Protein AF-A0A3S0EBI4-F1 (afdb_monomer)

pLDDT: mean 70.95, std 20.93, range [22.02, 97.25]

Foldseek 3Di:
DDDDDDDDPVVVVVVVVVVCCVPVPVVVVVLVVVLVVLLVLQQVQQQVLQAQLQAQLLQLLLVPDLVLAFDPVLLVSNVVSNVRSVVSQQPDAGPNQHQVPAEDEDEDLADDDDDQFPAGPASHKYKYKFFAFLVRHGPNDSRGDGGFKMKMKMKHKHARPQCDPPRPPVPDGIDMHMDMDMDGFFFEEEEEAAEQAQQQQQQFFKWFKAWAWALPFPVRQIAIAIDTADPDDDPDTGGNNSLQPPDDLFHDQAHQAPPLFQFFADDADDDQWDQPPDPDDDDDDDAQDDDDDPDDDDDDDPDDDDPDDDRDDPDPPPDDDPCPRHDVPDRGGRGMAGFDFDDDPLGTDDPPVCRVLRNVLLVCQLVFCQLAPVSVLSTVGHPSRLVGYPSNVSSNVSHNHHSLQRNQVSLCRRPPLQLLLVLQLVLLSSLVSNGSYFYWYWYDYLAIDDPVRFWDKAASDHSPDDDPDDDDDDDATSGGSTDPIATGDTAFSQLDPPRRSVSSSQLSNRRHSRDDSVPPNRYRHRRHHDQPQNSLLNSVVRCVPNNDPSHQYEYEYEDQGAGFPRPPDPRDGPPCSDLVNLLVSLLVLVVVLYAYAYEYAPAPPPVVGLVRRCCSRQSSRVSNDNPYYYHYDHGSVCSNVSSVVVSCVRSDPPPDD

Secondary structure (DSSP, 8-state):
-----PPPHHHHHHHHHHHHHIIIIIHHHHHHHHHHHHHHHHHHHHHHHHHHHHHHHHHHHTTS-TT--BSHHHHHHHHHHHHHHHHHHHH-EETTEESTTTEEEEE--SSSS--PPPPPPBT-EEEEEEEE-TTS-B---TTBS---EEEEEEEEEE--TT--TTSS----S-EEEEEEEEEEPPEEEEEEEEE-SGGGGTT-EEEEEEEEEETTGGGGT-EEEEEE---SS-SS-EEHHHHSTT--TT--S--SSTTTTT--B-SS----------SS------S---------PPS-------S------S--TT----GGGS---SS-BSEEEE---EEETTEEE--TTTHHHHHHHHHHHHTTTTS-HHHHHHSTTHHHHHHH-TTHHHHHHTTT--HHHHHHHHHHS-TTHHHHHHHHHHHHHHHHHHSEEEEEEEEESSSB-BTTB-EEEE------SSS-SS-------SS-SS-EEEE--EE-GGG-TTHHHHHHHHHTPPP-TT--TTT--SS----S---HHHHHHHHHHHHHHHS-TTSEEEEEEEESS---PPTTS-SPPPGGGSHHHHHHHHHTTTTTT--EEEEEE--S--HHHHHHHHHHHHHHHHHT-TT--EEEESSGGGHHHHHHHHHHHHHS-----

Structure (mmCIF, N/CA/C/O backbone):
data_AF-A0A3S0EBI4-F1
#
_entry.id   AF-A0A3S0EBI4-F1
#
loop_
_atom_site.group_PDB
_atom_site.id
_atom_site.type_symbol
_atom_site.label_atom_id
_atom_site.label_alt_id
_atom_site.label_comp_id
_atom_site.label_asym_id
_atom_site.label_entity_id
_atom_site.label_seq_id
_atom_site.pdbx_PDB_ins_code
_atom_site.Cartn_x
_atom_site.Cartn_y
_atom_site.Cartn_z
_atom_site.occupancy
_atom_site.B_iso_or_equiv
_atom_site.auth_seq_id
_atom_site.auth_comp_id
_atom_site.auth_asym_id
_atom_site.auth_atom_id
_atom_site.pdbx_PDB_model_num
ATOM 1 N N . MET A 1 1 ? -58.955 -21.805 91.457 1.00 43.88 1 MET A N 1
ATOM 2 C CA . MET A 1 1 ? -58.677 -20.452 90.915 1.00 43.88 1 MET A CA 1
ATOM 3 C C . MET A 1 1 ? -57.407 -20.510 90.073 1.00 43.88 1 MET A C 1
ATOM 5 O O . MET A 1 1 ? -56.364 -20.850 90.608 1.00 43.88 1 MET A O 1
ATOM 9 N N . ARG A 1 2 ? -57.492 -20.260 88.758 1.00 41.56 2 ARG A N 1
ATOM 10 C CA . ARG A 1 2 ? -56.329 -20.209 87.848 1.00 41.56 2 ARG A CA 1
ATOM 11 C C . ARG A 1 2 ? -55.574 -18.889 88.055 1.00 41.56 2 ARG A C 1
ATOM 13 O O . ARG A 1 2 ? -56.149 -17.827 87.832 1.00 41.56 2 ARG A O 1
ATOM 20 N N . LEU A 1 3 ? -54.304 -18.960 88.452 1.00 45.66 3 LEU A N 1
ATOM 21 C CA . LEU A 1 3 ? -53.391 -17.813 88.502 1.00 45.66 3 LEU A CA 1
ATOM 22 C C . LEU A 1 3 ? -53.124 -17.307 87.075 1.00 45.66 3 LEU A C 1
ATOM 24 O O . LEU A 1 3 ? -52.610 -18.029 86.222 1.00 45.66 3 LEU A O 1
ATOM 28 N N . LYS A 1 4 ? -53.519 -16.060 86.810 1.00 53.22 4 LYS A N 1
ATOM 29 C CA . LYS A 1 4 ? -53.231 -15.333 85.570 1.00 53.22 4 LYS A CA 1
ATOM 30 C C . LYS A 1 4 ? -51.751 -14.927 85.605 1.00 53.22 4 LYS A C 1
ATOM 32 O O . LYS A 1 4 ? -51.376 -14.071 86.398 1.00 53.22 4 LYS A O 1
ATOM 37 N N . ASN A 1 5 ? -50.915 -15.532 84.761 1.00 53.88 5 ASN A N 1
ATOM 38 C CA . ASN A 1 5 ? -49.512 -15.135 84.593 1.00 53.88 5 ASN A CA 1
ATOM 39 C C . ASN A 1 5 ? -49.428 -13.691 84.060 1.00 53.88 5 ASN A C 1
ATOM 41 O O . ASN A 1 5 ? -49.707 -13.441 82.886 1.00 53.88 5 ASN A O 1
ATOM 45 N N . ILE A 1 6 ? -49.041 -12.738 84.913 1.00 60.22 6 ILE A N 1
ATOM 46 C CA . ILE A 1 6 ? -48.764 -11.350 84.521 1.00 60.22 6 ILE A CA 1
ATOM 47 C C . ILE A 1 6 ? -47.334 -11.297 83.963 1.00 60.22 6 ILE A C 1
ATOM 49 O O . ILE A 1 6 ? -46.370 -11.582 84.669 1.00 60.22 6 ILE A O 1
ATOM 53 N N . ARG A 1 7 ? -47.191 -10.964 82.674 1.00 60.78 7 ARG A N 1
ATOM 54 C CA . ARG A 1 7 ? -45.888 -10.853 81.991 1.00 60.78 7 ARG A CA 1
ATOM 55 C C . ARG A 1 7 ? -45.040 -9.706 82.579 1.00 60.78 7 ARG A C 1
ATOM 57 O O . ARG A 1 7 ? -45.562 -8.642 82.902 1.00 60.78 7 ARG A O 1
ATOM 64 N N . SER A 1 8 ? -43.722 -9.916 82.677 1.00 74.44 8 SER A N 1
ATOM 65 C CA . SER A 1 8 ? -42.733 -8.950 83.194 1.00 74.44 8 SER A CA 1
ATOM 66 C C . SER A 1 8 ? -42.680 -7.654 82.367 1.00 74.44 8 SER A C 1
ATOM 68 O O . SER A 1 8 ? -42.438 -7.689 81.159 1.00 74.44 8 SER A O 1
ATOM 70 N N . ARG A 1 9 ? -42.836 -6.493 83.026 1.00 69.31 9 ARG A N 1
ATOM 71 C CA . ARG A 1 9 ? -42.788 -5.151 82.401 1.00 69.31 9 ARG A CA 1
ATOM 72 C C . ARG A 1 9 ? -41.455 -4.851 81.697 1.00 69.31 9 ARG A C 1
ATOM 74 O O . ARG A 1 9 ? -41.448 -4.147 80.692 1.00 69.31 9 ARG A O 1
ATOM 81 N N . LYS A 1 10 ? -40.343 -5.422 82.177 1.00 73.06 10 LYS A N 1
ATOM 82 C CA . LYS A 1 10 ? -39.017 -5.279 81.546 1.00 73.06 10 LYS A CA 1
ATOM 83 C C . LYS A 1 10 ? -38.942 -6.012 80.200 1.00 73.06 10 LYS A C 1
ATOM 85 O O . LYS A 1 10 ? -38.392 -5.474 79.248 1.00 73.06 10 LYS A O 1
ATOM 90 N N . GLY A 1 11 ? -39.566 -7.188 80.095 1.00 77.25 11 GLY A N 1
ATOM 91 C CA . GLY A 1 11 ? -39.653 -7.927 78.830 1.00 77.25 11 GLY A CA 1
ATOM 92 C C . GLY A 1 11 ? -40.508 -7.203 77.786 1.00 77.25 11 GLY A C 1
ATOM 93 O O . GLY A 1 11 ? -40.129 -7.135 76.623 1.00 77.25 11 GLY A O 1
ATOM 94 N N . ALA A 1 12 ? -41.618 -6.587 78.209 1.00 77.81 12 ALA A N 1
ATOM 95 C CA . ALA A 1 12 ? -42.460 -5.781 77.321 1.00 77.81 12 ALA A CA 1
ATOM 96 C C . ALA A 1 12 ? -41.729 -4.531 76.787 1.00 77.81 12 ALA A C 1
ATOM 98 O O . ALA A 1 12 ? -41.808 -4.245 75.598 1.00 77.81 12 ALA A O 1
ATOM 99 N N . SER A 1 13 ? -40.970 -3.829 77.637 1.00 80.25 13 SER A N 1
ATOM 100 C CA . SER A 1 13 ? -40.152 -2.672 77.234 1.00 80.25 13 SER A CA 1
ATOM 101 C C . SER A 1 13 ? -39.066 -3.036 76.214 1.00 80.25 13 SER A C 1
ATOM 103 O O . SER A 1 13 ? -38.894 -2.317 75.232 1.00 80.25 13 SER A O 1
ATOM 105 N N . MET A 1 14 ? -38.377 -4.166 76.403 1.00 85.56 14 MET A N 1
ATOM 106 C CA . MET A 1 14 ? -37.343 -4.631 75.472 1.00 85.56 14 MET A CA 1
ATOM 107 C C . MET A 1 14 ? -37.931 -5.001 74.103 1.00 85.56 14 MET A C 1
ATOM 109 O O . MET A 1 14 ? -37.360 -4.649 73.075 1.00 85.56 14 MET A O 1
ATOM 113 N N . ILE A 1 15 ? -39.101 -5.651 74.080 1.00 85.56 15 ILE A N 1
ATOM 114 C CA . ILE A 1 15 ? -39.808 -5.986 72.834 1.00 85.56 15 ILE A CA 1
ATOM 115 C C . ILE A 1 15 ? -40.221 -4.713 72.086 1.00 85.56 15 ILE A C 1
ATOM 117 O O . ILE A 1 15 ? -40.014 -4.631 70.877 1.00 85.56 15 ILE A O 1
ATOM 121 N N . VAL A 1 16 ? -40.754 -3.703 72.785 1.00 87.38 16 VAL A N 1
ATOM 122 C CA . VAL A 1 16 ? -41.128 -2.418 72.167 1.00 87.38 16 VAL A CA 1
ATOM 123 C C . VAL A 1 16 ? -39.903 -1.711 71.585 1.00 87.38 16 VAL A C 1
ATOM 125 O O . VAL A 1 16 ? -39.959 -1.259 70.446 1.00 87.38 16 VAL A O 1
ATOM 128 N N . LEU A 1 17 ? -38.778 -1.675 72.309 1.00 88.44 17 LEU A N 1
ATOM 129 C CA . LEU A 1 17 ? -37.542 -1.055 71.823 1.00 88.44 17 LEU A CA 1
ATOM 130 C C . LEU A 1 17 ? -36.983 -1.766 70.580 1.00 88.44 17 LEU A C 1
ATOM 132 O O . LEU A 1 17 ? -36.663 -1.103 69.597 1.00 88.44 17 LEU A O 1
ATOM 136 N N . ILE A 1 18 ? -36.904 -3.102 70.598 1.00 89.06 18 ILE A N 1
ATOM 137 C CA . ILE A 1 18 ? -36.437 -3.896 69.449 1.00 89.06 18 ILE A CA 1
ATOM 138 C C . ILE A 1 18 ? -37.357 -3.685 68.244 1.00 89.06 18 ILE A C 1
ATOM 140 O O . ILE A 1 18 ? -36.872 -3.508 67.131 1.00 89.06 18 ILE A O 1
ATOM 144 N N . THR A 1 19 ? -38.673 -3.642 68.463 1.00 88.25 19 THR A N 1
ATOM 145 C CA . THR A 1 19 ? -39.647 -3.389 67.392 1.00 88.25 19 THR A CA 1
ATOM 146 C C . THR A 1 19 ? -39.476 -1.982 66.818 1.00 88.25 19 THR A C 1
ATOM 148 O O . THR A 1 19 ? -39.455 -1.827 65.601 1.00 88.25 19 THR A O 1
ATOM 151 N N . CYS A 1 20 ? -39.268 -0.965 67.662 1.00 87.44 20 CYS A N 1
ATOM 152 C CA . CYS A 1 20 ? -38.983 0.396 67.205 1.00 87.44 20 CYS A CA 1
ATOM 153 C C . CYS A 1 20 ? -37.686 0.474 66.389 1.00 87.44 20 CYS A C 1
ATOM 155 O O . CYS A 1 20 ? -37.686 1.060 65.311 1.00 87.44 20 CYS A O 1
ATOM 157 N N . ILE A 1 21 ? -36.592 -0.136 66.851 1.00 89.19 21 ILE A N 1
ATOM 158 C CA . ILE A 1 21 ? -35.318 -0.143 66.110 1.00 89.19 21 ILE A CA 1
ATOM 159 C C . ILE A 1 21 ? -35.469 -0.888 64.777 1.00 89.19 21 ILE A C 1
ATOM 161 O O . ILE A 1 21 ? -35.023 -0.398 63.740 1.00 89.19 21 ILE A O 1
ATOM 165 N N . ALA A 1 22 ? -36.136 -2.044 64.779 1.00 86.94 22 ALA A N 1
ATOM 166 C CA . ALA A 1 22 ? -36.369 -2.820 63.567 1.00 86.94 22 ALA A CA 1
ATOM 167 C C . ALA A 1 22 ? -37.168 -2.022 62.521 1.00 86.94 22 ALA A C 1
ATOM 169 O O . ALA A 1 22 ? -36.798 -2.008 61.349 1.00 86.94 22 ALA A O 1
ATOM 170 N N . PHE A 1 23 ? -38.226 -1.323 62.943 1.00 83.88 23 PHE A N 1
ATOM 171 C CA . PHE A 1 23 ? -39.139 -0.635 62.028 1.00 83.88 23 PHE A CA 1
ATOM 172 C C . PHE A 1 23 ? -38.655 0.753 61.591 1.00 83.88 23 PHE A C 1
ATOM 174 O O . PHE A 1 23 ? -38.863 1.128 60.442 1.00 83.88 23 PHE A O 1
ATOM 181 N N . PHE A 1 24 ? -38.014 1.516 62.482 1.00 82.50 24 PHE A N 1
ATOM 182 C CA . PHE A 1 24 ? -37.617 2.903 62.206 1.00 82.50 24 PHE A CA 1
ATOM 183 C C . PHE A 1 24 ? -36.149 3.069 61.808 1.00 82.50 24 PHE A C 1
ATOM 185 O O . PHE A 1 24 ? -35.794 4.119 61.284 1.00 82.50 24 PHE A O 1
ATOM 192 N N . ILE A 1 25 ? -35.295 2.067 62.043 1.00 84.06 25 ILE A N 1
ATOM 193 C CA . ILE A 1 25 ? -33.862 2.152 61.722 1.00 84.06 25 ILE A CA 1
ATOM 194 C C . ILE A 1 25 ? -33.479 1.074 60.710 1.00 84.06 25 ILE A C 1
ATOM 196 O O . ILE A 1 25 ? -33.062 1.394 59.599 1.00 84.06 25 ILE A O 1
ATOM 200 N N . VAL A 1 26 ? -33.649 -0.204 61.064 1.00 88.19 26 VAL A N 1
ATOM 201 C CA . VAL A 1 26 ? -33.162 -1.321 60.233 1.00 88.19 26 VAL A CA 1
ATOM 202 C C . VAL A 1 26 ? -33.910 -1.397 58.903 1.00 88.19 26 VAL A C 1
ATOM 204 O O . VAL A 1 26 ? -33.274 -1.515 57.856 1.00 88.19 26 VAL A O 1
ATOM 207 N N . LEU A 1 27 ? -35.242 -1.296 58.925 1.00 83.88 27 LEU A N 1
ATOM 208 C CA . LEU A 1 27 ? -36.065 -1.359 57.718 1.00 83.88 27 LEU A CA 1
ATOM 209 C C . LEU A 1 27 ? -35.761 -0.192 56.748 1.00 83.88 27 LEU A C 1
ATOM 211 O O . LEU A 1 27 ? -35.375 -0.487 55.618 1.00 83.88 27 LEU A O 1
ATOM 215 N N . PRO A 1 28 ? -35.818 1.098 57.144 1.00 80.94 28 PRO A N 1
ATOM 216 C CA . PRO A 1 28 ? -35.435 2.220 56.282 1.00 80.94 28 PRO A CA 1
ATOM 217 C C . PRO A 1 28 ? -34.039 2.107 55.669 1.00 80.94 28 PRO A C 1
ATOM 219 O O . PRO A 1 28 ? -33.885 2.304 54.465 1.00 80.94 28 PRO A O 1
ATOM 222 N N . LEU A 1 29 ? -33.030 1.740 56.469 1.00 83.69 29 LEU A N 1
ATOM 223 C CA . LEU A 1 29 ? -31.655 1.591 55.984 1.00 83.69 29 LEU A CA 1
ATOM 224 C C . LEU A 1 29 ? -31.514 0.430 54.993 1.00 83.69 29 LEU A C 1
ATOM 226 O O . LEU A 1 29 ? -30.795 0.558 54.006 1.00 83.69 29 LEU A O 1
ATOM 230 N N . SER A 1 30 ? -32.222 -0.679 55.221 1.00 85.19 30 SER A N 1
ATOM 231 C CA . SER A 1 30 ? -32.207 -1.830 54.308 1.00 85.19 30 SER A CA 1
ATOM 232 C C . SER A 1 30 ? -32.882 -1.505 52.973 1.00 85.19 30 SER A C 1
ATOM 234 O O . SER A 1 30 ? -32.367 -1.872 51.920 1.00 85.19 30 SER A O 1
ATOM 236 N N . LEU A 1 31 ? -34.007 -0.780 53.004 1.00 84.44 31 LEU A N 1
ATOM 237 C CA . LEU A 1 31 ? -34.710 -0.327 51.798 1.00 84.44 31 LEU A CA 1
ATOM 238 C C . LEU A 1 31 ? -33.867 0.680 51.004 1.00 84.44 31 LEU A C 1
ATOM 240 O O . LEU A 1 31 ? -33.764 0.563 49.786 1.00 84.44 31 LEU A O 1
ATOM 244 N N . LEU A 1 32 ? -33.211 1.620 51.692 1.00 82.44 32 LEU A N 1
ATOM 245 C CA . LEU A 1 32 ? -32.281 2.560 51.066 1.00 82.44 32 LEU A CA 1
ATOM 246 C C . LEU A 1 32 ? -31.094 1.828 50.423 1.00 82.44 32 LEU A C 1
ATOM 248 O O . LEU A 1 32 ? -30.760 2.099 49.273 1.00 82.44 32 LEU A O 1
ATOM 252 N N . GLY A 1 33 ? -30.480 0.881 51.140 1.00 86.31 33 GLY A N 1
ATOM 253 C CA . GLY A 1 33 ? -29.378 0.074 50.612 1.00 86.31 33 GLY A CA 1
ATOM 254 C C . GLY A 1 33 ? -29.777 -0.731 49.373 1.00 86.31 33 GLY A C 1
ATOM 255 O O . GLY A 1 33 ? -29.001 -0.819 48.422 1.00 86.31 33 GLY A O 1
ATOM 256 N N . PHE A 1 34 ? -31.003 -1.258 49.348 1.00 88.00 34 PHE A N 1
ATOM 257 C CA . PHE A 1 34 ? -31.553 -1.936 48.177 1.00 88.00 34 PHE A CA 1
ATOM 258 C C . PHE A 1 34 ? -31.700 -0.997 46.968 1.00 88.00 34 PHE A C 1
ATOM 260 O O . PHE A 1 34 ? -31.257 -1.358 45.878 1.00 88.00 34 PHE A O 1
ATOM 267 N N . GLU A 1 35 ? -32.277 0.199 47.139 1.00 86.44 35 GLU A N 1
ATOM 268 C CA . GLU A 1 35 ? -32.453 1.146 46.020 1.00 86.44 35 GLU A CA 1
ATOM 269 C C . GLU A 1 35 ? -31.112 1.657 45.495 1.00 86.44 35 GLU A C 1
ATOM 271 O O . GLU A 1 35 ? -30.901 1.689 44.286 1.00 86.44 35 GLU A O 1
ATOM 276 N N . ILE A 1 36 ? -30.157 1.947 46.385 1.00 86.56 36 ILE A N 1
ATOM 277 C CA . ILE A 1 36 ? -28.791 2.310 45.986 1.00 86.56 36 ILE A CA 1
ATOM 278 C C . ILE A 1 36 ? -28.154 1.177 45.166 1.00 86.56 36 ILE A C 1
ATOM 280 O O . ILE A 1 36 ? -27.592 1.426 44.099 1.00 86.56 36 ILE A O 1
ATOM 284 N N . GLY A 1 37 ? -28.272 -0.076 45.621 1.00 89.44 37 GLY A N 1
ATOM 285 C CA . GLY A 1 37 ? -27.762 -1.236 44.884 1.00 89.44 37 GLY A CA 1
ATOM 286 C C . GLY A 1 37 ? -28.414 -1.400 43.507 1.00 89.44 37 GLY A C 1
ATOM 287 O O . GLY A 1 37 ? -27.729 -1.673 42.521 1.00 89.44 37 GLY A O 1
ATOM 288 N N . ARG A 1 38 ? -29.729 -1.177 43.415 1.00 89.12 38 ARG A N 1
ATOM 289 C CA . ARG A 1 38 ? -30.477 -1.223 42.153 1.00 89.12 38 ARG A CA 1
ATOM 290 C C . ARG A 1 38 ? -30.086 -0.087 41.204 1.00 89.12 38 ARG A C 1
ATOM 292 O O . ARG A 1 38 ? -29.985 -0.331 40.004 1.00 89.12 38 ARG A O 1
ATOM 299 N N . TYR A 1 39 ? -29.824 1.110 41.723 1.00 88.50 39 TYR A N 1
ATOM 300 C CA . TYR A 1 39 ? -29.352 2.250 40.939 1.00 88.50 39 TYR A CA 1
ATOM 301 C C . TYR A 1 39 ? -27.933 2.031 40.391 1.00 88.50 39 TYR A C 1
ATOM 303 O O . TYR A 1 39 ? -27.677 2.302 39.219 1.00 88.50 39 TYR A O 1
ATOM 311 N N . PHE A 1 40 ? -27.018 1.457 41.179 1.00 91.31 40 PHE A N 1
ATOM 312 C CA . PHE A 1 40 ? -25.699 1.070 40.662 1.00 91.31 40 PHE A CA 1
ATOM 313 C C . PHE A 1 40 ? -25.802 0.008 39.565 1.00 91.31 40 PHE A C 1
ATOM 315 O O . PHE A 1 40 ? -25.157 0.131 38.526 1.00 91.31 40 PHE A O 1
ATOM 322 N N . LEU A 1 41 ? -26.666 -0.993 39.752 1.00 93.12 41 LEU A N 1
ATOM 323 C CA . LEU A 1 41 ? -26.922 -2.008 38.732 1.00 93.12 41 LEU A CA 1
ATOM 324 C C . LEU A 1 41 ? -27.510 -1.389 37.455 1.00 93.12 41 LEU A C 1
ATOM 326 O O . LEU A 1 41 ? -27.130 -1.787 36.354 1.00 93.12 41 LEU A O 1
ATOM 330 N N . LEU A 1 42 ? -28.387 -0.390 37.593 1.00 92.62 42 LEU A N 1
ATOM 331 C CA . LEU A 1 42 ? -28.903 0.385 36.471 1.00 92.62 42 LEU A CA 1
ATOM 332 C C . LEU A 1 42 ? -27.773 1.079 35.698 1.00 92.62 42 LEU A C 1
ATOM 334 O O . LEU A 1 42 ? -27.710 0.920 34.481 1.00 92.62 42 LEU A O 1
ATOM 338 N N . ILE A 1 43 ? -26.887 1.814 36.380 1.00 92.06 43 ILE A N 1
ATOM 339 C CA . ILE A 1 43 ? -25.754 2.505 35.741 1.00 92.06 43 ILE A CA 1
ATOM 340 C C . ILE A 1 43 ? -24.909 1.508 34.943 1.00 92.06 43 ILE A C 1
ATOM 342 O O . ILE A 1 43 ? -24.722 1.696 33.743 1.00 92.06 43 ILE A O 1
ATOM 346 N N . THR A 1 44 ? -24.485 0.408 35.570 1.00 94.25 44 THR A N 1
ATOM 347 C CA . THR A 1 44 ? -23.636 -0.598 34.917 1.00 94.25 44 THR A CA 1
ATOM 348 C C . THR A 1 44 ? -24.321 -1.254 33.716 1.00 94.25 44 THR A C 1
ATOM 350 O O . THR A 1 44 ? -23.683 -1.516 32.698 1.00 94.25 44 THR A O 1
ATOM 353 N N . GLN A 1 45 ? -25.628 -1.521 33.789 1.00 94.06 45 GLN A N 1
ATOM 354 C CA . GLN A 1 45 ? -26.362 -2.063 32.643 1.00 94.06 45 GLN A CA 1
ATOM 355 C C . GLN A 1 45 ? -26.458 -1.056 31.495 1.00 94.06 45 GLN A C 1
ATOM 357 O O . GLN A 1 45 ? -26.252 -1.440 30.347 1.00 94.06 45 GLN A O 1
ATOM 362 N N . VAL A 1 46 ? -26.725 0.220 31.787 1.00 92.44 46 VAL A N 1
ATOM 363 C CA . VAL A 1 46 ? -26.769 1.272 30.760 1.00 92.44 46 VAL A CA 1
ATOM 364 C C . VAL A 1 46 ? -25.389 1.459 30.117 1.00 92.44 46 VAL A C 1
ATOM 366 O O . VAL A 1 46 ? -25.310 1.561 28.895 1.00 92.44 46 VAL A O 1
ATOM 369 N N . GLU A 1 47 ? -24.303 1.415 30.895 1.00 93.69 47 GLU A N 1
ATOM 370 C CA . GLU A 1 47 ? -22.919 1.459 30.393 1.00 93.69 47 GLU A CA 1
ATOM 371 C C . GLU A 1 47 ? -22.593 0.282 29.466 1.00 93.69 47 GLU A C 1
ATOM 373 O O . GLU A 1 47 ? -22.109 0.487 28.350 1.00 93.69 47 GLU A O 1
ATOM 378 N N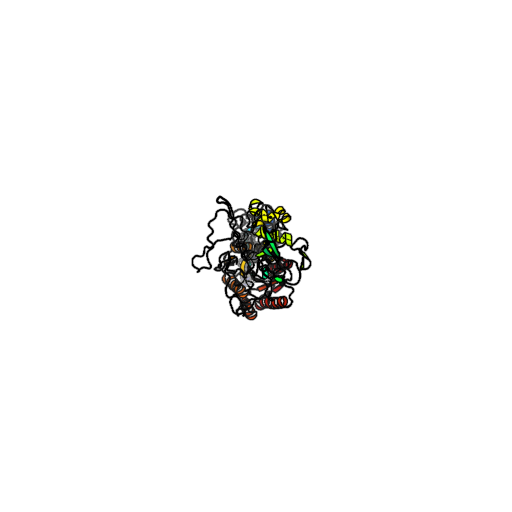 . ASN A 1 48 ? -22.908 -0.946 29.886 1.00 92.75 48 ASN A N 1
ATOM 379 C CA . ASN A 1 48 ? -22.647 -2.147 29.091 1.00 92.75 48 ASN A CA 1
ATOM 380 C C . ASN A 1 48 ? -23.430 -2.142 27.772 1.00 92.75 48 ASN A C 1
ATOM 382 O O . ASN A 1 48 ? -22.884 -2.480 26.721 1.00 92.75 48 ASN A O 1
ATOM 386 N N . VAL A 1 49 ? -24.700 -1.729 27.813 1.00 92.75 49 VAL A N 1
ATOM 387 C CA . VAL A 1 49 ? -25.537 -1.634 26.613 1.00 92.75 49 VAL A CA 1
ATOM 388 C C . VAL A 1 49 ? -25.041 -0.515 25.694 1.00 92.75 49 VAL A C 1
ATOM 390 O O . VAL A 1 49 ? -24.961 -0.731 24.487 1.00 92.75 49 VAL A O 1
ATOM 393 N N . ALA A 1 50 ? -24.636 0.642 26.232 1.00 92.25 50 ALA A N 1
ATOM 394 C CA . ALA A 1 50 ? -24.040 1.716 25.434 1.00 92.25 50 ALA A CA 1
ATOM 395 C C . ALA A 1 50 ? -22.755 1.251 24.732 1.00 92.25 50 ALA A C 1
ATOM 397 O O . ALA A 1 50 ? -22.583 1.511 23.541 1.00 92.25 50 ALA A O 1
ATOM 398 N N . GLY A 1 51 ? -21.898 0.500 25.434 1.00 92.31 51 GLY A N 1
ATOM 399 C CA . GLY A 1 51 ? -20.704 -0.123 24.856 1.00 92.31 51 GLY A CA 1
ATOM 400 C C . GLY A 1 51 ? -21.019 -1.115 23.739 1.00 92.31 51 GLY A C 1
ATOM 401 O O . GLY A 1 51 ? -20.411 -1.049 22.671 1.00 92.31 51 GLY A O 1
ATOM 402 N N . ALA A 1 52 ? -22.008 -1.989 23.940 1.00 91.88 52 ALA A N 1
ATOM 403 C CA . ALA A 1 52 ? -22.444 -2.939 22.918 1.00 91.88 52 ALA A CA 1
ATOM 404 C C . ALA A 1 52 ? -22.993 -2.230 21.666 1.00 91.88 52 ALA A C 1
ATOM 406 O O . ALA A 1 52 ? -22.623 -2.582 20.547 1.00 91.88 52 ALA A O 1
ATOM 407 N N . CYS A 1 53 ? -23.811 -1.189 21.847 1.00 91.25 53 CYS A N 1
ATOM 408 C CA . CYS A 1 53 ? -24.371 -0.409 20.743 1.00 91.25 53 CYS A CA 1
ATOM 409 C C . CYS A 1 53 ? -23.280 0.324 19.957 1.00 91.25 53 CYS A C 1
ATOM 411 O O . CYS A 1 53 ? -23.278 0.287 18.726 1.00 91.25 53 CYS A O 1
ATOM 413 N N . ALA A 1 54 ? -22.333 0.954 20.661 1.00 91.38 54 ALA A N 1
ATOM 414 C CA . ALA A 1 54 ? -21.210 1.642 20.038 1.00 91.38 54 ALA A CA 1
ATOM 415 C C . ALA A 1 54 ? -20.315 0.669 19.254 1.00 91.38 54 ALA A C 1
ATOM 417 O O . ALA A 1 54 ? -19.909 0.980 18.133 1.00 91.38 54 ALA A O 1
ATOM 418 N N . LEU A 1 55 ? -20.057 -0.529 19.792 1.00 90.25 55 LEU A N 1
ATOM 419 C CA . LEU A 1 55 ? -19.301 -1.574 19.101 1.00 90.25 55 LEU A CA 1
ATOM 420 C C . LEU A 1 55 ? -20.038 -2.095 17.859 1.00 90.25 55 LEU A C 1
ATOM 422 O O . LEU A 1 55 ? -19.428 -2.182 16.798 1.00 90.25 55 LEU A O 1
ATOM 426 N N . SER A 1 56 ? -21.335 -2.398 17.972 1.00 90.38 56 SER A N 1
ATOM 427 C CA . SER A 1 56 ? -22.154 -2.905 16.860 1.00 90.38 56 SER A CA 1
ATOM 428 C C . SER A 1 56 ? -22.220 -1.900 15.711 1.00 90.38 56 SER A C 1
ATOM 430 O O . SER A 1 56 ? -21.932 -2.231 14.562 1.00 90.38 56 SER A O 1
ATOM 432 N N . GLY A 1 57 ? -22.517 -0.636 16.030 1.00 89.12 57 GLY A N 1
ATOM 433 C CA . GLY A 1 57 ? -22.589 0.425 15.031 1.00 89.12 57 GLY A CA 1
ATOM 434 C C . GLY A 1 57 ? -21.233 0.749 14.402 1.00 89.12 57 GLY A C 1
ATOM 435 O O . GLY A 1 57 ? -21.162 0.975 13.197 1.00 89.12 57 GLY A O 1
ATOM 436 N N . THR A 1 58 ? -20.140 0.701 15.170 1.00 87.81 58 THR A N 1
ATOM 437 C CA . THR A 1 58 ? -18.782 0.851 14.610 1.00 87.81 58 THR A CA 1
ATOM 438 C C . THR A 1 58 ? -18.395 -0.350 13.740 1.00 87.81 58 THR A C 1
ATOM 440 O O . THR A 1 58 ? -17.777 -0.178 12.694 1.00 87.81 58 THR A O 1
ATOM 443 N N . GLY A 1 59 ? -18.800 -1.565 14.115 1.00 84.50 59 GLY A N 1
ATOM 444 C CA . GLY A 1 59 ? -18.630 -2.755 13.281 1.00 84.50 59 GLY A CA 1
ATOM 445 C C . GLY A 1 59 ? -19.311 -2.603 11.921 1.00 84.50 59 GLY A C 1
ATOM 446 O O . GLY A 1 59 ? -18.721 -2.955 10.904 1.00 84.50 59 GLY A O 1
ATOM 447 N N . ALA A 1 60 ? -20.499 -1.993 11.882 1.00 86.25 60 ALA A N 1
ATOM 448 C CA . ALA A 1 60 ? -21.179 -1.669 10.631 1.00 86.25 60 ALA A CA 1
ATOM 449 C C . ALA A 1 60 ? -20.418 -0.622 9.792 1.00 86.25 60 ALA A C 1
ATOM 451 O O . ALA A 1 60 ? -20.346 -0.777 8.572 1.00 86.25 60 ALA A O 1
ATOM 452 N N . ILE A 1 61 ? -19.773 0.377 10.416 1.00 85.19 61 ILE A N 1
ATOM 453 C CA . ILE A 1 61 ? -18.915 1.348 9.701 1.00 85.19 61 ILE A CA 1
ATOM 454 C C . ILE A 1 61 ? -17.803 0.624 8.928 1.00 85.19 61 ILE A C 1
ATOM 456 O O . ILE A 1 61 ? -17.559 0.950 7.770 1.00 85.19 61 ILE A O 1
ATOM 460 N N . ALA A 1 62 ? -17.186 -0.406 9.520 1.00 79.75 62 ALA A N 1
ATOM 461 C CA . ALA A 1 62 ? -16.124 -1.188 8.875 1.00 79.75 62 ALA A CA 1
ATOM 462 C C . ALA A 1 62 ? -16.577 -1.931 7.601 1.00 79.75 62 ALA A C 1
ATOM 464 O O . ALA A 1 62 ? -15.744 -2.409 6.835 1.00 79.75 62 ALA A O 1
ATOM 465 N N . THR A 1 63 ? -17.891 -2.069 7.384 1.00 80.88 63 THR A N 1
ATOM 466 C CA . THR A 1 63 ? -18.466 -2.766 6.221 1.00 80.88 63 THR A CA 1
ATOM 467 C C . THR A 1 63 ? -18.822 -1.835 5.064 1.00 80.88 63 THR A C 1
ATOM 469 O O . THR A 1 63 ? -19.246 -2.309 4.007 1.00 80.88 63 THR A O 1
ATOM 472 N N . ILE A 1 64 ? -18.653 -0.520 5.238 1.00 79.81 64 ILE A N 1
ATOM 473 C CA . ILE A 1 64 ? -18.900 0.454 4.175 1.00 79.81 64 ILE A CA 1
ATOM 474 C C . ILE A 1 64 ? -17.915 0.181 3.021 1.00 79.81 64 ILE A C 1
ATOM 476 O O . ILE A 1 64 ? -16.702 0.159 3.238 1.00 79.81 64 ILE A O 1
ATOM 480 N N . PRO A 1 65 ? -18.403 -0.052 1.788 1.00 70.00 65 PRO A N 1
ATOM 481 C CA . PRO A 1 65 ? -17.549 -0.413 0.666 1.00 70.00 65 PRO A CA 1
ATOM 482 C C . PRO A 1 65 ? -16.624 0.735 0.259 1.00 70.00 65 PRO A C 1
ATOM 484 O O . PRO A 1 65 ? -17.018 1.899 0.226 1.00 70.00 65 PRO A O 1
ATOM 487 N N . SER A 1 66 ? -15.413 0.374 -0.166 1.00 61.75 66 SER A N 1
ATOM 488 C CA . SER A 1 66 ? -14.360 1.304 -0.592 1.00 61.75 66 SER A CA 1
ATOM 489 C C . SER A 1 66 ? -14.728 2.212 -1.756 1.00 61.75 66 SER A C 1
ATOM 491 O O . SER A 1 66 ? -14.217 3.323 -1.874 1.00 61.75 66 SER A O 1
ATOM 493 N N . SER A 1 67 ? -15.633 1.750 -2.613 1.00 59.44 67 SER A N 1
ATOM 494 C CA . SER A 1 67 ? -16.140 2.506 -3.753 1.00 59.44 67 SER A CA 1
ATOM 495 C C . SER A 1 67 ? -17.120 3.617 -3.361 1.00 59.44 67 SER A C 1
ATOM 497 O O . SER A 1 67 ? -17.454 4.446 -4.204 1.00 59.44 67 SER A O 1
ATOM 499 N N . ALA A 1 68 ? -17.616 3.639 -2.118 1.00 65.19 68 ALA A N 1
ATOM 500 C CA . ALA A 1 68 ? -18.520 4.677 -1.631 1.00 65.19 68 ALA A CA 1
ATOM 501 C C . ALA A 1 68 ? -17.709 5.870 -1.102 1.00 65.19 68 ALA A C 1
ATOM 503 O O . ALA A 1 68 ? -17.432 5.987 0.089 1.00 65.19 68 ALA A O 1
ATOM 504 N N . SER A 1 69 ? -17.298 6.752 -2.011 1.00 62.31 69 SER A N 1
ATOM 505 C CA . SER A 1 69 ? -16.453 7.908 -1.691 1.00 62.31 69 SER A CA 1
ATOM 506 C C . SER A 1 69 ? -17.247 9.171 -1.342 1.00 62.31 69 SER A C 1
ATOM 508 O O . SER A 1 69 ? -16.781 9.965 -0.524 1.00 62.31 69 SER A O 1
ATOM 510 N N . SER A 1 70 ? -18.441 9.360 -1.917 1.00 76.12 70 SER A N 1
ATOM 511 C CA . SER A 1 70 ? -19.325 10.484 -1.593 1.00 76.12 70 SER A CA 1
ATOM 512 C C . SER A 1 70 ? -20.763 10.321 -2.114 1.00 76.12 70 SER A C 1
ATOM 514 O O . SER A 1 70 ? -21.054 9.486 -2.973 1.00 76.12 70 SER A O 1
ATOM 516 N N . GLY A 1 71 ? -21.677 11.145 -1.597 1.00 78.50 71 GLY A N 1
ATOM 517 C CA . GLY A 1 71 ? -23.038 11.326 -2.102 1.00 78.50 71 GLY A CA 1
ATOM 518 C C . GLY A 1 71 ? -24.149 10.691 -1.249 1.00 78.50 71 GLY A C 1
ATOM 519 O O . GLY A 1 71 ? -23.893 10.118 -0.188 1.00 78.50 71 GLY A O 1
ATOM 520 N N . PRO A 1 72 ? -25.414 10.765 -1.710 1.00 74.62 72 PRO A N 1
ATOM 521 C CA . PRO A 1 72 ? -26.582 10.314 -0.940 1.00 74.62 72 PRO A CA 1
ATOM 522 C C . PRO A 1 72 ? -26.572 8.818 -0.594 1.00 74.62 72 PRO A C 1
ATOM 524 O O . PRO A 1 72 ? -27.139 8.406 0.416 1.00 74.62 72 PRO A O 1
ATOM 527 N N . GLY A 1 73 ? -25.907 7.994 -1.412 1.00 81.00 73 GLY A N 1
ATOM 528 C CA . GLY A 1 73 ? -25.739 6.566 -1.134 1.00 81.00 73 GLY A CA 1
ATOM 529 C C . GLY A 1 73 ? -24.921 6.308 0.134 1.00 81.00 73 GLY A C 1
ATOM 530 O O . GLY A 1 73 ? -25.277 5.435 0.922 1.00 81.00 73 GLY A O 1
ATOM 531 N N . LEU A 1 74 ? -23.882 7.113 0.377 1.00 82.50 74 LEU A N 1
ATOM 532 C CA . LEU A 1 74 ? -23.041 7.005 1.569 1.00 82.50 74 LEU A CA 1
ATOM 533 C C . LEU A 1 74 ? -23.795 7.429 2.837 1.00 82.50 74 LEU A C 1
ATOM 535 O O . LEU A 1 74 ? -23.711 6.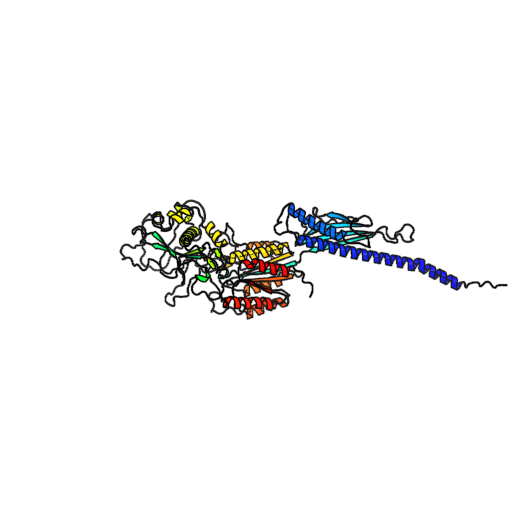756 3.863 1.00 82.50 74 LEU A O 1
ATOM 539 N N . GLN A 1 75 ? -24.639 8.457 2.735 1.00 84.69 75 GLN A N 1
ATOM 540 C CA . GLN A 1 75 ? -25.535 8.845 3.824 1.00 84.69 75 GLN A CA 1
ATOM 541 C C . GLN A 1 75 ? -26.491 7.704 4.204 1.00 84.69 75 GLN A C 1
ATOM 543 O O . GLN A 1 75 ? -26.727 7.460 5.389 1.00 84.69 75 GLN A O 1
ATOM 548 N N . GLY A 1 76 ? -27.017 6.973 3.215 1.00 82.50 76 GLY A N 1
ATOM 549 C CA . GLY A 1 76 ? -27.830 5.777 3.447 1.00 82.50 76 GLY A CA 1
ATOM 550 C C . GLY A 1 76 ? -27.085 4.690 4.230 1.00 82.50 76 GLY A C 1
ATOM 551 O O . GLY A 1 76 ? -27.658 4.091 5.140 1.00 82.50 76 GLY A O 1
ATOM 552 N N . LEU A 1 77 ? -25.799 4.486 3.936 1.00 86.88 77 LEU A N 1
ATOM 553 C CA . LEU A 1 77 ? -24.949 3.517 4.634 1.00 86.88 77 LEU A CA 1
ATOM 554 C C . LEU A 1 77 ? -24.656 3.936 6.081 1.00 86.88 77 LEU A C 1
ATOM 556 O O . LEU A 1 77 ? -24.813 3.117 6.988 1.00 86.88 77 LEU A O 1
ATOM 560 N N . TYR A 1 78 ? -24.324 5.207 6.332 1.00 86.69 78 TYR A N 1
ATOM 561 C CA . TYR A 1 78 ? -24.159 5.712 7.701 1.00 86.69 78 TYR A CA 1
ATOM 562 C C . TYR A 1 78 ? -25.457 5.631 8.508 1.00 86.69 78 TYR A C 1
ATOM 564 O O . TYR A 1 78 ? -25.443 5.215 9.668 1.00 86.69 78 TYR A O 1
ATOM 572 N N . ASN A 1 79 ? -26.600 5.944 7.896 1.00 85.62 79 ASN A N 1
ATOM 573 C CA . ASN A 1 79 ? -27.897 5.744 8.540 1.00 85.62 79 ASN A CA 1
ATOM 574 C C . ASN A 1 79 ? -28.133 4.264 8.877 1.00 85.62 79 ASN A C 1
ATOM 576 O O . ASN A 1 79 ? -28.608 3.970 9.971 1.00 85.62 79 ASN A O 1
ATOM 580 N N . GLY A 1 80 ? -27.743 3.338 7.996 1.00 86.31 80 GLY A N 1
ATOM 581 C CA . GLY A 1 80 ? -27.745 1.899 8.277 1.00 86.31 80 GLY A CA 1
ATOM 582 C C . GLY A 1 80 ? -26.883 1.526 9.488 1.00 86.31 80 GLY A C 1
ATOM 583 O O . GLY A 1 80 ? -27.345 0.802 10.366 1.00 86.31 80 GLY A O 1
ATOM 584 N N . CYS A 1 81 ? -25.682 2.098 9.609 1.00 88.19 81 CYS A N 1
ATOM 585 C CA . CYS A 1 81 ? -24.808 1.881 10.769 1.00 88.19 81 CYS A CA 1
ATOM 586 C C . CYS A 1 81 ? -25.447 2.376 12.077 1.00 88.19 81 CYS A C 1
ATOM 588 O O . CYS A 1 81 ? -25.348 1.722 13.114 1.00 88.19 81 CYS A O 1
ATOM 590 N N . ALA A 1 82 ? -26.133 3.523 12.038 1.00 87.12 82 ALA A N 1
ATOM 591 C CA . ALA A 1 82 ? -26.869 4.032 13.193 1.00 87.12 82 ALA A CA 1
ATOM 592 C C . ALA A 1 82 ? -28.060 3.126 13.559 1.00 87.12 82 ALA A C 1
ATOM 594 O O . ALA A 1 82 ? -28.312 2.900 14.742 1.00 87.12 82 ALA A O 1
ATOM 595 N N . GLN A 1 83 ? -28.767 2.569 12.568 1.00 88.06 83 GLN A N 1
ATOM 596 C CA . GLN A 1 83 ? -29.834 1.593 12.817 1.00 88.06 83 GLN A CA 1
ATOM 597 C C . GLN A 1 83 ? -29.304 0.312 13.466 1.00 88.06 83 GLN A C 1
ATOM 599 O O . GLN A 1 83 ? -29.968 -0.224 14.346 1.00 88.06 83 GLN A O 1
ATOM 604 N N . GLU A 1 84 ? -28.096 -0.133 13.118 1.00 89.44 84 GLU A N 1
ATOM 605 C CA . GLU A 1 84 ? -27.474 -1.301 13.752 1.00 89.44 84 GLU A CA 1
ATOM 606 C C . GLU A 1 84 ? -27.221 -1.079 15.254 1.00 89.44 84 GLU A C 1
ATOM 608 O O . GLU A 1 84 ? -27.495 -1.950 16.081 1.00 89.44 84 GLU A O 1
ATOM 613 N N . ALA A 1 85 ? -26.776 0.119 15.647 1.00 89.44 85 ALA A N 1
ATOM 614 C CA . ALA A 1 85 ? -26.638 0.472 17.061 1.00 89.44 85 ALA A CA 1
ATOM 615 C C . ALA A 1 85 ? -27.997 0.499 17.790 1.00 89.44 85 ALA A C 1
ATOM 617 O O . ALA A 1 85 ? -28.104 0.028 18.924 1.00 89.44 85 ALA A O 1
ATOM 618 N N . VAL A 1 86 ? -29.055 1.002 17.142 1.00 88.56 86 VAL A N 1
ATOM 619 C CA . VAL A 1 86 ? -30.426 0.978 17.692 1.00 88.56 86 VAL A CA 1
ATOM 620 C C . VAL A 1 86 ? -30.944 -0.454 17.826 1.00 88.56 86 VAL A C 1
ATOM 622 O O . VAL A 1 86 ? -31.547 -0.798 18.843 1.00 88.56 86 VAL A O 1
ATOM 625 N N . PHE A 1 87 ? -30.691 -1.302 16.832 1.00 89.06 87 PHE A N 1
ATOM 626 C CA . PHE A 1 87 ? -31.068 -2.709 16.859 1.00 89.06 87 PHE A CA 1
ATOM 627 C C . PHE A 1 87 ? -30.367 -3.449 18.005 1.00 89.06 87 PHE A C 1
ATOM 629 O O . PHE A 1 87 ? -31.016 -4.166 18.769 1.00 89.06 87 PHE A O 1
ATOM 636 N N . CYS A 1 88 ? -29.074 -3.185 18.220 1.00 90.94 88 CYS A N 1
ATOM 637 C CA . CYS A 1 88 ? -28.334 -3.706 19.367 1.00 90.94 88 CYS A CA 1
ATOM 638 C C . CYS A 1 88 ? -28.988 -3.305 20.703 1.00 90.94 88 CYS A C 1
ATOM 640 O O . CYS A 1 88 ? -29.171 -4.152 21.581 1.00 90.94 88 CYS A O 1
ATOM 642 N N . LEU A 1 89 ? -29.428 -2.050 20.852 1.00 89.88 89 LEU A N 1
ATOM 643 C CA . LEU A 1 89 ? -30.172 -1.616 22.039 1.00 89.88 89 LEU A CA 1
ATOM 644 C C . LEU A 1 89 ? -31.477 -2.406 22.201 1.00 89.88 89 LEU A C 1
ATOM 646 O O . LEU A 1 89 ? -31.760 -2.887 23.295 1.00 89.88 89 LEU A O 1
ATOM 650 N N . GLN A 1 90 ? -32.249 -2.580 21.127 1.00 90.19 90 GLN A N 1
ATOM 651 C CA . GLN A 1 90 ? -33.536 -3.291 21.143 1.00 90.19 90 GLN A CA 1
ATOM 652 C C . GLN A 1 90 ? -33.420 -4.766 21.559 1.00 90.19 90 GLN A C 1
ATOM 654 O O . GLN A 1 90 ? -34.366 -5.298 22.148 1.00 90.19 90 GLN A O 1
ATOM 659 N N . LEU A 1 91 ? -32.276 -5.407 21.296 1.00 89.44 91 LEU A N 1
ATOM 660 C CA . LEU A 1 91 ? -31.977 -6.780 21.722 1.00 89.44 91 LEU A CA 1
ATOM 661 C C . LEU A 1 91 ? -31.653 -6.906 23.220 1.00 89.44 91 LEU A C 1
ATOM 663 O O . LEU A 1 91 ? -31.666 -8.012 23.760 1.00 89.44 91 LEU A O 1
ATOM 667 N N . ASN A 1 92 ? -31.366 -5.796 23.899 1.00 90.38 92 ASN A N 1
ATOM 668 C CA . ASN A 1 92 ? -30.975 -5.784 25.303 1.00 90.38 92 ASN A CA 1
ATOM 669 C C . ASN A 1 92 ? -32.157 -5.508 26.252 1.00 90.38 92 ASN A C 1
ATOM 671 O O . ASN A 1 92 ? -33.277 -5.162 25.859 1.00 90.38 92 ASN A O 1
ATOM 675 N N . SER A 1 93 ? -31.891 -5.664 27.551 1.00 90.00 93 SER A N 1
ATOM 676 C CA . SER A 1 93 ? -32.824 -5.314 28.624 1.00 90.00 93 SER A CA 1
ATOM 677 C C . SER A 1 93 ? -32.118 -4.530 29.726 1.00 90.00 93 SER A C 1
ATOM 679 O O . SER A 1 93 ? -30.956 -4.799 30.028 1.00 90.00 93 SER A O 1
ATOM 681 N N . ILE A 1 94 ? -32.827 -3.581 30.335 1.00 89.31 94 ILE A N 1
ATOM 682 C CA . ILE A 1 94 ? -32.330 -2.764 31.450 1.00 89.31 94 ILE A CA 1
ATOM 683 C C . ILE A 1 94 ? -33.280 -2.972 32.628 1.00 89.31 94 ILE A C 1
ATOM 685 O O . ILE A 1 94 ? -34.488 -2.766 32.509 1.00 89.31 94 ILE A O 1
ATOM 689 N N . LEU A 1 95 ? -32.750 -3.431 33.760 1.00 88.81 95 LEU A N 1
ATOM 690 C CA . LEU A 1 95 ? -33.496 -3.850 34.951 1.00 88.81 95 LEU A CA 1
ATOM 691 C C . LEU A 1 95 ? -34.626 -4.857 34.648 1.00 88.81 95 LEU A C 1
ATOM 693 O O . LEU A 1 95 ? -35.667 -4.837 35.302 1.00 88.81 95 LEU A O 1
ATOM 697 N N . GLY A 1 96 ? -34.435 -5.722 33.645 1.00 83.81 96 GLY A N 1
ATOM 698 C CA . GLY A 1 96 ? -35.431 -6.706 33.200 1.00 83.81 96 GLY A CA 1
ATOM 699 C C . GLY A 1 96 ? -36.507 -6.161 32.249 1.00 83.81 96 GLY A C 1
ATOM 700 O O . GLY A 1 96 ? -37.305 -6.940 31.733 1.00 83.81 96 GLY A O 1
ATOM 701 N N . SER A 1 97 ? -36.519 -4.857 31.961 1.00 85.44 97 SER A N 1
ATOM 702 C CA . SER A 1 97 ? -37.371 -4.273 30.920 1.00 85.44 97 SER A CA 1
ATOM 703 C C . SER A 1 97 ? -36.729 -4.478 29.549 1.00 85.44 97 SER A C 1
ATOM 705 O O . SER A 1 97 ? -35.629 -3.984 29.309 1.00 85.44 97 SER A O 1
ATOM 707 N N . ALA A 1 98 ? -37.406 -5.176 28.636 1.00 86.12 98 ALA A N 1
ATOM 708 C CA . ALA A 1 98 ? -36.949 -5.329 27.253 1.00 86.12 98 ALA A CA 1
ATOM 709 C C . ALA A 1 98 ? -36.997 -3.991 26.495 1.00 86.12 98 ALA A C 1
ATOM 711 O O . ALA A 1 98 ? -37.939 -3.209 26.662 1.00 86.12 98 ALA A O 1
ATOM 712 N N . MET A 1 99 ? -36.001 -3.729 25.646 1.00 87.12 99 MET A N 1
ATOM 713 C CA . MET A 1 99 ? -35.890 -2.462 24.912 1.00 87.12 99 MET A CA 1
ATOM 714 C C . MET A 1 99 ? -36.611 -2.457 23.554 1.00 87.12 99 MET A C 1
ATOM 716 O O . MET A 1 99 ? -36.819 -1.389 22.988 1.00 87.12 99 MET A O 1
ATOM 720 N N . SER A 1 100 ? -37.084 -3.603 23.058 1.00 77.88 100 SER A N 1
ATOM 721 C CA . SER A 1 100 ? -37.697 -3.757 21.723 1.00 77.88 100 SER A CA 1
ATOM 722 C C . SER A 1 100 ? -38.806 -2.751 21.359 1.00 77.88 100 SER A C 1
ATOM 724 O O . SER A 1 100 ? -38.910 -2.373 20.199 1.00 77.88 100 SER A O 1
ATOM 726 N N . ASN A 1 101 ? -39.595 -2.271 22.331 1.00 67.19 101 ASN A N 1
ATOM 727 C CA . ASN A 1 101 ? -40.680 -1.285 22.135 1.00 67.19 101 ASN A CA 1
ATOM 728 C C . ASN A 1 101 ? -40.532 -0.022 23.014 1.00 67.19 101 ASN A C 1
ATOM 730 O O . ASN A 1 101 ? -41.476 0.759 23.198 1.00 67.19 101 ASN A O 1
ATOM 734 N N . ASN A 1 102 ? -39.366 0.148 23.639 1.00 68.44 102 ASN A N 1
ATOM 735 C CA . ASN A 1 102 ? -39.136 1.140 24.691 1.00 68.44 102 ASN A CA 1
ATOM 736 C C . ASN A 1 102 ? -38.052 2.164 24.335 1.00 68.44 102 ASN A C 1
ATOM 738 O O . ASN A 1 102 ? -37.663 2.942 25.200 1.00 68.44 102 ASN A O 1
ATOM 742 N N . VAL A 1 103 ? -37.606 2.194 23.078 1.00 69.62 103 VAL A N 1
ATOM 743 C CA . VAL A 1 103 ? -36.561 3.101 22.592 1.00 69.62 103 VAL A CA 1
ATOM 744 C C . VAL A 1 103 ? -37.179 4.251 21.809 1.00 69.62 103 VAL A C 1
ATOM 746 O O . VAL A 1 103 ? -37.950 4.029 20.876 1.00 69.62 103 VAL A O 1
ATOM 749 N N . GLN A 1 104 ? -36.805 5.475 22.160 1.00 67.00 104 GLN A N 1
ATOM 750 C CA . GLN A 1 104 ? -37.002 6.646 21.317 1.00 67.00 104 GLN A CA 1
ATOM 751 C C . GLN A 1 104 ? -35.633 7.081 20.770 1.00 67.00 104 GLN A C 1
ATOM 753 O O . GLN A 1 104 ? -34.696 7.378 21.512 1.00 67.00 104 GLN A O 1
ATOM 758 N N . THR A 1 105 ? -35.503 7.054 19.446 1.00 63.53 105 THR A N 1
ATOM 759 C CA . THR A 1 105 ? -34.247 7.340 18.742 1.00 63.53 105 THR A CA 1
ATOM 760 C C . THR A 1 105 ? -34.057 8.838 18.547 1.00 63.53 105 THR A C 1
ATOM 762 O O . THR A 1 105 ? -34.978 9.529 18.110 1.00 63.53 105 THR A O 1
ATOM 765 N N . ILE A 1 106 ? -32.847 9.332 18.817 1.00 61.47 106 ILE A N 1
ATOM 766 C CA . ILE A 1 106 ? -32.436 10.711 18.549 1.00 61.47 106 ILE A CA 1
ATOM 767 C C . ILE A 1 106 ? -31.120 10.660 17.767 1.00 61.47 106 ILE A C 1
ATOM 769 O O . ILE A 1 106 ? -30.048 10.449 18.320 1.00 61.47 106 ILE A O 1
ATOM 773 N N . CYS A 1 107 ? -31.179 10.813 16.446 1.00 56.50 107 CYS A N 1
ATOM 774 C CA . CYS A 1 107 ? -29.972 10.869 15.620 1.00 56.50 107 CYS A CA 1
ATOM 775 C C . CYS A 1 107 ? -29.441 12.311 15.587 1.00 56.50 107 CYS A C 1
ATOM 777 O O . CYS A 1 107 ? -30.060 13.174 14.970 1.00 56.50 107 CYS A O 1
ATOM 779 N N . ASN A 1 108 ? -28.294 12.572 16.223 1.00 57.84 108 ASN A N 1
ATOM 780 C CA . ASN A 1 108 ? -27.724 13.916 16.403 1.00 57.84 108 ASN A CA 1
ATOM 781 C C . ASN A 1 108 ? -26.508 14.160 15.489 1.00 57.84 108 ASN A C 1
ATOM 783 O O . ASN A 1 108 ? -25.461 14.609 15.947 1.00 57.84 108 ASN A O 1
ATOM 787 N N . ASN A 1 109 ? -26.619 13.843 14.196 1.00 56.47 109 ASN A N 1
ATOM 788 C CA . ASN A 1 109 ? -25.520 14.057 13.237 1.00 56.47 109 ASN A CA 1
ATOM 789 C C . ASN A 1 109 ? -25.586 15.386 12.476 1.00 56.47 109 ASN A C 1
ATOM 791 O O . ASN A 1 109 ? -24.645 15.722 11.772 1.00 56.47 109 ASN A O 1
ATOM 795 N N . THR A 1 110 ? -26.675 16.145 12.590 1.00 48.81 110 THR A N 1
ATOM 796 C CA . THR A 1 110 ? -26.894 17.354 11.777 1.00 48.81 110 THR A CA 1
ATOM 797 C C . THR A 1 110 ? -26.614 18.668 12.505 1.00 48.81 110 THR A C 1
ATOM 799 O O . THR A 1 110 ? -26.649 19.717 11.870 1.00 48.81 110 THR A O 1
ATOM 802 N N . LEU A 1 111 ? -26.356 18.658 13.818 1.00 44.56 111 LEU A N 1
ATOM 803 C CA . LEU A 1 111 ? -26.159 19.877 14.611 1.00 44.56 111 LEU A CA 1
ATOM 804 C C . LEU A 1 111 ? -25.078 19.669 15.678 1.00 44.56 111 LEU A C 1
ATOM 806 O O . LEU A 1 111 ? -25.223 18.835 16.568 1.00 44.56 111 LEU A O 1
ATOM 810 N N . ALA A 1 112 ? -24.007 20.460 15.604 1.00 46.72 112 ALA A N 1
ATOM 811 C CA . ALA A 1 112 ? -23.095 20.662 16.723 1.00 46.72 112 ALA A CA 1
ATOM 812 C C . ALA A 1 112 ? -23.685 21.696 17.708 1.00 46.72 112 ALA A C 1
ATOM 814 O O . ALA A 1 112 ? -24.330 22.647 17.257 1.00 46.72 112 ALA A O 1
ATOM 815 N N . PRO A 1 113 ? -23.408 21.597 19.023 1.00 53.31 113 PRO A N 1
ATOM 816 C CA . PRO A 1 113 ? -22.700 20.520 19.719 1.00 53.31 113 PRO A CA 1
ATOM 817 C C . PRO A 1 113 ? -23.642 19.393 20.183 1.00 53.31 113 PRO A C 1
ATOM 819 O O . PRO A 1 113 ? -24.849 19.590 20.292 1.00 53.31 113 PRO A O 1
ATOM 822 N N . TYR A 1 114 ? -23.056 18.229 20.492 1.00 56.16 114 TYR A N 1
ATOM 823 C CA . TYR A 1 114 ? -23.689 17.084 21.161 1.00 56.16 114 TYR A CA 1
ATOM 824 C C . TYR A 1 114 ? -24.810 17.490 22.121 1.00 56.16 114 TYR A C 1
ATOM 826 O O . TYR A 1 114 ? -24.580 18.180 23.117 1.00 56.16 114 TYR A O 1
ATOM 834 N N . VAL A 1 115 ? -26.020 17.014 21.837 1.00 58.62 115 VAL A N 1
ATOM 835 C CA . VAL A 1 115 ? -27.163 17.158 22.734 1.00 58.62 115 VAL A CA 1
ATOM 836 C C . VAL A 1 115 ? -27.291 15.844 23.491 1.00 58.62 115 VAL A C 1
ATOM 838 O O . VAL A 1 115 ? -27.569 14.802 22.894 1.00 58.62 115 VAL A O 1
ATOM 841 N N . ALA A 1 116 ? -27.053 15.878 24.806 1.00 63.25 116 ALA A N 1
ATOM 842 C CA . ALA A 1 116 ? -27.372 14.743 25.665 1.00 63.25 116 ALA A CA 1
ATOM 843 C C . ALA A 1 116 ? -28.837 14.337 25.414 1.00 63.25 116 ALA A C 1
ATOM 845 O O . ALA A 1 116 ? -29.681 15.231 25.278 1.00 63.25 116 ALA A O 1
ATOM 846 N N . PRO A 1 117 ? -29.159 13.032 25.327 1.00 70.69 117 PRO A N 1
ATOM 847 C CA . PRO A 1 117 ? -30.539 12.630 25.129 1.00 70.69 117 PRO A CA 1
ATOM 848 C C . PRO A 1 117 ? -31.406 13.271 26.232 1.00 70.69 117 PRO A C 1
ATOM 850 O O . PRO A 1 117 ? -31.014 13.245 27.400 1.00 70.69 117 PRO A O 1
ATOM 853 N N . PRO A 1 118 ? -32.563 13.872 25.900 1.00 75.88 118 PRO A N 1
ATOM 854 C CA . PRO A 1 118 ? -33.486 14.374 26.901 1.00 75.88 118 PRO A CA 1
ATOM 855 C C . PRO A 1 118 ? -33.902 13.225 27.818 1.00 75.88 118 PRO A C 1
ATOM 857 O O . PRO A 1 118 ? -33.905 12.062 27.408 1.00 75.88 118 PRO A O 1
ATOM 860 N N . THR A 1 119 ? -34.279 13.544 29.052 1.00 82.44 119 THR A N 1
ATOM 861 C CA . THR A 1 119 ? -34.743 12.543 30.015 1.00 82.44 119 THR A CA 1
ATOM 862 C C . THR A 1 119 ? -35.938 11.770 29.440 1.00 82.44 119 THR A C 1
ATOM 864 O O . THR A 1 119 ? -36.961 12.391 29.133 1.00 82.44 119 THR A O 1
ATOM 867 N N . PRO A 1 120 ? -35.838 10.440 29.263 1.00 85.81 120 PRO A N 1
ATOM 868 C CA . PRO A 1 120 ? -36.932 9.653 28.714 1.00 85.81 120 PRO A CA 1
ATOM 869 C C . PRO A 1 120 ? -38.081 9.491 29.724 1.00 85.81 120 PRO A C 1
ATOM 871 O O . PRO A 1 120 ? -37.894 9.629 30.936 1.00 85.81 120 PRO A O 1
ATOM 874 N N . PRO A 1 121 ? -39.293 9.146 29.256 1.00 86.31 121 PRO A N 1
ATOM 875 C CA . PRO A 1 121 ? -40.358 8.687 30.138 1.00 86.31 121 PRO A CA 1
ATOM 876 C C . PRO A 1 121 ? -39.951 7.440 30.938 1.00 86.31 121 PRO A C 1
ATOM 878 O O . PRO A 1 121 ? -39.080 6.668 30.541 1.00 86.31 121 PRO A O 1
ATOM 881 N N . VAL A 1 122 ? -40.634 7.196 32.057 1.00 85.25 122 VAL A N 1
ATOM 882 C CA . VAL A 1 122 ? -40.386 6.014 32.897 1.00 85.25 122 VAL A CA 1
ATOM 883 C C . VAL A 1 122 ? -40.563 4.723 32.091 1.00 85.25 122 VAL A C 1
ATOM 885 O O . VAL A 1 122 ? -41.589 4.522 31.442 1.00 85.25 122 VAL A O 1
ATOM 888 N N . GLY A 1 123 ? -39.577 3.831 32.183 1.00 84.62 123 GLY A N 1
ATOM 889 C CA . GLY A 1 123 ? -39.534 2.560 31.461 1.00 84.62 123 GLY A CA 1
ATOM 890 C C . GLY A 1 123 ? -39.115 2.697 29.996 1.00 84.62 123 GLY A C 1
ATOM 891 O O . GLY A 1 123 ? -39.231 1.726 29.250 1.00 84.62 123 GLY A O 1
ATOM 892 N N . LYS A 1 124 ? -38.654 3.880 29.574 1.00 87.06 124 LYS A N 1
ATOM 893 C CA . LYS A 1 124 ? -38.176 4.160 28.218 1.00 87.06 124 LYS A CA 1
ATOM 894 C C . LYS A 1 124 ? -36.695 4.537 28.224 1.00 87.06 124 LYS A C 1
ATOM 896 O O . LYS A 1 124 ? -36.165 5.020 29.227 1.00 87.06 124 LYS A O 1
ATOM 901 N N . ALA A 1 125 ? -36.047 4.311 27.087 1.00 88.00 125 ALA A N 1
ATOM 902 C CA . ALA A 1 125 ? -34.672 4.693 26.812 1.00 88.00 125 ALA A CA 1
ATOM 903 C C . ALA A 1 125 ? -34.616 5.680 25.641 1.00 88.00 125 ALA A C 1
ATOM 905 O O . ALA A 1 125 ? -35.316 5.499 24.644 1.00 88.00 125 ALA A O 1
ATOM 906 N N . ASN A 1 126 ? -33.736 6.672 25.744 1.00 87.62 126 ASN A N 1
ATOM 907 C CA . ASN A 1 126 ? -33.353 7.531 24.630 1.00 87.62 126 ASN A CA 1
ATOM 908 C C . ASN A 1 126 ? -31.923 7.201 24.214 1.00 87.62 126 ASN A C 1
ATOM 910 O O . ASN A 1 126 ? -31.050 7.085 25.074 1.00 87.62 126 ASN A O 1
ATOM 914 N N . ILE A 1 127 ? -31.687 7.077 22.909 1.00 85.75 127 ILE A N 1
ATOM 915 C CA . ILE A 1 127 ? -30.359 6.842 22.333 1.00 85.75 127 ILE A CA 1
ATOM 916 C C . ILE A 1 127 ? -29.964 8.021 21.443 1.00 85.75 127 ILE A C 1
ATOM 918 O O . ILE A 1 127 ? -30.732 8.419 20.567 1.00 85.75 127 ILE A O 1
ATOM 922 N N . SER A 1 128 ? -28.773 8.568 21.684 1.00 86.69 128 SER A N 1
ATOM 923 C CA . SER A 1 128 ? -28.108 9.580 20.863 1.00 86.69 128 SER A CA 1
ATOM 924 C C . SER A 1 128 ? -26.909 8.947 20.169 1.00 86.69 128 SER A C 1
ATOM 926 O O . SER A 1 128 ? -26.073 8.345 20.841 1.00 86.69 128 SER A O 1
ATOM 928 N N . ILE A 1 129 ? -26.837 9.060 18.842 1.00 86.19 129 ILE A N 1
ATOM 929 C CA . ILE A 1 129 ? -25.757 8.490 18.025 1.00 86.19 129 ILE A CA 1
ATOM 930 C C . ILE A 1 129 ? -25.089 9.607 17.246 1.00 86.19 129 ILE A C 1
ATOM 932 O O . ILE A 1 129 ? -25.774 10.422 16.615 1.00 86.19 129 ILE A O 1
ATOM 936 N N . SER A 1 130 ? -23.761 9.579 17.242 1.00 86.44 130 SER A N 1
ATOM 937 C CA . SER A 1 130 ? -22.967 10.523 16.482 1.00 86.44 130 SER A CA 1
ATOM 938 C C . SER A 1 130 ? -21.700 9.895 15.900 1.00 86.44 130 SER A C 1
ATOM 940 O O . SER A 1 130 ? -21.063 9.051 16.534 1.00 86.44 130 SER A O 1
ATOM 942 N N . PHE A 1 131 ? -21.321 10.325 14.698 1.00 87.44 131 PHE A N 1
ATOM 943 C CA . PHE A 1 131 ? -20.105 9.870 14.023 1.00 87.44 131 PHE A CA 1
ATOM 944 C C . PHE A 1 131 ? -18.927 10.805 14.290 1.00 87.44 131 PHE A C 1
ATOM 946 O O . PHE A 1 131 ? -19.075 12.030 14.330 1.00 87.44 131 PHE A O 1
ATOM 953 N N . LEU A 1 132 ? -17.746 10.216 14.459 1.00 86.12 132 LEU A N 1
ATOM 954 C CA . LEU A 1 132 ? -16.510 10.932 14.743 1.00 86.12 132 LEU A CA 1
ATOM 955 C C . LEU A 1 132 ? -15.436 10.572 13.708 1.00 86.12 132 LEU A C 1
ATOM 957 O O . LEU A 1 132 ? -15.282 9.410 13.315 1.00 86.12 132 LEU A O 1
ATOM 961 N N . ASN A 1 133 ? -14.672 11.581 13.303 1.00 83.75 133 ASN A N 1
ATOM 962 C CA . ASN A 1 133 ? -13.473 11.431 12.488 1.00 83.75 133 ASN A CA 1
ATOM 963 C C . ASN A 1 133 ? -12.325 10.825 13.320 1.00 83.75 133 ASN A C 1
ATOM 965 O O . ASN A 1 133 ? -12.419 10.632 14.539 1.00 83.75 133 ASN A O 1
ATOM 969 N N . GLN A 1 134 ? -11.203 10.539 12.662 1.00 76.44 134 GLN A N 1
ATOM 970 C CA . GLN A 1 134 ? -10.032 9.916 13.287 1.00 76.44 134 GLN A CA 1
ATOM 971 C C . GLN A 1 134 ? -9.450 10.734 14.449 1.00 76.44 134 GLN A C 1
ATOM 973 O O . GLN A 1 134 ? -9.089 10.170 15.487 1.00 76.44 134 GLN A O 1
ATOM 978 N N . ASP A 1 135 ? -9.442 12.058 14.321 1.00 74.69 135 ASP A N 1
ATOM 979 C CA . ASP A 1 135 ? -9.019 13.013 15.353 1.00 74.69 135 ASP A CA 1
ATOM 980 C C . ASP A 1 135 ? -10.017 13.151 16.521 1.00 74.69 135 ASP A C 1
ATOM 982 O O . ASP A 1 135 ? -9.721 13.811 17.514 1.00 74.69 135 ASP A O 1
ATOM 986 N N . GLY A 1 136 ? -11.183 12.502 16.433 1.00 77.56 136 GLY A N 1
ATOM 987 C CA . GLY A 1 136 ? -12.266 12.618 17.408 1.00 77.56 136 GLY A CA 1
ATOM 988 C C . GLY A 1 136 ? -13.168 13.835 17.193 1.00 77.56 136 GLY A C 1
ATOM 989 O O . GLY A 1 136 ? -14.062 14.062 18.007 1.00 77.56 136 GLY A O 1
ATOM 990 N N . SER A 1 137 ? -12.967 14.603 16.119 1.00 82.75 137 SER A N 1
ATOM 991 C CA . SER A 1 137 ? -13.882 15.673 15.722 1.00 82.75 137 SER A CA 1
ATOM 992 C C . SER A 1 137 ? -15.191 15.110 15.164 1.00 82.75 137 SER A C 1
ATOM 994 O O . SER A 1 137 ? -15.269 13.957 14.738 1.00 82.75 137 SER A O 1
ATOM 996 N N . TRP A 1 138 ? -16.239 15.931 15.161 1.00 81.44 138 TRP A N 1
ATOM 997 C CA . TRP A 1 138 ? -17.541 15.552 14.618 1.00 81.44 138 TRP A CA 1
ATOM 998 C C . TRP A 1 138 ? -17.484 15.353 13.109 1.00 81.44 138 TRP A C 1
ATOM 1000 O O . TRP A 1 138 ? -17.048 16.236 12.369 1.00 81.44 138 TRP A O 1
ATOM 1010 N N . HIS A 1 139 ? -18.020 14.228 12.653 1.00 84.56 139 HIS A N 1
ATOM 1011 C CA . HIS A 1 139 ? -18.240 13.990 11.239 1.00 84.56 139 HIS A CA 1
ATOM 1012 C C . HIS A 1 139 ? -19.603 14.573 10.827 1.00 84.56 139 HIS A C 1
ATOM 1014 O O . HIS A 1 139 ? -20.640 13.926 10.963 1.00 84.56 139 HIS A O 1
ATOM 1020 N N . GLN A 1 140 ? -19.600 15.843 10.408 1.00 78.38 140 GLN A N 1
ATOM 1021 C CA . GLN A 1 140 ? -20.818 16.642 10.195 1.00 78.38 140 GLN A CA 1
ATOM 1022 C C . GLN A 1 140 ? -21.572 16.302 8.900 1.00 78.38 140 GLN A C 1
ATOM 1024 O O . GLN A 1 140 ? -22.784 16.500 8.834 1.00 78.38 140 GLN A O 1
ATOM 1029 N N . ASP A 1 141 ? -20.876 15.808 7.873 1.00 80.00 141 ASP A N 1
ATOM 1030 C CA . ASP A 1 141 ? -21.459 15.537 6.559 1.00 80.00 141 ASP A CA 1
ATOM 1031 C C . ASP A 1 141 ? -21.422 14.044 6.226 1.00 80.00 141 ASP A C 1
ATOM 1033 O O . ASP A 1 141 ? -20.434 13.525 5.713 1.00 80.00 141 ASP A O 1
ATOM 1037 N N . LEU A 1 142 ? -22.554 13.374 6.448 1.00 80.38 142 LEU A N 1
ATOM 1038 C CA . LEU A 1 142 ? -22.738 11.953 6.139 1.00 80.38 142 LEU A CA 1
ATOM 1039 C C . LEU A 1 142 ? -22.709 11.635 4.635 1.00 80.38 142 LEU A C 1
ATOM 1041 O O . LEU A 1 142 ? -22.804 10.470 4.257 1.00 80.38 142 LEU A O 1
ATOM 1045 N N . THR A 1 143 ? -22.628 12.636 3.757 1.00 81.12 143 THR A N 1
ATOM 1046 C CA . THR A 1 143 ? -22.394 12.417 2.325 1.00 81.12 143 THR A CA 1
ATOM 1047 C C . THR A 1 143 ? -20.909 12.301 1.986 1.00 81.12 143 THR A C 1
ATOM 1049 O O . THR A 1 143 ? -20.578 12.023 0.835 1.00 81.12 143 THR A O 1
ATOM 1052 N N . THR A 1 144 ? -20.014 12.466 2.963 1.00 79.50 144 THR A N 1
ATOM 1053 C CA . THR A 1 144 ? -18.562 12.331 2.798 1.00 79.50 144 THR A CA 1
ATOM 1054 C C . THR A 1 144 ? -18.030 11.132 3.571 1.00 79.50 144 THR A C 1
ATOM 1056 O O . THR A 1 144 ? -18.592 10.745 4.587 1.00 79.50 144 THR A O 1
ATOM 1059 N N . SER A 1 145 ? -16.962 10.506 3.078 1.00 76.75 145 SER A N 1
ATOM 1060 C CA . SER A 1 145 ? -16.283 9.430 3.810 1.00 76.75 145 SER A CA 1
ATOM 1061 C C . SER A 1 145 ? -15.323 10.012 4.852 1.00 76.75 145 SER A C 1
ATOM 1063 O O . SER A 1 145 ? -14.773 11.095 4.651 1.00 76.75 145 SER A O 1
ATOM 1065 N N . GLY A 1 146 ? -15.103 9.300 5.961 1.00 77.06 146 GLY A N 1
ATOM 1066 C CA . GLY A 1 146 ? -14.090 9.677 6.958 1.00 77.06 146 GLY A CA 1
ATOM 1067 C C . GLY A 1 146 ? -14.448 9.397 8.417 1.00 77.06 146 GLY A C 1
ATOM 1068 O O . GLY A 1 146 ? -13.571 9.467 9.280 1.00 77.06 146 GLY A O 1
ATOM 1069 N N . ALA A 1 147 ? -15.702 9.047 8.718 1.00 83.06 147 ALA A N 1
ATOM 1070 C CA . ALA A 1 147 ? -16.051 8.592 10.059 1.00 83.06 147 ALA A CA 1
ATOM 1071 C C . ALA A 1 147 ? -15.432 7.216 10.344 1.00 83.06 147 ALA A C 1
ATOM 1073 O O . ALA A 1 147 ? -15.719 6.247 9.645 1.00 83.06 147 ALA A O 1
ATOM 1074 N N . VAL A 1 148 ? -14.631 7.132 11.407 1.00 83.94 148 VAL A N 1
ATOM 1075 C CA . VAL A 1 148 ? -13.963 5.893 11.863 1.00 83.94 148 VAL A CA 1
ATOM 1076 C C . VAL A 1 148 ? -14.379 5.489 13.279 1.00 83.94 148 VAL A C 1
ATOM 1078 O O . VAL A 1 148 ? -13.940 4.469 13.809 1.00 83.94 148 VAL A O 1
ATOM 1081 N N . LYS A 1 149 ? -15.206 6.310 13.927 1.00 87.44 149 LYS A N 1
ATOM 1082 C CA . LYS A 1 149 ? -15.661 6.142 15.306 1.00 87.44 149 LYS A CA 1
ATOM 1083 C C . LYS A 1 149 ? -17.147 6.467 15.406 1.00 87.44 149 LYS A C 1
ATOM 1085 O O . LYS A 1 149 ? -17.651 7.342 14.699 1.00 87.44 149 LYS A O 1
ATOM 1090 N N . MET A 1 150 ? -17.831 5.796 16.324 1.00 88.88 150 MET A N 1
ATOM 1091 C CA . MET A 1 150 ? -19.219 6.073 16.678 1.00 88.88 150 MET A CA 1
ATOM 1092 C C . MET A 1 150 ? -19.326 6.305 18.178 1.00 88.88 150 MET A C 1
ATOM 1094 O O . MET A 1 150 ? -18.934 5.452 18.971 1.00 88.88 150 MET A O 1
ATOM 1098 N N . SER A 1 151 ? -19.893 7.443 18.564 1.00 89.31 151 SER A N 1
ATOM 1099 C CA . SER A 1 151 ? -20.275 7.714 19.944 1.00 89.31 151 SER A CA 1
ATOM 1100 C C . SER A 1 151 ? -21.764 7.452 20.128 1.00 89.31 151 SER A C 1
ATOM 1102 O O . SER A 1 151 ? -22.588 7.910 19.333 1.00 89.31 151 SER A O 1
ATOM 1104 N N . VAL A 1 152 ? -22.097 6.696 21.168 1.00 89.19 152 VAL A N 1
ATOM 1105 C CA . VAL A 1 152 ? -23.461 6.341 21.544 1.00 89.19 152 VAL A CA 1
ATOM 1106 C C . VAL A 1 152 ? -23.688 6.742 22.991 1.00 89.19 152 VAL A C 1
ATOM 1108 O O . VAL A 1 152 ? -22.993 6.269 23.889 1.00 89.19 152 VAL A O 1
ATOM 1111 N N . THR A 1 153 ? -24.706 7.563 23.223 1.00 89.38 153 THR A N 1
ATOM 1112 C CA . THR A 1 153 ? -25.183 7.892 24.566 1.00 89.38 153 THR A CA 1
ATOM 1113 C C . THR A 1 153 ? -26.578 7.348 24.763 1.00 89.38 153 THR A C 1
ATOM 1115 O O . THR A 1 153 ? -27.466 7.597 23.952 1.00 89.38 153 THR A O 1
ATOM 1118 N N . ILE A 1 154 ? -26.782 6.647 25.870 1.00 89.25 154 ILE A N 1
ATOM 1119 C CA . ILE A 1 154 ? -28.070 6.091 26.260 1.00 89.25 154 ILE A CA 1
ATOM 1120 C C . ILE A 1 154 ? -28.479 6.706 27.589 1.00 89.25 154 ILE A C 1
ATOM 1122 O O . ILE A 1 154 ? -27.704 6.700 28.543 1.00 89.25 154 ILE A O 1
ATOM 1126 N N . SER A 1 155 ? -29.715 7.185 27.656 1.00 89.56 155 SER A N 1
ATOM 1127 C CA . SER A 1 155 ? -30.378 7.577 28.898 1.00 89.56 155 SER A CA 1
ATOM 1128 C C . SER A 1 155 ? -31.564 6.652 29.139 1.00 89.56 155 SER A C 1
ATOM 1130 O O . SER A 1 155 ? -32.323 6.383 28.211 1.00 89.56 155 SER A O 1
ATOM 1132 N N . TYR A 1 156 ? -31.749 6.177 30.370 1.00 90.81 156 TYR A N 1
ATOM 1133 C CA . TYR A 1 156 ? -32.889 5.351 30.773 1.00 90.81 156 TYR A CA 1
ATOM 1134 C C . TYR A 1 156 ? -33.451 5.821 32.109 1.00 90.81 156 TYR A C 1
ATOM 1136 O O . TYR A 1 156 ? -32.699 6.055 33.059 1.00 90.81 156 TYR A O 1
ATOM 1144 N N . THR A 1 157 ? -34.778 5.910 32.190 1.00 90.25 157 THR A N 1
ATOM 1145 C CA . THR A 1 157 ? -35.484 6.385 33.384 1.00 90.25 157 THR A CA 1
ATOM 1146 C C . THR A 1 157 ? -36.342 5.277 33.982 1.00 90.25 157 THR A C 1
ATOM 1148 O O . THR A 1 157 ? -37.138 4.637 33.297 1.00 90.25 157 THR A O 1
ATOM 1151 N N . THR A 1 158 ? -36.226 5.070 35.292 1.00 88.56 158 THR A N 1
ATOM 1152 C CA . THR A 1 158 ? -37.000 4.094 36.069 1.00 88.56 158 THR A CA 1
ATOM 1153 C C . THR A 1 158 ? -37.635 4.740 37.301 1.00 88.56 158 THR A C 1
ATOM 1155 O O . THR A 1 158 ? -37.363 5.893 37.637 1.00 88.56 158 THR A O 1
ATOM 1158 N N . LYS A 1 159 ? -38.508 3.993 37.979 1.00 86.44 159 LYS A N 1
ATOM 1159 C CA . LYS A 1 159 ? -39.031 4.347 39.305 1.00 86.44 159 LYS A CA 1
ATOM 1160 C C . LYS A 1 159 ? -38.366 3.480 40.379 1.00 86.44 159 LYS A C 1
ATOM 1162 O O . LYS A 1 159 ? -38.272 2.261 40.164 1.00 86.44 159 LYS A O 1
ATOM 1167 N N . PRO A 1 160 ? -37.966 4.053 41.530 1.00 81.75 160 PRO A N 1
ATOM 1168 C CA . PRO A 1 160 ? -37.582 3.262 42.699 1.00 81.75 160 PRO A CA 1
ATOM 1169 C C . PRO A 1 160 ? -38.734 2.332 43.100 1.00 81.75 160 PRO A C 1
ATOM 1171 O O . PRO A 1 160 ? -39.903 2.725 43.003 1.00 81.75 160 PRO A O 1
ATOM 1174 N N . ILE A 1 161 ? -38.434 1.111 43.539 1.00 79.94 161 ILE A N 1
ATOM 1175 C CA . ILE A 1 161 ? -39.455 0.120 43.931 1.00 79.94 161 ILE A CA 1
ATOM 1176 C C . ILE A 1 161 ? -40.275 0.633 45.120 1.00 79.94 161 ILE A C 1
ATOM 1178 O O . ILE A 1 161 ? -41.492 0.449 45.167 1.00 79.94 161 ILE A O 1
ATOM 1182 N N . PHE A 1 162 ? -39.629 1.335 46.047 1.00 74.75 162 PHE A N 1
ATOM 1183 C CA . PHE A 1 162 ? -40.243 1.855 47.266 1.00 74.75 162 PHE A CA 1
ATOM 1184 C C . PHE A 1 162 ? -40.722 3.312 47.150 1.00 74.75 162 PHE A C 1
ATOM 1186 O O . PHE A 1 162 ? -41.068 3.921 48.158 1.00 74.75 162 PHE A O 1
ATOM 1193 N N . SER A 1 163 ? -40.817 3.862 45.931 1.00 68.44 163 SER A N 1
ATOM 1194 C CA . SER A 1 163 ? -41.358 5.213 45.665 1.00 68.44 163 SER A CA 1
ATOM 1195 C C . SER A 1 163 ? -42.896 5.292 45.625 1.00 68.44 163 SER A C 1
ATOM 1197 O O . SER A 1 163 ? -43.462 6.312 45.230 1.00 68.44 163 SER A O 1
ATOM 1199 N N . ALA A 1 164 ? -43.605 4.219 45.998 1.00 61.31 164 ALA A N 1
ATOM 1200 C CA . ALA A 1 164 ? -45.062 4.182 45.903 1.00 61.31 164 ALA A CA 1
ATOM 1201 C C . ALA A 1 164 ? -45.733 5.193 46.862 1.00 61.31 164 ALA A C 1
ATOM 1203 O O . ALA A 1 164 ? -45.322 5.310 48.023 1.00 61.31 164 ALA A O 1
ATOM 1204 N N . PRO A 1 165 ? -46.809 5.883 46.429 1.00 56.41 165 PRO A N 1
ATOM 1205 C CA . PRO A 1 165 ? -47.585 6.755 47.306 1.00 56.41 165 PRO A CA 1
ATOM 1206 C C . PRO A 1 165 ? -48.112 5.975 48.521 1.00 56.41 165 PRO A C 1
ATOM 1208 O O . PRO A 1 165 ? -48.839 4.998 48.357 1.00 56.41 165 PRO A O 1
ATOM 1211 N N . GLY A 1 166 ? -47.747 6.399 49.737 1.00 56.72 166 GLY A N 1
ATOM 1212 C CA . GLY A 1 166 ? -48.182 5.771 50.996 1.00 56.72 166 GLY A CA 1
ATOM 1213 C C . GLY A 1 166 ? -47.115 4.955 51.740 1.00 56.72 166 GLY A C 1
ATOM 1214 O O . GLY A 1 166 ? -47.363 4.546 52.873 1.00 56.72 166 GLY A O 1
ATOM 1215 N N . LEU A 1 167 ? -45.923 4.757 51.164 1.00 60.25 167 LEU A N 1
ATOM 1216 C CA . LEU A 1 167 ? -44.748 4.281 51.908 1.00 60.25 167 LEU A CA 1
ATOM 1217 C C . LEU A 1 167 ? -44.078 5.447 52.656 1.00 60.25 167 LEU A C 1
ATOM 1219 O O . LEU A 1 167 ? -44.052 6.577 52.176 1.00 60.25 167 LEU A O 1
ATOM 1223 N N . LEU A 1 168 ? -43.518 5.160 53.838 1.00 55.50 168 LEU A N 1
ATOM 1224 C CA . LEU A 1 168 ? -42.928 6.124 54.789 1.00 55.50 168 LEU A CA 1
ATOM 1225 C C . LEU A 1 168 ? -41.819 7.026 54.210 1.00 55.50 168 LEU A C 1
ATOM 1227 O O . LEU A 1 168 ? -41.437 8.000 54.852 1.00 55.50 168 LEU A O 1
ATOM 1231 N N . MET A 1 169 ? -41.285 6.708 53.029 1.00 57.03 169 MET A N 1
ATOM 1232 C CA . MET A 1 169 ? -40.106 7.348 52.455 1.00 57.03 169 MET A CA 1
ATOM 1233 C C . MET A 1 169 ? -40.288 7.565 50.944 1.00 57.03 169 MET A C 1
ATOM 1235 O O . MET A 1 169 ? -39.824 6.775 50.128 1.00 57.03 169 MET A O 1
ATOM 1239 N N . ASN A 1 170 ? -40.972 8.642 50.555 1.00 60.84 170 ASN A N 1
ATOM 1240 C CA . ASN A 1 170 ? -41.064 9.081 49.156 1.00 60.84 170 ASN A CA 1
ATOM 1241 C C . ASN A 1 170 ? -39.738 9.743 48.720 1.00 60.84 170 ASN A C 1
ATOM 1243 O O . ASN A 1 170 ? -39.664 10.962 48.583 1.00 60.84 170 ASN A O 1
ATOM 1247 N N . LEU A 1 171 ? -38.664 8.950 48.627 1.00 58.69 171 LEU A N 1
ATOM 1248 C CA . LEU A 1 171 ? -37.287 9.460 48.569 1.00 58.69 171 LEU A CA 1
ATOM 1249 C C . LEU A 1 171 ? -36.913 10.084 47.220 1.00 58.69 171 LEU A C 1
ATOM 1251 O O . LEU A 1 171 ? -36.145 11.036 47.232 1.00 58.69 171 LEU A O 1
ATOM 1255 N N . MET A 1 172 ? -37.480 9.622 46.098 1.00 62.25 172 MET A N 1
ATOM 1256 C CA . MET A 1 172 ? -37.471 10.296 44.788 1.00 62.25 172 MET A CA 1
ATOM 1257 C C . MET A 1 172 ? -38.567 9.710 43.875 1.00 62.25 172 MET A C 1
ATOM 1259 O O . MET A 1 172 ? -38.809 8.504 43.919 1.00 62.25 172 MET A O 1
ATOM 1263 N N . PRO A 1 173 ? -39.218 10.513 43.011 1.00 70.81 173 PRO A N 1
ATOM 1264 C CA . PRO A 1 173 ? -40.275 10.020 42.125 1.00 70.81 173 PRO A CA 1
ATOM 1265 C C . PRO A 1 173 ? -39.749 9.227 40.915 1.00 70.81 173 PRO A C 1
ATOM 1267 O O . PRO A 1 173 ? -40.500 8.435 40.345 1.00 70.81 173 PRO A O 1
ATOM 1270 N N . THR A 1 174 ? -38.490 9.436 40.509 1.00 81.31 174 THR A N 1
ATOM 1271 C CA . THR A 1 174 ? -37.842 8.798 39.348 1.00 81.31 174 THR A CA 1
ATOM 1272 C C . THR A 1 174 ? -36.321 8.806 39.483 1.00 81.31 174 THR A C 1
ATOM 1274 O O . THR A 1 174 ? -35.762 9.747 40.041 1.00 81.31 174 THR A O 1
ATOM 1277 N N . GLU A 1 175 ? -35.658 7.826 38.875 1.00 86.50 175 GLU A N 1
ATOM 1278 C CA . GLU A 1 175 ? -34.201 7.733 38.735 1.00 86.50 175 GLU A CA 1
ATOM 1279 C C . GLU A 1 175 ? -33.847 7.666 37.250 1.00 86.50 175 GLU A C 1
ATOM 1281 O O . GLU A 1 175 ? -34.490 6.937 36.497 1.00 86.50 175 GLU A O 1
ATOM 1286 N N . THR A 1 176 ? -32.837 8.420 36.817 1.00 88.50 176 THR A N 1
ATOM 1287 C CA . THR A 1 176 ? -32.350 8.386 35.431 1.00 88.50 176 THR A CA 1
ATOM 1288 C C . THR A 1 176 ? -30.863 8.099 35.430 1.00 88.50 176 THR A C 1
ATOM 1290 O O . THR A 1 176 ? -30.103 8.818 36.073 1.00 88.50 176 THR A O 1
ATOM 1293 N N . ALA A 1 177 ? -30.456 7.078 34.685 1.00 90.25 177 ALA A N 1
ATOM 1294 C CA . ALA A 1 177 ? -29.056 6.807 34.403 1.00 90.25 177 ALA A CA 1
ATOM 1295 C C . ALA A 1 177 ? -28.753 7.192 32.958 1.00 90.25 177 ALA A C 1
ATOM 1297 O O . ALA A 1 177 ? -29.565 6.958 32.063 1.00 90.25 177 ALA A O 1
ATOM 1298 N N . THR A 1 178 ? -27.586 7.792 32.746 1.00 89.88 178 THR A N 1
ATOM 1299 C CA . THR A 1 178 ? -27.061 8.112 31.419 1.00 89.88 178 THR A CA 1
ATOM 1300 C C . THR A 1 178 ? -25.645 7.580 31.324 1.00 89.88 178 THR A C 1
ATOM 1302 O O . THR A 1 178 ? -24.846 7.836 32.221 1.00 89.88 178 THR A O 1
ATOM 1305 N N . ALA A 1 179 ? -25.344 6.871 30.243 1.00 90.75 179 ALA A N 1
ATOM 1306 C CA . ALA A 1 179 ? -23.993 6.441 29.920 1.00 90.75 179 ALA A CA 1
ATOM 1307 C C . ALA A 1 179 ? -23.664 6.769 28.468 1.00 90.75 179 ALA A C 1
ATOM 1309 O O . ALA A 1 179 ? -24.534 6.727 27.599 1.00 90.75 179 ALA A O 1
ATOM 1310 N N . SER A 1 180 ? -22.396 7.063 28.214 1.00 89.75 180 SER A N 1
ATOM 1311 C CA . SER A 1 180 ? -21.849 7.280 26.879 1.00 89.75 180 SER A CA 1
ATOM 1312 C C . SER A 1 180 ? -20.715 6.303 26.622 1.00 89.75 180 SER A C 1
ATOM 1314 O O . SER A 1 180 ? -19.854 6.121 27.483 1.00 89.75 180 SER A O 1
ATOM 1316 N N . SER A 1 181 ? -20.680 5.724 25.431 1.00 91.06 181 SER A N 1
ATOM 1317 C CA . SER A 1 181 ? -19.572 4.901 24.970 1.00 91.06 181 SER A CA 1
ATOM 1318 C C . SER A 1 181 ? -19.177 5.294 23.558 1.00 91.06 181 SER A C 1
ATOM 1320 O O . SER A 1 181 ? -20.013 5.728 22.768 1.00 91.06 181 SER A O 1
ATOM 1322 N N . THR A 1 182 ? -17.899 5.138 23.236 1.00 89.75 182 THR A N 1
ATOM 1323 C CA . THR A 1 182 ? -17.382 5.399 21.899 1.00 89.75 182 THR A CA 1
ATOM 1324 C C . THR A 1 182 ? -16.702 4.142 21.389 1.00 89.75 182 THR A C 1
ATOM 1326 O O . THR A 1 182 ? -15.729 3.674 21.977 1.00 89.75 182 THR A O 1
ATOM 1329 N N . GLY A 1 183 ? -17.228 3.604 20.293 1.00 86.06 183 GLY A N 1
ATOM 1330 C CA . GLY A 1 183 ? -16.599 2.551 19.512 1.00 86.06 183 GLY A CA 1
ATOM 1331 C C . GLY A 1 183 ? -15.725 3.170 18.425 1.00 86.06 183 GLY A C 1
ATOM 1332 O O . GLY A 1 183 ? -16.004 4.263 17.930 1.00 86.06 183 GLY A O 1
ATOM 1333 N N . GLY A 1 184 ? -14.638 2.493 18.074 1.00 85.25 184 GLY A N 1
ATOM 1334 C CA . GLY A 1 184 ? -13.725 2.926 17.023 1.00 85.25 184 GLY A CA 1
ATOM 1335 C C . GLY A 1 184 ? -13.205 1.743 16.231 1.00 85.25 184 GLY A C 1
ATOM 1336 O O . GLY A 1 184 ? -13.079 0.642 16.773 1.00 85.25 184 GLY A O 1
ATOM 1337 N N . LEU A 1 185 ? -12.922 1.972 14.951 1.00 85.12 185 LEU A N 1
ATOM 1338 C C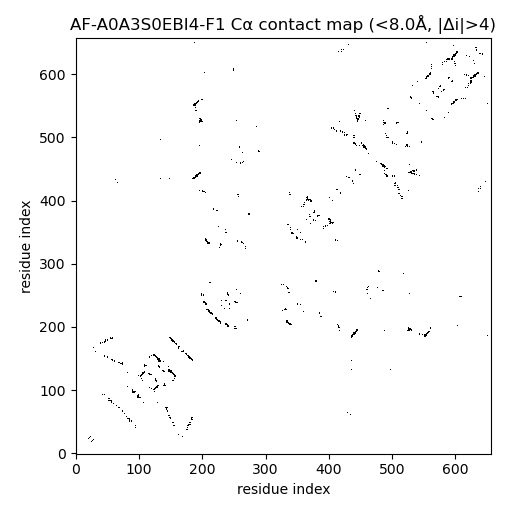A . LEU A 1 185 ? -12.175 1.010 14.155 1.00 85.12 185 LEU A CA 1
ATOM 1339 C C . LEU A 1 185 ? -10.806 0.750 14.815 1.00 85.12 185 LEU A C 1
ATOM 1341 O O . LEU A 1 185 ? -10.269 1.644 15.481 1.00 85.12 185 LEU A O 1
ATOM 1345 N N . PRO A 1 186 ? -10.223 -0.453 14.651 1.00 82.56 186 PRO A N 1
ATOM 1346 C CA . PRO A 1 186 ? -8.907 -0.753 15.199 1.00 82.56 186 PRO A CA 1
ATOM 1347 C C . PRO A 1 186 ? -7.887 0.299 14.764 1.00 82.56 186 PRO A C 1
ATOM 1349 O O . PRO A 1 186 ? -7.776 0.602 13.576 1.00 82.56 186 PRO A O 1
ATOM 1352 N N . GLN A 1 187 ? -7.154 0.859 15.727 1.00 86.44 187 GLN A N 1
ATOM 1353 C CA . GLN A 1 187 ? -6.087 1.806 15.431 1.00 86.44 187 GLN A CA 1
ATOM 1354 C C . GLN A 1 187 ? -4.866 1.051 14.934 1.00 86.44 187 GLN A C 1
ATOM 1356 O O . GLN A 1 187 ? -4.366 0.151 15.618 1.00 86.44 187 GLN A O 1
ATOM 1361 N N . LEU A 1 188 ? -4.388 1.434 13.759 1.00 89.38 188 LEU A N 1
ATOM 1362 C CA . LEU A 1 188 ? -3.277 0.774 13.105 1.00 89.38 188 LEU A CA 1
ATOM 1363 C C . LEU A 1 188 ? -2.297 1.804 12.547 1.00 89.38 188 LEU A C 1
ATOM 1365 O O . LEU A 1 188 ? -2.698 2.739 11.866 1.00 89.38 188 LEU A O 1
ATOM 1369 N N . ASP A 1 189 ? -1.014 1.610 12.804 1.00 92.75 189 ASP A N 1
ATOM 1370 C CA . ASP A 1 189 ? 0.059 2.368 12.174 1.00 92.75 189 ASP A CA 1
ATOM 1371 C C . ASP A 1 189 ? 0.905 1.385 11.363 1.00 92.75 189 ASP A C 1
ATOM 1373 O O . ASP A 1 189 ? 1.565 0.504 11.923 1.00 92.75 189 ASP A O 1
ATOM 1377 N N . VAL A 1 190 ? 0.838 1.496 10.037 1.00 94.12 190 VAL A N 1
ATOM 1378 C CA . VAL A 1 190 ? 1.567 0.617 9.117 1.00 94.12 190 VAL A CA 1
ATOM 1379 C C . VAL A 1 190 ? 2.647 1.415 8.423 1.00 94.12 190 VAL A C 1
ATOM 1381 O O . VAL A 1 190 ? 2.367 2.465 7.853 1.00 94.12 190 VAL A O 1
ATOM 1384 N N . PHE A 1 191 ? 3.865 0.898 8.423 1.00 95.62 191 PHE A N 1
ATOM 1385 C CA . PHE A 1 191 ? 4.966 1.478 7.674 1.00 95.62 191 PHE A CA 1
ATOM 1386 C C . PHE A 1 191 ? 5.352 0.555 6.520 1.00 95.62 191 PHE A C 1
ATOM 1388 O O . PHE A 1 191 ? 5.650 -0.618 6.739 1.00 95.62 191 PHE A O 1
ATOM 1395 N N . LEU A 1 192 ? 5.328 1.068 5.294 1.00 96.44 192 LEU A N 1
ATOM 1396 C CA . LEU A 1 192 ? 5.692 0.320 4.098 1.00 96.44 192 LEU A CA 1
ATOM 1397 C C . LEU A 1 192 ? 7.143 0.626 3.717 1.00 96.44 192 LEU A C 1
ATOM 1399 O O . LEU A 1 192 ? 7.490 1.778 3.478 1.00 96.44 192 LEU A O 1
ATOM 1403 N N . CYS A 1 193 ? 7.979 -0.403 3.627 1.00 96.12 193 CYS A N 1
ATOM 1404 C CA . CYS A 1 193 ? 9.273 -0.349 2.957 1.00 96.12 193 CYS A CA 1
ATOM 1405 C C . CYS A 1 193 ? 9.073 -0.899 1.543 1.00 96.12 193 CYS A C 1
ATOM 1407 O O . CYS A 1 193 ? 8.757 -2.081 1.392 1.00 96.12 193 CYS A O 1
ATOM 1409 N N . PHE A 1 194 ? 9.209 -0.052 0.527 1.00 94.75 194 PHE A N 1
ATOM 1410 C CA . PHE A 1 194 ? 8.840 -0.392 -0.845 1.00 94.75 194 PHE A CA 1
ATOM 1411 C C . PHE A 1 194 ? 10.044 -0.301 -1.784 1.00 94.75 194 PHE A C 1
ATOM 1413 O O . PHE A 1 194 ? 10.639 0.765 -1.940 1.00 94.75 194 PHE A O 1
ATOM 1420 N N . ASP A 1 195 ? 10.395 -1.419 -2.405 1.00 91.75 195 ASP A N 1
ATOM 1421 C CA . ASP A 1 195 ? 11.528 -1.502 -3.318 1.00 91.75 195 ASP A CA 1
ATOM 1422 C C . ASP A 1 195 ? 11.266 -0.772 -4.641 1.00 91.75 195 ASP A C 1
ATOM 1424 O O . ASP A 1 195 ? 10.226 -0.958 -5.277 1.00 91.75 195 ASP A O 1
ATOM 1428 N N . LEU A 1 196 ? 12.225 0.061 -5.037 1.00 86.38 196 LEU A N 1
ATOM 1429 C CA . LEU A 1 196 ? 12.325 0.736 -6.329 1.00 86.38 196 LEU A CA 1
ATOM 1430 C C . LEU A 1 196 ? 13.715 0.523 -6.938 1.00 86.38 196 LEU A C 1
ATOM 1432 O O . LEU A 1 196 ? 14.192 1.379 -7.675 1.00 86.38 196 LEU A O 1
ATOM 1436 N N . SER A 1 197 ? 14.387 -0.577 -6.617 1.00 79.81 197 SER A N 1
ATOM 1437 C CA . SER A 1 197 ? 15.642 -0.977 -7.249 1.00 79.81 197 SER A CA 1
ATOM 1438 C C . SER A 1 197 ? 15.463 -1.228 -8.749 1.00 79.81 197 SER A C 1
ATOM 1440 O O . SER A 1 197 ? 14.349 -1.427 -9.230 1.00 79.81 197 SER A O 1
ATOM 1442 N N . GLY A 1 198 ? 16.551 -1.213 -9.524 1.00 74.88 198 GLY A N 1
ATOM 1443 C CA . GLY A 1 198 ? 16.481 -1.433 -10.973 1.00 74.88 198 GLY A CA 1
ATOM 1444 C C . GLY A 1 198 ? 15.874 -2.788 -11.366 1.00 74.88 198 GLY A C 1
ATOM 1445 O O . GLY A 1 198 ? 15.221 -2.875 -12.406 1.00 74.88 198 GLY A O 1
ATOM 1446 N N . SER A 1 199 ? 15.986 -3.807 -10.502 1.00 76.25 199 SER A N 1
ATOM 1447 C CA . SER A 1 199 ? 15.386 -5.126 -10.729 1.00 76.25 199 SER A CA 1
ATOM 1448 C C . SER A 1 199 ? 13.863 -5.090 -10.831 1.00 76.25 199 SER A C 1
ATOM 1450 O O . SER A 1 199 ? 13.292 -5.878 -11.580 1.00 76.25 199 SER A O 1
ATOM 1452 N N . MET A 1 200 ? 13.210 -4.090 -10.228 1.00 83.06 200 MET A N 1
ATOM 1453 C CA . MET A 1 200 ? 11.755 -3.893 -10.284 1.00 83.06 200 MET A CA 1
ATOM 1454 C C . MET A 1 200 ? 11.208 -3.585 -11.689 1.00 83.06 200 MET A C 1
ATOM 1456 O O . MET A 1 200 ? 9.998 -3.379 -11.852 1.00 83.06 200 MET A O 1
ATOM 1460 N N . ASP A 1 201 ? 12.068 -3.548 -12.706 1.00 80.38 201 ASP A N 1
ATOM 1461 C CA . ASP A 1 201 ? 11.710 -3.402 -14.116 1.00 80.38 201 ASP A CA 1
ATOM 1462 C C . ASP A 1 201 ? 12.266 -4.526 -15.015 1.00 80.38 201 ASP A C 1
ATOM 1464 O O . ASP A 1 201 ? 12.109 -4.510 -16.238 1.00 80.38 201 ASP A O 1
ATOM 1468 N N . ASP A 1 202 ? 12.905 -5.535 -14.419 1.00 77.38 202 ASP A N 1
ATOM 1469 C CA . ASP A 1 202 ? 13.635 -6.600 -15.111 1.00 77.38 202 ASP A CA 1
ATOM 1470 C C . ASP A 1 202 ? 12.763 -7.411 -16.062 1.00 77.38 202 ASP A C 1
ATOM 1472 O O . ASP A 1 202 ? 13.246 -7.909 -17.084 1.00 77.38 202 ASP A O 1
ATOM 1476 N N . GLN A 1 203 ? 11.478 -7.543 -15.737 1.00 81.25 203 GLN A N 1
ATOM 1477 C CA . GLN A 1 203 ? 10.515 -8.278 -16.542 1.00 81.25 203 GLN A CA 1
ATOM 1478 C C . GLN A 1 203 ? 9.895 -7.423 -17.644 1.00 81.25 203 GLN A C 1
ATOM 1480 O O . GLN A 1 203 ? 9.080 -7.939 -18.400 1.00 81.25 203 GLN A O 1
ATOM 1485 N N . THR A 1 204 ? 10.259 -6.154 -17.807 1.00 81.75 204 THR A N 1
ATOM 1486 C CA . THR A 1 204 ? 9.678 -5.318 -18.862 1.00 81.75 204 THR A CA 1
ATOM 1487 C C . THR A 1 204 ? 10.136 -5.756 -20.240 1.00 81.75 204 THR A C 1
ATOM 1489 O O . THR A 1 204 ? 11.330 -5.847 -20.520 1.00 81.75 204 THR A O 1
ATOM 1492 N N . GLY A 1 205 ? 9.175 -6.019 -21.127 1.00 81.06 205 GLY A N 1
ATOM 1493 C CA . GLY A 1 205 ? 9.444 -6.336 -22.524 1.00 81.06 205 GLY A CA 1
ATOM 1494 C C . GLY A 1 205 ? 9.959 -5.113 -23.282 1.00 81.06 205 GLY A C 1
ATOM 1495 O O . GLY A 1 205 ? 9.213 -4.158 -23.505 1.00 81.06 205 GLY A O 1
ATOM 1496 N N . VAL A 1 206 ? 11.215 -5.157 -23.724 1.00 79.12 206 VAL A N 1
ATOM 1497 C CA . VAL A 1 206 ? 11.863 -4.038 -24.425 1.00 79.12 206 VAL A CA 1
ATOM 1498 C C . VAL A 1 206 ? 12.452 -4.465 -25.765 1.00 79.12 206 VAL A C 1
ATOM 1500 O O . VAL A 1 206 ? 12.652 -5.649 -26.023 1.00 79.12 206 VAL A O 1
ATOM 1503 N N . ALA A 1 207 ? 12.792 -3.511 -26.626 1.00 78.94 207 ALA A N 1
ATOM 1504 C CA . ALA A 1 207 ? 13.823 -3.721 -27.636 1.00 78.94 207 ALA A CA 1
ATOM 1505 C C . ALA A 1 207 ? 14.903 -2.659 -27.550 1.00 78.94 207 ALA A C 1
ATOM 1507 O O . ALA A 1 207 ? 14.624 -1.470 -27.395 1.00 78.94 207 ALA A O 1
ATOM 1508 N N . TYR A 1 208 ? 16.130 -3.115 -27.761 1.00 75.31 208 TYR A N 1
ATOM 1509 C CA . TYR A 1 208 ? 17.274 -2.263 -28.021 1.00 75.31 208 TYR A CA 1
ATOM 1510 C C . TYR A 1 208 ? 17.363 -1.949 -29.513 1.00 75.31 208 TYR A C 1
ATOM 1512 O O . TYR A 1 208 ? 17.499 -2.841 -30.359 1.00 75.31 208 TYR A O 1
ATOM 1520 N N . VAL A 1 209 ? 17.239 -0.665 -29.830 1.00 74.50 209 VAL A N 1
ATOM 1521 C CA . VAL A 1 209 ? 17.201 -0.130 -31.187 1.00 74.50 209 VAL A CA 1
ATOM 1522 C C . VAL A 1 209 ? 18.485 0.645 -31.454 1.00 74.50 209 VAL A C 1
ATOM 1524 O O . VAL A 1 209 ? 18.926 1.464 -30.648 1.00 74.50 209 VAL A O 1
ATOM 1527 N N . ASN A 1 210 ? 19.063 0.399 -32.627 1.00 72.00 210 ASN A N 1
ATOM 1528 C CA . ASN A 1 210 ? 20.244 1.080 -33.141 1.00 72.00 210 ASN A CA 1
ATOM 1529 C C . ASN A 1 210 ? 19.793 1.961 -34.285 1.00 72.00 210 ASN A C 1
ATOM 1531 O O . ASN A 1 210 ? 19.674 1.503 -35.417 1.00 72.00 210 ASN A O 1
ATOM 1535 N N . ARG A 1 211 ? 19.540 3.227 -34.008 1.00 72.25 211 ARG A N 1
ATOM 1536 C CA . ARG A 1 211 ? 19.202 4.211 -35.025 1.00 72.25 211 ARG A CA 1
ATOM 1537 C C . ARG A 1 211 ? 20.489 4.804 -35.594 1.00 72.25 211 ARG A C 1
ATOM 1539 O O . ARG A 1 211 ? 21.247 5.453 -34.876 1.00 72.25 211 ARG A O 1
ATOM 1546 N N . TYR A 1 212 ? 20.762 4.583 -36.876 1.00 69.62 212 TYR A N 1
ATOM 1547 C CA . TYR A 1 212 ? 22.001 5.036 -37.523 1.00 69.62 212 TYR A CA 1
ATOM 1548 C C . TYR A 1 212 ? 21.751 5.592 -38.924 1.00 69.62 212 TYR A C 1
ATOM 1550 O O . TYR A 1 212 ? 20.676 5.431 -39.497 1.00 69.62 212 TYR A O 1
ATOM 1558 N N . TRP A 1 213 ? 22.749 6.280 -39.478 1.00 68.25 213 TRP A N 1
ATOM 1559 C CA . TRP A 1 213 ? 22.704 6.784 -40.848 1.00 68.25 213 TRP A CA 1
ATOM 1560 C C . TRP A 1 213 ? 23.279 5.759 -41.830 1.00 68.25 213 TRP A C 1
ATOM 1562 O O . TRP A 1 213 ? 24.459 5.414 -41.764 1.00 68.25 213 TRP A O 1
ATOM 1572 N N . ASP A 1 214 ? 22.464 5.305 -42.773 1.00 69.56 214 ASP A N 1
ATOM 1573 C CA . ASP A 1 214 ? 22.819 4.339 -43.802 1.00 69.56 214 ASP A CA 1
ATOM 1574 C C . ASP A 1 214 ? 22.926 4.999 -45.191 1.00 69.56 214 ASP A C 1
ATOM 1576 O O . ASP A 1 214 ? 21.918 5.327 -45.808 1.00 69.56 214 ASP A O 1
ATOM 1580 N N . VAL A 1 215 ? 24.144 5.179 -45.710 1.00 66.94 215 VAL A N 1
ATOM 1581 C CA . VAL A 1 215 ? 24.469 5.784 -47.014 1.00 66.94 215 VAL A CA 1
ATOM 1582 C C . VAL A 1 215 ? 24.129 4.899 -48.197 1.00 66.94 215 VAL A C 1
ATOM 1584 O O . VAL A 1 215 ? 24.110 5.387 -49.322 1.00 66.94 215 VAL A O 1
ATOM 1587 N N . THR A 1 216 ? 23.853 3.614 -47.973 1.00 69.75 216 THR A N 1
ATOM 1588 C CA . THR A 1 216 ? 23.456 2.704 -49.053 1.00 69.75 216 THR A CA 1
ATOM 1589 C C . THR A 1 216 ? 21.988 2.891 -49.441 1.00 69.75 216 THR A C 1
ATOM 1591 O O . THR A 1 216 ? 21.588 2.539 -50.553 1.00 69.75 216 THR A O 1
ATOM 1594 N N . LEU A 1 217 ? 21.188 3.519 -48.570 1.00 67.25 217 LEU A N 1
ATOM 1595 C CA . LEU A 1 217 ? 19.792 3.842 -48.843 1.00 67.25 217 LEU A CA 1
ATOM 1596 C C . LEU A 1 217 ? 19.648 4.953 -49.893 1.00 67.25 217 LEU A C 1
ATOM 1598 O O . LEU A 1 217 ? 20.509 5.820 -50.063 1.00 67.25 217 LEU A O 1
ATOM 1602 N N . GLY A 1 218 ? 18.524 4.925 -50.616 1.00 65.06 218 GLY A N 1
ATOM 1603 C CA . GLY A 1 218 ? 18.167 5.975 -51.574 1.00 65.06 218 GLY A CA 1
ATOM 1604 C C . GLY A 1 218 ? 19.108 6.101 -52.772 1.00 65.06 218 GLY A C 1
ATOM 1605 O O . GLY A 1 218 ? 19.298 7.205 -53.274 1.00 65.06 218 GLY A O 1
ATOM 1606 N N . GLY A 1 219 ? 19.740 5.003 -53.203 1.00 65.88 219 GLY A N 1
ATOM 1607 C CA . GLY A 1 219 ? 20.664 5.010 -54.343 1.00 65.88 219 GLY A CA 1
ATOM 1608 C C . GLY A 1 219 ? 21.982 5.746 -54.075 1.0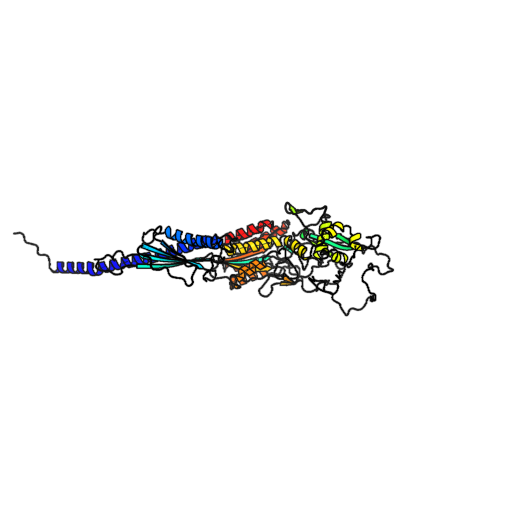0 65.88 219 GLY A C 1
ATOM 1609 O O . GLY A 1 219 ? 22.574 6.274 -55.012 1.00 65.88 219 GLY A O 1
ATOM 1610 N N . GLY A 1 220 ? 22.429 5.809 -52.813 1.00 63.53 220 GLY A N 1
ATOM 1611 C CA . GLY A 1 220 ? 23.667 6.489 -52.407 1.00 63.53 220 GLY A CA 1
ATOM 1612 C C . GLY A 1 220 ? 23.465 7.864 -51.758 1.00 63.53 220 GLY A C 1
ATOM 1613 O O . GLY A 1 220 ? 24.436 8.482 -51.326 1.00 63.53 220 GLY A O 1
ATOM 1614 N N . ALA A 1 221 ? 22.222 8.354 -51.682 1.00 64.50 221 ALA A N 1
ATOM 1615 C CA . ALA A 1 221 ? 21.878 9.606 -50.999 1.00 64.50 221 ALA A CA 1
ATOM 1616 C C . ALA A 1 221 ? 21.930 9.485 -49.463 1.00 64.50 221 ALA A C 1
ATOM 1618 O O . ALA A 1 221 ? 22.101 10.483 -48.762 1.00 64.50 221 ALA A O 1
ATOM 1619 N N . GLY A 1 222 ? 21.799 8.259 -48.958 1.00 67.06 222 GLY A N 1
ATOM 1620 C CA . GLY A 1 222 ? 21.735 7.940 -47.546 1.00 67.06 222 GLY A CA 1
ATOM 1621 C C . GLY A 1 222 ? 20.398 8.248 -46.878 1.00 67.06 222 GLY A C 1
ATOM 1622 O O . GLY A 1 222 ? 19.577 9.017 -47.381 1.00 67.06 222 GLY A O 1
ATOM 1623 N N . GLY A 1 223 ? 20.161 7.608 -45.737 1.00 66.44 223 GLY A N 1
ATOM 1624 C CA . GLY A 1 223 ? 18.967 7.805 -44.921 1.00 66.44 223 GLY A CA 1
ATOM 1625 C C . GLY A 1 223 ? 19.097 7.151 -43.551 1.00 66.44 223 GLY A C 1
ATOM 1626 O O . GLY A 1 223 ? 20.010 6.370 -43.312 1.00 66.44 223 GLY A O 1
ATOM 1627 N N . VAL A 1 224 ? 18.188 7.461 -42.628 1.00 72.44 224 VAL A N 1
ATOM 1628 C CA . VAL A 1 224 ? 18.166 6.784 -41.322 1.00 72.44 224 VAL A CA 1
ATOM 1629 C C . VAL A 1 224 ? 17.690 5.346 -41.494 1.00 72.44 224 VAL A C 1
ATOM 1631 O O . VAL A 1 224 ? 16.697 5.089 -42.177 1.00 72.44 224 VAL A O 1
ATOM 1634 N N . ASN A 1 225 ? 18.386 4.430 -40.838 1.00 73.75 225 ASN A N 1
ATOM 1635 C CA . ASN A 1 225 ? 18.041 3.024 -40.753 1.00 73.75 225 ASN A CA 1
ATOM 1636 C C . ASN A 1 225 ? 18.066 2.567 -39.287 1.00 73.75 225 ASN A C 1
ATOM 1638 O O . ASN A 1 225 ? 18.617 3.242 -38.412 1.00 73.75 225 ASN A O 1
ATOM 1642 N N . TYR A 1 226 ? 17.465 1.408 -39.034 1.00 77.44 226 TYR A N 1
ATOM 1643 C CA . TYR A 1 226 ? 17.346 0.821 -37.707 1.00 77.44 226 TYR A CA 1
ATOM 1644 C C . TYR A 1 226 ? 17.951 -0.574 -37.701 1.00 77.44 226 TYR A C 1
ATOM 1646 O O . TYR A 1 226 ? 17.539 -1.469 -38.442 1.00 77.44 226 TYR A O 1
ATOM 1654 N N . GLY A 1 227 ? 18.937 -0.752 -36.837 1.00 75.12 227 GLY A N 1
ATOM 1655 C CA . GLY A 1 227 ? 19.407 -2.043 -36.374 1.00 75.12 227 GLY A CA 1
ATOM 1656 C C . GLY A 1 227 ? 18.708 -2.397 -35.070 1.00 75.12 227 GLY A C 1
ATOM 1657 O O . GLY A 1 227 ? 18.135 -1.540 -34.402 1.00 75.12 227 GLY A O 1
ATOM 1658 N N . PHE A 1 228 ? 18.775 -3.665 -34.701 1.00 75.25 228 PHE A N 1
ATOM 1659 C CA . PHE A 1 228 ? 18.282 -4.133 -33.415 1.00 75.25 228 PHE A CA 1
ATOM 1660 C C . PHE A 1 228 ? 19.381 -4.958 -32.780 1.00 75.25 228 PHE A C 1
ATOM 1662 O O . PHE A 1 228 ? 19.947 -5.837 -33.441 1.00 75.25 228 PHE A O 1
ATOM 1669 N N . THR A 1 229 ? 19.693 -4.662 -31.526 1.00 66.19 229 THR A N 1
ATOM 1670 C CA . THR A 1 229 ? 20.718 -5.398 -30.795 1.00 66.19 229 THR A CA 1
ATOM 1671 C C . THR A 1 229 ? 20.138 -6.754 -30.435 1.00 66.19 229 THR A C 1
ATOM 1673 O O . THR A 1 229 ? 19.202 -6.863 -29.650 1.00 66.19 229 THR A O 1
ATOM 1676 N N . ALA A 1 230 ? 20.665 -7.809 -31.049 1.00 51.91 230 ALA A N 1
ATOM 1677 C CA . ALA A 1 230 ? 20.367 -9.166 -30.631 1.00 51.91 230 ALA A CA 1
ATOM 1678 C C . ALA A 1 230 ? 21.227 -9.477 -29.404 1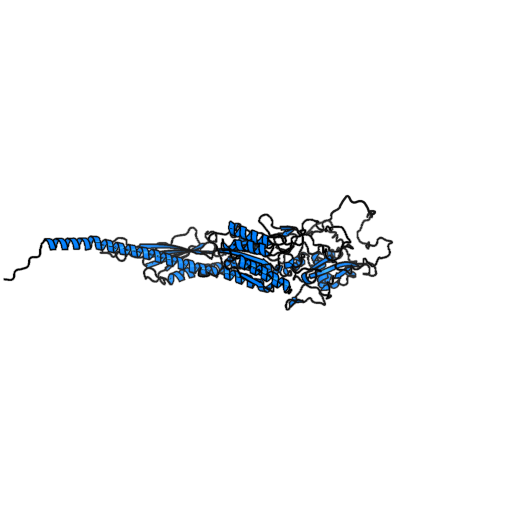.00 51.91 230 ALA A C 1
ATOM 1680 O O . ALA A 1 230 ? 22.452 -9.499 -29.528 1.00 51.91 230 ALA A O 1
ATOM 1681 N N . ASN A 1 231 ? 20.629 -9.771 -28.247 1.00 50.12 231 ASN A N 1
ATOM 1682 C CA . ASN A 1 231 ? 21.369 -10.468 -27.197 1.00 50.12 231 ASN A CA 1
ATOM 1683 C C . ASN A 1 231 ? 21.083 -11.974 -27.241 1.00 50.12 231 ASN A C 1
ATOM 1685 O O . ASN A 1 231 ? 20.121 -12.490 -26.692 1.00 50.12 231 ASN A O 1
ATOM 1689 N N . GLN A 1 232 ? 21.944 -12.640 -28.015 1.00 48.12 232 GLN A N 1
ATOM 1690 C CA . GLN A 1 232 ? 22.541 -13.959 -27.776 1.00 48.12 232 GLN A CA 1
ATOM 1691 C C . GLN A 1 232 ? 21.636 -15.149 -27.411 1.00 48.12 232 GLN A C 1
ATOM 1693 O O . GLN A 1 232 ? 21.944 -15.884 -26.480 1.00 48.12 232 GLN A O 1
ATOM 1698 N N . ASN A 1 233 ? 20.581 -15.385 -28.204 1.00 40.91 233 ASN A N 1
ATOM 1699 C CA . ASN A 1 233 ? 20.224 -16.716 -28.756 1.00 40.91 233 ASN A CA 1
ATOM 1700 C C . ASN A 1 233 ? 18.966 -16.692 -29.652 1.00 40.91 233 ASN A C 1
ATOM 1702 O O . ASN A 1 233 ? 18.687 -17.674 -30.339 1.00 40.91 233 ASN A O 1
ATOM 1706 N N . SER A 1 234 ? 18.228 -15.581 -29.731 1.00 50.19 234 SER A N 1
ATOM 1707 C CA . SER A 1 234 ? 17.110 -15.437 -30.672 1.00 50.19 234 SER A CA 1
ATOM 1708 C C . SER A 1 234 ? 16.986 -14.001 -31.186 1.00 50.19 234 SER A C 1
ATOM 1710 O O . SER A 1 234 ? 17.181 -13.037 -30.457 1.00 50.19 234 SER A O 1
ATOM 1712 N N . ASN A 1 235 ? 16.654 -13.839 -32.469 1.00 54.56 235 ASN A N 1
ATOM 1713 C CA . ASN A 1 235 ? 16.386 -12.548 -33.123 1.00 54.56 235 ASN A CA 1
ATOM 1714 C C . ASN A 1 235 ? 15.041 -11.927 -32.668 1.00 54.56 235 ASN A C 1
ATOM 1716 O O . ASN A 1 235 ? 14.260 -11.463 -33.503 1.00 54.56 235 ASN A O 1
ATOM 1720 N N . THR A 1 236 ? 14.724 -11.973 -31.375 1.00 60.06 236 THR A N 1
ATOM 1721 C CA . THR A 1 236 ? 13.422 -11.591 -30.812 1.00 60.06 236 THR A CA 1
ATOM 1722 C C . THR A 1 236 ? 13.609 -10.690 -29.590 1.00 60.06 236 THR A C 1
ATOM 1724 O O . THR A 1 236 ? 14.478 -10.994 -28.774 1.00 60.06 236 THR A O 1
ATOM 1727 N N . PRO A 1 237 ? 12.789 -9.634 -29.420 1.00 61.31 237 PRO A N 1
ATOM 1728 C CA . PRO A 1 237 ? 12.685 -8.889 -28.174 1.00 61.31 237 PRO A CA 1
ATOM 1729 C C . PRO A 1 237 ? 12.460 -9.834 -27.002 1.00 61.31 237 PRO A C 1
ATOM 1731 O O . PRO A 1 237 ? 11.939 -10.942 -27.160 1.00 61.31 237 PRO A O 1
ATOM 1734 N N . ASN A 1 238 ? 12.873 -9.382 -25.833 1.00 70.81 238 ASN A N 1
ATOM 1735 C CA . ASN A 1 238 ? 12.780 -10.100 -24.576 1.00 70.81 238 ASN A CA 1
ATOM 1736 C C . ASN A 1 238 ? 12.671 -9.089 -23.420 1.00 70.81 238 ASN A C 1
ATOM 1738 O O . ASN A 1 238 ? 12.521 -7.886 -23.641 1.00 70.81 238 ASN A O 1
ATOM 1742 N N . THR A 1 239 ? 12.737 -9.552 -22.187 1.00 78.50 239 THR A N 1
ATOM 1743 C CA . THR A 1 239 ? 12.741 -8.678 -21.016 1.00 78.50 239 THR A CA 1
ATOM 1744 C C . THR A 1 239 ? 14.072 -7.940 -20.847 1.00 78.50 239 THR A C 1
ATOM 1746 O O . THR A 1 239 ? 15.081 -8.369 -21.417 1.00 78.50 239 THR A O 1
ATOM 1749 N N . ILE A 1 240 ? 14.108 -6.862 -20.055 1.00 76.56 240 ILE A N 1
ATOM 1750 C CA . ILE A 1 240 ? 15.361 -6.169 -19.690 1.00 76.56 240 ILE A CA 1
ATOM 1751 C C . ILE A 1 240 ? 16.376 -7.165 -19.102 1.00 76.56 240 ILE A C 1
ATOM 1753 O O . ILE A 1 240 ? 17.545 -7.178 -19.506 1.00 76.56 240 ILE A O 1
ATOM 1757 N N . TYR A 1 241 ? 15.908 -8.069 -18.236 1.00 73.19 241 TYR A N 1
ATOM 1758 C CA . TYR A 1 241 ? 16.719 -9.126 -17.633 1.00 73.19 241 TYR A CA 1
ATOM 1759 C C . TYR A 1 241 ? 17.301 -10.112 -18.647 1.00 73.19 241 TYR A C 1
ATOM 1761 O O . TYR A 1 241 ? 18.440 -10.538 -18.544 1.00 73.19 241 TYR A O 1
ATOM 1769 N N . ASN A 1 242 ? 16.558 -10.496 -19.677 1.00 71.12 242 ASN A N 1
ATOM 1770 C CA . ASN A 1 242 ? 17.105 -11.444 -20.648 1.00 71.12 242 ASN A CA 1
ATOM 1771 C C . ASN A 1 242 ? 17.996 -10.767 -21.699 1.00 71.12 242 ASN A C 1
ATOM 1773 O O . ASN A 1 242 ? 18.746 -11.452 -22.394 1.00 71.12 242 ASN A O 1
ATOM 1777 N N . GLN A 1 243 ? 17.907 -9.441 -21.850 1.00 65.69 243 GLN A N 1
ATOM 1778 C CA . GLN A 1 243 ? 18.664 -8.709 -22.864 1.00 65.69 243 GLN A CA 1
ATOM 1779 C C . GLN A 1 243 ? 19.909 -7.994 -22.341 1.00 65.69 243 GLN A C 1
ATOM 1781 O O . GLN A 1 243 ? 20.729 -7.611 -23.174 1.00 65.69 243 GLN A O 1
ATOM 1786 N N . THR A 1 244 ? 20.100 -7.798 -21.034 1.00 59.06 244 THR A N 1
ATOM 1787 C CA . THR A 1 244 ? 21.306 -7.108 -20.537 1.00 59.06 244 THR A CA 1
ATOM 1788 C C . THR A 1 244 ? 22.449 -8.119 -20.315 1.00 59.06 244 THR A C 1
ATOM 1790 O O . THR A 1 244 ? 22.302 -9.060 -19.540 1.00 59.06 244 THR A O 1
ATOM 1793 N N . PRO A 1 245 ? 23.610 -8.000 -20.988 1.00 47.78 245 PRO A N 1
ATOM 1794 C CA . PRO A 1 245 ? 24.714 -8.946 -20.810 1.00 47.78 245 PRO A CA 1
ATOM 1795 C C . PRO A 1 245 ? 25.313 -8.885 -19.402 1.00 47.78 245 PRO A C 1
ATOM 1797 O O . PRO A 1 245 ? 25.552 -7.798 -18.881 1.00 47.78 245 PRO A O 1
ATOM 1800 N N . GLY A 1 246 ? 25.655 -10.042 -18.829 1.00 46.97 246 GLY A N 1
ATOM 1801 C CA . GLY A 1 246 ? 26.407 -10.111 -17.570 1.00 46.97 246 GLY A CA 1
ATOM 1802 C C . GLY A 1 246 ? 25.601 -9.757 -16.319 1.00 46.97 246 GLY A C 1
ATOM 1803 O O . GLY A 1 246 ? 26.207 -9.473 -15.284 1.00 46.97 246 GLY A O 1
ATOM 1804 N N . ILE A 1 247 ? 24.265 -9.780 -16.401 1.00 49.75 247 ILE A N 1
ATOM 1805 C CA . ILE A 1 247 ? 23.402 -9.633 -15.228 1.00 49.75 247 ILE A CA 1
ATOM 1806 C C . ILE A 1 247 ? 23.758 -10.709 -14.206 1.00 49.75 247 ILE A C 1
ATOM 1808 O O . ILE A 1 247 ? 23.810 -11.904 -14.502 1.00 49.75 247 ILE A O 1
ATOM 1812 N N . GLN A 1 248 ? 24.043 -10.246 -12.996 1.00 50.16 248 GLN A N 1
ATOM 1813 C CA . GLN A 1 248 ? 24.222 -11.102 -11.836 1.00 50.16 248 GLN A CA 1
ATOM 1814 C C . GLN A 1 248 ? 22.848 -11.515 -11.296 1.00 50.16 248 GLN A C 1
ATOM 1816 O O . GLN A 1 248 ? 21.829 -10.933 -11.647 1.00 50.16 248 GLN A O 1
ATOM 1821 N N . ILE A 1 249 ? 22.826 -12.474 -10.372 1.00 50.56 249 ILE A N 1
ATOM 1822 C CA . ILE A 1 249 ? 21.631 -12.925 -9.628 1.00 50.56 249 ILE A CA 1
ATOM 1823 C C . ILE A 1 249 ? 20.791 -11.744 -9.077 1.00 50.56 249 ILE A C 1
ATOM 1825 O O . ILE A 1 249 ? 19.602 -11.894 -8.844 1.00 50.56 249 ILE A O 1
ATOM 1829 N N . ASN A 1 250 ? 21.386 -10.559 -8.942 1.00 53.72 250 ASN A N 1
ATOM 1830 C CA . ASN A 1 250 ? 20.836 -9.369 -8.309 1.00 53.72 250 ASN A CA 1
ATOM 1831 C C . ASN A 1 250 ? 20.038 -8.413 -9.231 1.00 53.72 250 ASN A C 1
ATOM 1833 O O . ASN A 1 250 ? 19.730 -7.306 -8.804 1.00 53.72 250 ASN A O 1
ATOM 1837 N N . GLY A 1 251 ? 19.751 -8.799 -10.477 1.00 57.84 251 GLY A N 1
ATOM 1838 C CA . GLY A 1 251 ? 18.932 -8.010 -11.411 1.00 57.84 251 GLY A CA 1
ATOM 1839 C C . GLY A 1 251 ? 19.664 -6.881 -12.147 1.00 57.84 251 GLY A C 1
ATOM 1840 O O . GLY A 1 251 ? 20.890 -6.734 -12.039 1.00 57.84 251 GLY A O 1
ATOM 1841 N N . THR A 1 252 ? 18.937 -6.130 -12.982 1.00 58.94 252 THR A N 1
ATOM 1842 C CA . THR A 1 252 ? 19.529 -5.075 -13.824 1.00 58.94 252 THR A CA 1
ATOM 1843 C C . THR A 1 252 ? 19.565 -3.711 -13.128 1.00 58.94 252 THR A C 1
ATOM 1845 O O . THR A 1 252 ? 18.768 -3.407 -12.252 1.00 58.94 252 THR A O 1
ATOM 1848 N N . GLN A 1 253 ? 20.514 -2.855 -13.525 1.00 59.44 253 GLN A N 1
ATOM 1849 C CA . GLN A 1 253 ? 20.598 -1.452 -13.070 1.00 59.44 253 GLN A CA 1
ATOM 1850 C C . GLN A 1 253 ? 20.004 -0.481 -14.106 1.00 59.44 253 GLN A C 1
ATOM 1852 O O . GLN A 1 253 ? 20.372 0.695 -14.148 1.00 59.44 253 GLN A O 1
ATOM 1857 N N . VAL A 1 254 ? 19.138 -0.992 -14.987 1.00 62.06 254 VAL A N 1
ATOM 1858 C CA . VAL A 1 254 ? 18.539 -0.272 -16.116 1.00 62.06 254 VAL A CA 1
ATOM 1859 C C . VAL A 1 254 ? 17.025 -0.313 -15.959 1.00 62.06 254 VAL A C 1
ATOM 1861 O O . VAL A 1 254 ? 16.478 -1.368 -15.675 1.00 62.06 254 VAL A O 1
ATOM 1864 N N . ASN A 1 255 ? 16.345 0.807 -16.200 1.00 70.50 255 ASN A N 1
ATOM 1865 C CA . ASN A 1 255 ? 14.883 0.854 -16.195 1.00 70.50 255 ASN A CA 1
ATOM 1866 C C . ASN A 1 255 ? 14.306 1.358 -17.524 1.00 70.50 255 ASN A C 1
ATOM 1868 O O . ASN A 1 255 ? 14.921 2.148 -18.245 1.00 70.50 255 ASN A O 1
ATOM 1872 N N . ALA A 1 256 ? 13.104 0.888 -17.835 1.00 73.56 256 ALA A N 1
ATOM 1873 C CA . ALA A 1 256 ? 12.327 1.166 -19.030 1.00 73.56 256 ALA A CA 1
ATOM 1874 C C . ALA A 1 256 ? 11.761 2.590 -19.084 1.00 73.56 256 ALA A C 1
ATOM 1876 O O . ALA A 1 256 ? 11.151 2.955 -20.091 1.00 73.56 256 ALA A O 1
ATOM 1877 N N . LEU A 1 257 ? 11.948 3.409 -18.047 1.00 73.06 257 LEU A N 1
ATOM 1878 C CA . LEU A 1 257 ? 11.446 4.776 -17.982 1.00 73.06 257 LEU A CA 1
ATOM 1879 C C . LEU A 1 257 ? 12.583 5.812 -17.983 1.00 73.06 257 LEU A C 1
ATOM 1881 O O . LEU A 1 257 ? 13.750 5.525 -17.702 1.00 73.06 257 LEU A O 1
ATOM 1885 N N . PRO A 1 258 ? 12.298 7.058 -18.383 1.00 62.97 258 PRO A N 1
ATOM 1886 C CA . PRO A 1 258 ? 13.250 8.143 -18.204 1.00 62.97 258 PRO A CA 1
ATOM 1887 C C . PRO A 1 258 ? 13.542 8.355 -16.709 1.00 62.97 258 PRO A C 1
ATOM 1889 O O . PRO A 1 258 ? 12.663 8.119 -15.879 1.00 62.97 258 PRO A O 1
ATOM 1892 N N . PRO A 1 259 ? 14.740 8.844 -16.338 1.00 51.41 259 PRO A N 1
ATOM 1893 C CA . PRO A 1 259 ? 15.798 9.389 -17.196 1.00 51.41 259 PRO A CA 1
ATOM 1894 C C . PRO A 1 259 ? 16.768 8.371 -17.829 1.00 51.41 259 PRO A C 1
ATOM 1896 O O . PRO A 1 259 ? 17.581 8.785 -18.651 1.00 51.41 259 PRO A O 1
ATOM 1899 N N . GLN A 1 260 ? 16.719 7.079 -17.478 1.00 52.12 260 GLN A N 1
ATOM 1900 C CA . GLN A 1 260 ? 17.643 6.077 -18.046 1.00 52.12 260 GLN A CA 1
ATOM 1901 C C . GLN A 1 260 ? 17.198 5.562 -19.416 1.00 52.12 260 GLN A C 1
ATOM 1903 O O . GLN A 1 260 ? 18.045 5.240 -20.255 1.00 52.12 260 GLN A O 1
ATOM 1908 N N . ASN A 1 261 ? 15.888 5.517 -19.670 1.00 52.22 261 ASN A N 1
ATOM 1909 C CA . ASN A 1 261 ? 15.385 5.218 -20.997 1.00 52.22 261 ASN A CA 1
ATOM 1910 C C . ASN A 1 261 ? 15.871 6.292 -21.998 1.00 52.22 261 ASN A C 1
ATOM 1912 O O . ASN A 1 261 ? 15.679 7.484 -21.769 1.00 52.22 261 ASN A O 1
ATOM 1916 N N . LEU A 1 262 ? 16.483 5.854 -23.107 1.00 47.81 262 LEU A N 1
ATOM 1917 C CA . LEU A 1 262 ? 17.073 6.663 -24.192 1.00 47.81 262 LEU A CA 1
ATOM 1918 C C . LEU A 1 262 ? 18.459 7.280 -23.915 1.00 47.81 262 LEU A C 1
ATOM 1920 O O . LEU A 1 262 ? 18.921 8.149 -24.663 1.00 47.81 262 LEU A O 1
ATOM 1924 N N . ALA A 1 263 ? 19.178 6.817 -22.888 1.00 42.25 263 ALA A N 1
ATOM 1925 C CA . ALA A 1 263 ? 20.557 7.240 -22.664 1.00 42.25 263 ALA A CA 1
ATOM 1926 C C . ALA A 1 263 ? 21.560 6.492 -23.579 1.00 42.25 263 ALA A C 1
ATOM 1928 O O . ALA A 1 263 ? 21.712 5.275 -23.526 1.00 42.25 263 ALA A O 1
ATOM 1929 N N . LYS A 1 264 ? 22.279 7.254 -24.416 1.00 43.50 264 LYS A N 1
ATOM 1930 C CA . LYS A 1 264 ? 23.275 6.810 -25.419 1.00 43.50 264 LYS A CA 1
ATOM 1931 C C . LYS A 1 264 ? 24.292 5.773 -24.892 1.00 43.50 264 LYS A C 1
ATOM 1933 O O . LYS A 1 264 ? 25.131 6.128 -24.065 1.00 43.50 264 LYS A O 1
ATOM 1938 N N . CYS A 1 265 ? 24.330 4.568 -25.481 1.00 38.78 265 CYS A N 1
ATOM 1939 C CA . CYS A 1 265 ? 25.307 3.509 -25.166 1.00 38.78 265 CYS A CA 1
ATOM 1940 C C . CYS A 1 265 ? 26.104 3.028 -26.408 1.00 38.78 265 CYS A C 1
ATOM 1942 O O . CYS A 1 265 ? 25.989 1.881 -26.840 1.00 38.78 265 CYS A O 1
ATOM 1944 N N . SER A 1 266 ? 26.923 3.896 -27.026 1.00 33.16 266 SER A N 1
ATOM 1945 C CA . SER A 1 266 ? 27.820 3.500 -28.135 1.00 33.16 266 SER A CA 1
ATOM 1946 C C . SER A 1 266 ? 29.116 4.323 -28.201 1.00 33.16 266 SER A C 1
ATOM 1948 O O . SER A 1 266 ? 29.097 5.544 -28.021 1.00 33.16 266 SER A O 1
ATOM 1950 N N . THR A 1 267 ? 30.236 3.649 -28.502 1.00 32.06 267 THR A N 1
ATOM 1951 C CA . THR A 1 267 ? 31.606 4.193 -28.622 1.00 32.06 267 THR A CA 1
ATOM 1952 C C . THR A 1 267 ? 32.005 4.610 -30.041 1.00 32.06 267 THR A C 1
ATOM 1954 O O . THR A 1 267 ? 33.139 5.033 -30.255 1.00 32.06 267 THR A O 1
ATOM 1957 N N . SER A 1 268 ? 31.127 4.526 -31.041 1.00 29.45 268 SER A N 1
ATOM 1958 C CA . SER A 1 268 ? 31.440 5.040 -32.383 1.00 29.45 268 SER A CA 1
ATOM 1959 C C . SER A 1 268 ? 30.174 5.402 -33.162 1.00 29.45 268 SER A C 1
ATOM 1961 O O . SER A 1 268 ? 29.302 4.562 -33.358 1.00 29.45 268 SER A O 1
ATOM 1963 N N . LEU A 1 269 ? 30.153 6.658 -33.632 1.00 32.84 269 LEU A N 1
ATOM 1964 C CA . LEU A 1 269 ? 29.213 7.316 -34.557 1.00 32.84 269 LEU A CA 1
ATOM 1965 C C . LEU A 1 269 ? 27.903 7.876 -34.011 1.00 32.84 269 LEU A C 1
ATOM 1967 O O . LEU A 1 269 ? 27.201 7.284 -33.201 1.00 32.84 269 LEU A O 1
ATOM 1971 N N . PHE A 1 270 ? 27.611 9.080 -34.500 1.00 40.06 270 PHE A N 1
ATOM 1972 C CA . PHE A 1 270 ? 26.609 9.997 -33.988 1.00 40.06 270 PHE A CA 1
ATOM 1973 C C . PHE A 1 270 ? 25.349 9.991 -34.855 1.00 40.06 270 PHE A C 1
ATOM 1975 O O . PHE A 1 270 ? 25.435 10.116 -36.074 1.00 40.06 270 PHE A O 1
ATOM 1982 N N . PHE A 1 271 ? 24.190 10.008 -34.200 1.00 35.41 271 PHE A N 1
ATOM 1983 C CA . PHE A 1 271 ? 23.030 10.752 -34.675 1.00 35.41 271 PHE A CA 1
ATOM 1984 C C . PHE A 1 271 ? 22.807 11.893 -33.675 1.00 35.41 271 PHE A C 1
ATOM 1986 O O . PHE A 1 271 ? 22.487 11.647 -32.516 1.00 35.41 271 PHE A O 1
ATOM 1993 N N . ASN A 1 272 ? 23.080 13.135 -34.075 1.00 36.00 272 ASN A N 1
ATOM 1994 C CA . ASN A 1 272 ? 22.746 14.321 -33.284 1.00 36.00 272 ASN A CA 1
ATOM 1995 C C . ASN A 1 272 ? 21.346 14.750 -33.726 1.00 36.00 272 ASN A C 1
ATOM 1997 O O . ASN A 1 272 ? 21.176 14.991 -34.914 1.00 36.00 272 ASN A O 1
ATOM 2001 N N . GLU A 1 273 ? 20.348 14.803 -32.847 1.00 35.81 273 GLU A N 1
ATOM 2002 C CA . GLU A 1 273 ? 19.055 15.425 -33.158 1.00 35.81 273 GLU A CA 1
ATOM 2003 C C . GLU A 1 273 ? 19.133 16.916 -32.818 1.00 35.81 273 GLU A C 1
ATOM 2005 O O . GLU A 1 273 ? 19.189 17.300 -31.655 1.00 35.81 273 GLU A O 1
ATOM 2010 N N . GLN A 1 274 ? 19.117 17.774 -33.839 1.00 29.97 274 GLN A N 1
ATOM 2011 C CA . GLN A 1 274 ? 18.677 19.153 -33.665 1.00 29.97 274 GLN A CA 1
ATOM 2012 C C . GLN A 1 274 ? 17.295 19.273 -34.290 1.00 29.97 274 GLN A C 1
ATOM 2014 O O . GLN A 1 274 ? 17.166 19.387 -35.507 1.00 29.97 274 GLN A O 1
ATOM 2019 N N . VAL A 1 275 ? 16.259 19.282 -33.453 1.00 28.17 275 VAL A N 1
ATOM 2020 C CA . VAL A 1 275 ? 14.955 19.810 -33.854 1.00 28.17 275 VAL A CA 1
ATOM 2021 C C . VAL A 1 275 ? 15.146 21.315 -34.052 1.00 28.17 275 VAL A C 1
ATOM 2023 O O . VAL A 1 275 ? 15.247 22.066 -33.084 1.00 28.17 275 VAL A O 1
ATOM 2026 N N . ARG A 1 276 ? 15.234 21.791 -35.301 1.00 26.31 276 ARG A N 1
ATOM 2027 C CA . ARG A 1 276 ? 15.015 23.218 -35.579 1.00 26.31 276 ARG A CA 1
ATOM 2028 C C . ARG A 1 276 ? 13.523 23.490 -35.408 1.00 26.31 276 ARG A C 1
ATOM 2030 O O . ARG A 1 276 ? 12.770 23.455 -36.376 1.00 26.31 276 ARG A O 1
ATOM 2037 N N . CYS A 1 277 ? 13.098 23.791 -34.186 1.00 24.55 277 CYS A N 1
ATOM 2038 C CA . CYS A 1 277 ? 11.896 24.587 -34.006 1.00 24.55 277 CYS A CA 1
ATOM 2039 C C . CYS A 1 277 ? 12.192 25.975 -34.594 1.00 24.55 277 CYS A C 1
ATOM 2041 O O . CYS A 1 277 ? 13.110 26.679 -34.168 1.00 24.55 277 CYS A O 1
ATOM 2043 N N . GLY A 1 278 ? 11.476 26.331 -35.663 1.00 24.02 278 GLY A N 1
ATOM 2044 C CA . GLY A 1 278 ? 11.479 27.693 -36.178 1.00 24.02 278 GLY A CA 1
ATOM 2045 C C . GLY A 1 278 ? 11.125 28.649 -35.042 1.00 24.02 278 GLY A C 1
ATOM 2046 O O . GLY A 1 278 ? 10.262 28.351 -34.221 1.00 24.02 278 GLY A O 1
ATOM 2047 N N . ALA A 1 279 ? 11.836 29.770 -34.962 1.00 27.89 279 ALA A N 1
ATOM 2048 C CA . ALA A 1 279 ? 11.592 30.792 -33.959 1.00 27.89 279 ALA A CA 1
ATOM 2049 C C . ALA A 1 279 ? 10.126 31.255 -34.020 1.00 27.89 279 ALA A C 1
ATOM 2051 O O . ALA A 1 279 ? 9.727 31.912 -34.979 1.00 27.89 279 ALA A O 1
ATOM 2052 N N . GLY A 1 280 ? 9.343 30.907 -32.998 1.00 27.33 280 GLY A N 1
ATOM 2053 C CA . GLY A 1 280 ? 7.974 31.383 -32.831 1.00 27.33 280 GLY A CA 1
ATOM 2054 C C . GLY A 1 280 ? 7.025 30.321 -32.286 1.00 27.33 280 GLY A C 1
ATOM 2055 O O . GLY A 1 280 ? 6.423 29.589 -33.056 1.00 27.33 280 GLY A O 1
ATOM 2056 N N . SER A 1 281 ? 6.866 30.332 -30.959 1.00 27.95 281 SER A N 1
ATOM 2057 C CA . SER A 1 281 ? 5.697 29.874 -30.187 1.00 27.95 281 SER A CA 1
ATOM 2058 C C . SER A 1 281 ? 5.313 28.377 -30.176 1.00 27.95 281 SER A C 1
ATOM 2060 O O . SER A 1 281 ? 4.839 27.831 -31.162 1.00 27.95 281 SER A O 1
ATOM 2062 N N . GLU A 1 282 ? 5.389 27.834 -28.950 1.00 24.83 282 GLU A N 1
ATOM 2063 C CA . GLU A 1 282 ? 4.592 26.757 -28.323 1.00 24.83 282 GLU A CA 1
ATOM 2064 C C . GLU A 1 282 ? 5.196 25.341 -28.134 1.00 24.83 282 GLU A C 1
ATOM 2066 O O . GLU A 1 282 ? 5.461 24.601 -29.071 1.00 24.83 282 GLU A O 1
ATOM 2071 N N . ALA A 1 283 ? 5.296 24.999 -26.836 1.00 23.02 283 ALA A N 1
ATOM 2072 C CA . ALA A 1 283 ? 5.216 23.691 -26.171 1.00 23.02 283 ALA A CA 1
ATOM 2073 C C . ALA A 1 283 ? 6.372 22.665 -26.281 1.00 23.02 283 ALA A C 1
ATOM 2075 O O . ALA A 1 283 ? 6.579 22.018 -27.299 1.00 23.02 283 ALA A O 1
ATOM 2076 N N . GLY A 1 284 ? 7.016 22.414 -25.128 1.00 26.42 284 GLY A N 1
ATOM 2077 C CA . GLY A 1 284 ? 7.498 21.079 -24.741 1.00 26.42 284 GLY A CA 1
ATOM 2078 C C . GLY A 1 284 ? 8.916 20.688 -25.163 1.00 26.42 284 GLY A C 1
ATOM 2079 O O . GLY A 1 284 ? 9.092 19.749 -25.931 1.00 26.42 284 GLY A O 1
ATOM 2080 N N . GLN A 1 285 ? 9.946 21.350 -24.625 1.00 24.50 285 GLN A N 1
ATOM 2081 C CA . GLN A 1 285 ? 11.318 20.829 -24.697 1.00 24.50 285 GLN A CA 1
ATOM 2082 C C . GLN A 1 285 ? 11.540 19.723 -23.649 1.00 24.50 285 GLN A C 1
ATOM 2084 O O . GLN A 1 285 ? 11.731 20.009 -22.470 1.00 24.50 285 GLN A O 1
ATOM 2089 N N . LEU A 1 286 ? 11.567 18.467 -24.102 1.00 26.92 286 LEU A N 1
ATOM 2090 C CA . LEU A 1 286 ? 12.269 17.349 -23.451 1.00 26.92 286 LEU A CA 1
ATOM 2091 C C . LEU A 1 286 ? 13.791 17.449 -23.745 1.00 26.92 286 LEU A C 1
ATOM 2093 O O . LEU A 1 286 ? 14.181 18.094 -24.723 1.00 26.92 286 LEU A O 1
ATOM 2097 N N . PRO A 1 287 ? 14.680 16.902 -22.890 1.00 31.64 287 PRO A N 1
ATOM 2098 C CA . PRO A 1 287 ? 16.027 17.435 -22.687 1.00 31.64 287 PRO A CA 1
ATOM 2099 C C . PRO A 1 287 ? 17.013 17.072 -23.806 1.00 31.64 287 PRO A C 1
ATOM 2101 O O . PRO A 1 287 ? 17.591 15.993 -23.835 1.00 31.64 287 PRO A O 1
ATOM 2104 N N . GLY A 1 288 ? 17.279 18.047 -24.674 1.00 27.19 288 GLY A N 1
ATOM 2105 C CA . GLY A 1 288 ? 18.428 18.102 -25.581 1.00 27.19 288 GLY A CA 1
ATOM 2106 C C . GLY A 1 288 ? 19.171 19.425 -25.398 1.00 27.19 288 GLY A C 1
ATOM 2107 O O . GLY A 1 288 ? 19.176 20.278 -26.283 1.00 27.19 288 GLY A O 1
ATOM 2108 N N . GLY A 1 289 ? 19.727 19.648 -24.204 1.00 22.80 289 GLY A N 1
ATOM 2109 C CA . GLY A 1 289 ? 20.454 20.871 -23.862 1.00 22.80 289 GLY A CA 1
ATOM 2110 C C . GLY A 1 289 ? 21.852 20.900 -24.483 1.00 22.80 289 GLY A C 1
ATOM 2111 O O . GLY A 1 289 ? 22.735 20.143 -24.089 1.00 22.80 289 GLY A O 1
ATOM 2112 N N . VAL A 1 290 ? 22.057 21.799 -25.444 1.00 24.45 290 VAL A N 1
ATOM 2113 C CA . VAL A 1 290 ? 23.354 22.113 -26.061 1.00 24.45 290 VAL A CA 1
ATOM 2114 C C . VAL A 1 290 ? 24.299 22.728 -25.019 1.00 24.45 290 VAL A C 1
ATOM 2116 O O . VAL A 1 290 ? 23.987 23.771 -24.451 1.00 24.45 290 VAL A O 1
ATOM 2119 N N . VAL A 1 291 ? 25.486 22.144 -24.818 1.00 22.75 291 VAL A N 1
ATOM 2120 C CA . VAL A 1 291 ? 26.605 22.808 -24.126 1.00 22.75 291 VAL A CA 1
ATOM 2121 C C . VAL A 1 291 ? 27.695 23.128 -25.148 1.00 22.75 291 VAL A C 1
ATOM 2123 O O . VAL A 1 291 ? 28.323 22.235 -25.711 1.00 22.75 291 VAL A O 1
ATOM 2126 N N . LEU A 1 292 ? 27.927 24.421 -25.375 1.00 26.66 292 LEU A N 1
ATOM 2127 C CA . LEU A 1 292 ? 29.147 24.933 -25.995 1.00 26.66 292 LEU A CA 1
ATOM 2128 C C . LEU A 1 292 ? 30.275 24.840 -24.955 1.00 26.66 292 LEU A C 1
ATOM 2130 O O . LEU A 1 292 ? 30.248 25.571 -23.968 1.00 26.66 292 LEU A O 1
ATOM 2134 N N . VAL A 1 293 ? 31.261 23.959 -25.150 1.00 24.33 293 VAL A N 1
ATOM 2135 C CA . VAL A 1 293 ? 32.460 23.922 -24.292 1.00 24.33 293 VAL A CA 1
ATOM 2136 C C . VAL A 1 293 ? 33.590 24.699 -24.964 1.00 24.33 293 VAL A C 1
ATOM 2138 O O . VAL A 1 293 ? 34.129 24.290 -25.989 1.00 24.33 293 VAL A O 1
ATOM 2141 N N . SER A 1 294 ? 33.947 25.827 -24.354 1.00 25.11 294 SER A N 1
ATOM 2142 C CA . SER A 1 294 ? 35.178 26.574 -24.612 1.00 25.11 294 SER A CA 1
ATOM 2143 C C . SER A 1 294 ? 36.338 25.928 -23.846 1.00 25.11 294 SER A C 1
ATOM 2145 O O . SER A 1 294 ? 36.223 25.744 -22.637 1.00 25.11 294 SER A O 1
ATOM 2147 N N . GLY A 1 295 ? 37.464 25.649 -24.520 1.00 27.77 295 GLY A N 1
ATOM 2148 C CA . GLY A 1 295 ? 38.761 25.485 -23.843 1.00 27.77 295 GLY A CA 1
ATOM 2149 C C . GLY A 1 295 ? 39.584 24.207 -24.068 1.00 27.77 295 GLY A C 1
ATOM 2150 O O . GLY A 1 295 ? 40.503 23.989 -23.286 1.00 27.77 295 GLY A O 1
ATOM 2151 N N . VAL A 1 296 ? 39.341 23.380 -25.097 1.00 26.47 296 VAL A N 1
ATOM 2152 C CA . VAL A 1 296 ? 40.213 22.214 -25.393 1.00 26.47 296 VAL A CA 1
ATOM 2153 C C . VAL A 1 296 ? 41.019 22.423 -26.692 1.00 26.47 296 VAL A C 1
ATOM 2155 O O . VAL A 1 296 ? 40.440 22.891 -27.674 1.00 26.47 296 VAL A O 1
ATOM 2158 N N . PRO A 1 297 ? 42.335 22.105 -26.736 1.00 25.72 297 PRO A N 1
ATOM 2159 C CA . PRO A 1 297 ? 43.194 22.358 -27.894 1.00 25.72 297 PRO A CA 1
ATOM 2160 C C . PRO A 1 297 ? 42.887 21.429 -29.081 1.00 25.72 297 PRO A C 1
ATOM 2162 O O . PRO A 1 297 ? 42.614 20.243 -28.927 1.00 25.72 297 PRO A O 1
ATOM 2165 N N . THR A 1 298 ? 42.964 22.009 -30.273 1.00 25.23 298 THR A N 1
ATOM 2166 C CA . THR A 1 298 ? 42.449 21.584 -31.587 1.00 25.23 298 THR A CA 1
ATOM 2167 C C . THR A 1 298 ? 43.026 20.292 -32.200 1.00 25.23 298 THR A C 1
ATOM 2169 O O . THR A 1 298 ? 44.228 20.241 -32.472 1.00 25.23 298 THR A O 1
ATOM 2172 N N . PRO A 1 299 ? 42.176 19.367 -32.688 1.00 26.02 299 PRO A N 1
ATOM 2173 C CA . PRO A 1 299 ? 42.151 18.962 -34.093 1.00 26.02 299 PRO A CA 1
ATOM 2174 C C . PRO A 1 299 ? 41.476 20.072 -34.920 1.00 26.02 299 PRO A C 1
ATOM 2176 O O . PRO A 1 299 ? 40.563 20.740 -34.440 1.00 26.02 299 PRO A O 1
ATOM 2179 N N . GLN A 1 300 ? 41.972 20.310 -36.134 1.00 22.02 300 GLN A N 1
ATOM 2180 C CA . GLN A 1 300 ? 41.644 21.464 -36.983 1.00 22.02 300 GLN A CA 1
ATOM 2181 C C . GLN A 1 300 ? 40.129 21.781 -37.071 1.00 22.02 300 GLN A C 1
ATOM 2183 O O . GLN A 1 300 ? 39.334 20.882 -37.353 1.00 22.02 300 GLN A O 1
ATOM 2188 N N . PRO A 1 301 ? 39.725 23.052 -36.872 1.00 26.28 301 PRO A N 1
ATOM 2189 C CA . PRO A 1 301 ? 38.333 23.470 -36.951 1.00 26.28 301 PRO A CA 1
ATOM 2190 C C . PRO A 1 301 ? 37.834 23.444 -38.399 1.00 26.28 301 PRO A C 1
ATOM 2192 O O . PRO A 1 301 ? 38.367 24.131 -39.268 1.00 26.28 301 PRO A O 1
ATOM 2195 N N . ILE A 1 302 ? 36.758 22.697 -38.649 1.00 26.70 302 ILE A N 1
ATOM 2196 C CA . ILE A 1 302 ? 35.914 22.933 -39.822 1.00 26.70 302 ILE A CA 1
ATOM 2197 C C . ILE A 1 302 ? 35.049 24.153 -39.493 1.00 26.70 302 ILE A C 1
ATOM 2199 O O . ILE A 1 302 ? 34.079 24.069 -38.740 1.00 26.70 302 ILE A O 1
ATOM 2203 N N . THR A 1 303 ? 35.432 25.308 -40.028 1.00 24.52 303 THR A N 1
ATOM 2204 C CA . THR A 1 303 ? 34.641 26.538 -39.965 1.00 24.52 303 THR A CA 1
ATOM 2205 C C . THR A 1 303 ? 33.434 26.403 -40.898 1.00 24.52 303 THR A C 1
ATOM 2207 O O . THR A 1 303 ? 33.574 26.460 -42.117 1.00 24.52 303 THR A O 1
ATOM 2210 N N . TYR A 1 304 ? 32.237 26.223 -40.335 1.00 26.38 304 TYR A N 1
ATOM 2211 C CA . TYR A 1 304 ? 30.977 26.239 -41.083 1.00 26.38 304 TYR A CA 1
ATOM 2212 C C . TYR A 1 304 ? 30.549 27.684 -41.370 1.00 26.38 304 TYR A C 1
ATOM 2214 O O . TYR A 1 304 ? 29.825 28.305 -40.594 1.00 26.38 304 TYR A O 1
ATOM 2222 N N . THR A 1 305 ? 30.984 28.228 -42.503 1.00 24.61 305 THR A N 1
ATOM 2223 C CA . THR A 1 305 ? 30.428 29.457 -43.089 1.00 24.61 305 THR A CA 1
ATOM 2224 C C . THR A 1 305 ? 29.560 29.083 -44.286 1.00 24.61 305 THR A C 1
ATOM 2226 O O . THR A 1 305 ? 30.060 28.942 -45.397 1.00 24.61 305 THR A O 1
ATOM 2229 N N . GLY A 1 306 ? 28.261 28.888 -44.059 1.00 24.05 306 GLY A N 1
ATOM 2230 C CA . GLY A 1 306 ? 27.300 28.603 -45.124 1.00 24.05 306 GLY A CA 1
ATOM 2231 C C . GLY A 1 306 ? 25.884 28.417 -44.591 1.00 24.05 306 GLY A C 1
ATOM 2232 O O . GLY A 1 306 ? 25.623 27.565 -43.747 1.00 24.05 306 GLY A O 1
ATOM 2233 N N . THR A 1 307 ? 24.971 29.255 -45.060 1.00 27.86 307 THR A N 1
ATOM 2234 C CA . THR A 1 307 ? 23.529 29.188 -44.824 1.00 27.86 307 THR A CA 1
ATOM 2235 C C . THR A 1 307 ? 22.921 27.926 -45.455 1.00 27.86 307 THR A C 1
ATOM 2237 O O . THR A 1 307 ? 23.326 27.516 -46.535 1.00 27.86 307 THR A O 1
ATOM 2240 N N . ALA A 1 308 ? 21.908 27.366 -44.778 1.00 25.09 308 ALA A N 1
ATOM 2241 C CA . ALA A 1 308 ? 21.145 26.144 -45.088 1.00 25.09 308 ALA A CA 1
ATOM 2242 C C . ALA A 1 308 ? 21.811 24.804 -44.693 1.00 25.09 308 ALA A C 1
ATOM 2244 O O . ALA A 1 308 ? 22.532 24.167 -45.453 1.00 25.09 308 ALA A O 1
ATOM 2245 N N . TYR A 1 309 ? 21.476 24.336 -43.485 1.00 29.09 309 TYR A N 1
ATOM 2246 C CA . TYR A 1 309 ? 21.631 22.937 -43.076 1.00 29.09 309 TYR A CA 1
ATOM 2247 C C . TYR A 1 309 ? 20.615 22.089 -43.853 1.00 29.09 309 TYR A C 1
ATOM 2249 O O . TYR A 1 309 ? 19.414 22.234 -43.627 1.00 29.09 309 TYR A O 1
ATOM 2257 N N . GLY A 1 310 ? 21.078 21.243 -44.778 1.00 29.16 310 GLY A N 1
ATOM 2258 C CA . GLY A 1 310 ? 20.175 20.374 -45.542 1.00 29.16 310 GLY A CA 1
ATOM 2259 C C . GLY A 1 310 ? 20.774 19.460 -46.617 1.00 29.16 310 GLY A C 1
ATOM 2260 O O . GLY A 1 310 ? 20.007 18.739 -47.242 1.00 29.16 310 GLY A O 1
ATOM 2261 N N . THR A 1 311 ? 22.087 19.445 -46.874 1.00 27.48 311 THR A N 1
ATOM 2262 C CA . THR A 1 311 ? 22.613 18.699 -48.043 1.00 27.48 311 THR A CA 1
ATOM 2263 C C . THR A 1 311 ? 23.926 17.945 -47.851 1.00 27.48 311 THR A C 1
ATOM 2265 O O . THR A 1 311 ? 24.366 17.295 -48.796 1.00 27.48 311 THR A O 1
ATOM 2268 N N . GLN A 1 312 ? 24.556 17.952 -46.674 1.00 29.33 312 GLN A N 1
ATOM 2269 C CA . GLN A 1 312 ? 25.803 17.204 -46.492 1.00 29.33 312 GLN A CA 1
ATOM 2270 C C . GLN A 1 312 ? 25.602 15.929 -45.677 1.00 29.33 312 GLN A C 1
ATOM 2272 O O . GLN A 1 312 ? 25.564 15.924 -44.451 1.00 29.33 312 GLN A O 1
ATOM 2277 N N . ASN A 1 313 ? 25.509 14.837 -46.436 1.00 35.41 313 ASN A N 1
ATOM 2278 C CA . ASN A 1 313 ? 26.115 13.543 -46.143 1.00 35.41 313 ASN A CA 1
ATOM 2279 C C . ASN A 1 313 ? 27.339 13.715 -45.202 1.00 35.41 313 ASN A C 1
ATOM 2281 O O . ASN A 1 313 ? 28.167 14.573 -45.512 1.00 35.41 313 ASN A O 1
ATOM 2285 N N . PRO A 1 314 ? 27.531 12.937 -44.115 1.00 36.56 314 PRO A N 1
ATOM 2286 C CA . PRO A 1 314 ? 28.705 13.047 -43.224 1.00 36.56 314 PRO A CA 1
ATOM 2287 C C . PRO A 1 314 ? 30.068 12.764 -43.901 1.00 36.56 314 PRO A C 1
ATOM 2289 O O . PRO A 1 314 ? 31.091 12.614 -43.235 1.00 36.56 314 PRO A O 1
ATOM 2292 N N . TYR A 1 315 ? 30.102 12.703 -45.233 1.00 39.19 315 TYR A N 1
ATOM 2293 C CA . TYR A 1 315 ? 31.295 12.618 -46.051 1.00 39.19 315 TYR A CA 1
ATOM 2294 C C . TYR A 1 315 ? 32.038 13.946 -46.004 1.00 39.19 315 TYR A C 1
ATOM 2296 O O . TYR A 1 315 ? 31.695 14.916 -46.679 1.00 39.19 315 TYR A O 1
ATOM 2304 N N . ILE A 1 316 ? 33.149 13.936 -45.279 1.00 33.56 316 ILE A N 1
ATOM 2305 C CA . ILE A 1 316 ? 34.299 14.746 -45.656 1.00 33.56 316 ILE A CA 1
ATOM 2306 C C . ILE A 1 316 ? 34.641 14.341 -47.097 1.00 33.56 316 ILE A C 1
ATOM 2308 O O . ILE A 1 316 ? 34.970 13.187 -47.371 1.00 33.56 316 ILE A O 1
ATOM 2312 N N . SER A 1 317 ? 34.498 15.267 -48.041 1.00 32.62 317 SER A N 1
ATOM 2313 C CA . SER A 1 317 ? 34.849 15.050 -49.443 1.00 32.62 317 SER A CA 1
ATOM 2314 C C . SER A 1 317 ? 36.319 14.624 -49.553 1.00 32.62 317 SER A C 1
ATOM 2316 O O . SER A 1 317 ? 37.207 15.445 -49.331 1.00 32.62 317 SER A O 1
ATOM 2318 N N . GLY A 1 318 ? 36.580 13.356 -49.891 1.00 34.72 318 GLY A N 1
ATOM 2319 C CA . GLY A 1 318 ? 37.916 12.873 -50.268 1.00 34.72 318 GLY A CA 1
ATOM 2320 C C . GLY A 1 318 ? 38.428 11.615 -49.562 1.00 34.72 318 GLY A C 1
ATOM 2321 O O . GLY A 1 318 ? 39.434 11.069 -50.007 1.00 34.72 318 GLY A O 1
ATOM 2322 N N . SER A 1 319 ? 37.770 11.107 -48.517 1.00 33.09 319 SER A N 1
ATOM 2323 C CA . SER A 1 319 ? 38.142 9.822 -47.908 1.00 33.09 319 SER A CA 1
ATOM 2324 C C . SER A 1 319 ? 37.334 8.671 -48.511 1.00 33.09 319 SER A C 1
ATOM 2326 O O . SER A 1 319 ? 36.107 8.713 -48.591 1.00 33.09 319 SER A O 1
ATOM 2328 N N . THR A 1 320 ? 38.031 7.620 -48.951 1.00 30.77 320 THR A N 1
ATOM 2329 C CA . THR A 1 320 ? 37.406 6.352 -49.347 1.00 30.77 320 THR A CA 1
ATOM 2330 C C . THR A 1 320 ? 36.514 5.837 -48.215 1.00 30.77 320 THR A C 1
ATOM 2332 O O . THR A 1 320 ? 36.941 5.892 -47.056 1.00 30.77 320 THR A O 1
ATOM 2335 N N . PRO A 1 321 ? 35.307 5.326 -48.519 1.00 35.22 321 PRO A N 1
ATOM 2336 C CA . PRO A 1 321 ? 34.374 4.850 -47.508 1.00 35.22 321 PRO A CA 1
ATOM 2337 C C . PRO A 1 321 ? 35.047 3.740 -46.710 1.00 35.22 321 PRO A C 1
ATOM 2339 O O . PRO A 1 321 ? 35.391 2.700 -47.266 1.00 35.22 321 PRO A O 1
ATOM 2342 N N . ASN A 1 322 ? 35.266 3.963 -45.416 1.00 35.88 322 ASN A N 1
ATOM 2343 C CA . ASN A 1 322 ? 35.646 2.877 -44.534 1.00 35.88 322 ASN A CA 1
ATOM 2344 C C . ASN A 1 322 ? 34.349 2.128 -44.153 1.00 35.88 322 ASN A C 1
ATOM 2346 O O . ASN A 1 322 ? 33.505 2.705 -43.463 1.00 35.88 322 ASN A O 1
ATOM 2350 N N . PRO A 1 323 ? 34.140 0.877 -44.602 1.00 36.75 323 PRO A N 1
ATOM 2351 C CA . PRO A 1 323 ? 32.887 0.145 -44.393 1.00 36.75 323 PRO A CA 1
ATOM 2352 C C . PRO A 1 323 ? 32.642 -0.245 -42.928 1.00 36.75 323 PRO A C 1
ATOM 2354 O O . PRO A 1 323 ? 31.562 -0.715 -42.588 1.00 36.75 323 PRO A O 1
ATOM 2357 N N . SER A 1 324 ? 33.622 -0.057 -42.038 1.00 36.53 324 SER A N 1
ATOM 2358 C CA . SER A 1 324 ? 33.513 -0.410 -40.617 1.00 36.53 324 SER A CA 1
ATOM 2359 C C . SER A 1 324 ? 32.650 0.551 -39.787 1.00 36.53 324 SER A C 1
ATOM 2361 O O . SER A 1 324 ? 32.454 0.324 -38.600 1.00 36.53 324 SER A O 1
ATOM 2363 N N . TRP A 1 325 ? 32.149 1.630 -40.392 1.00 39.00 325 TRP A N 1
ATOM 2364 C CA . TRP A 1 325 ? 31.360 2.685 -39.743 1.00 39.00 325 TRP A CA 1
ATOM 2365 C C . TRP A 1 325 ? 29.841 2.482 -39.958 1.00 39.00 325 TRP A C 1
ATOM 2367 O O . TRP A 1 325 ? 29.043 3.356 -39.645 1.00 39.00 325 TRP A O 1
ATOM 2377 N N . TYR A 1 326 ? 29.434 1.344 -40.536 1.00 47.72 326 TYR A N 1
ATOM 2378 C CA . TYR A 1 326 ? 28.176 1.240 -41.289 1.00 47.72 326 TYR A CA 1
ATOM 2379 C C . TYR A 1 326 ? 27.065 0.372 -40.694 1.00 47.72 326 TYR A C 1
ATOM 2381 O O . TYR A 1 326 ? 25.939 0.358 -41.173 1.00 47.72 326 TYR A O 1
ATOM 2389 N N . ASN A 1 327 ? 27.366 -0.332 -39.624 1.00 43.44 327 ASN A N 1
ATOM 2390 C CA . ASN A 1 327 ? 26.428 -1.063 -38.793 1.00 43.44 327 ASN A CA 1
ATOM 2391 C C . ASN A 1 327 ? 27.284 -1.395 -37.577 1.00 43.44 327 ASN A C 1
ATOM 2393 O O . ASN A 1 327 ? 28.281 -2.104 -37.762 1.00 43.44 327 ASN A O 1
ATOM 2397 N N . PRO A 1 328 ? 27.031 -0.847 -36.378 1.00 43.56 328 PRO A N 1
ATOM 2398 C CA . PRO A 1 328 ? 27.752 -1.307 -35.209 1.00 43.56 328 PRO A CA 1
ATOM 2399 C C . PRO A 1 328 ? 27.280 -2.744 -34.976 1.00 43.56 328 PRO A C 1
ATOM 2401 O O . PRO A 1 328 ? 26.299 -2.978 -34.282 1.00 43.56 328 PRO A O 1
ATOM 2404 N N . GLY A 1 329 ? 27.929 -3.712 -35.625 1.00 40.84 329 GLY A N 1
ATOM 2405 C CA . GLY A 1 329 ? 27.669 -5.146 -35.504 1.00 40.84 329 GLY A CA 1
ATOM 2406 C C . GLY A 1 329 ? 28.101 -5.681 -34.140 1.00 40.84 329 GLY A C 1
ATOM 2407 O O . GLY A 1 329 ? 28.762 -6.709 -34.054 1.00 40.84 329 GLY A O 1
ATOM 2408 N N . GLY A 1 330 ? 27.781 -4.948 -33.078 1.00 49.41 330 GLY A N 1
ATOM 2409 C CA . GLY A 1 330 ? 28.166 -5.191 -31.703 1.00 49.41 330 GLY A CA 1
ATOM 2410 C C . GLY A 1 330 ? 27.049 -4.785 -30.745 1.00 49.41 330 GLY A C 1
ATOM 2411 O O . GLY A 1 330 ? 26.043 -4.205 -31.139 1.00 49.41 330 GLY A O 1
ATOM 2412 N N . ALA A 1 331 ? 27.245 -5.124 -29.474 1.00 48.84 331 ALA A N 1
ATOM 2413 C CA . ALA A 1 331 ? 26.286 -5.036 -28.372 1.00 48.84 331 ALA A CA 1
ATOM 2414 C C . ALA A 1 331 ? 25.886 -3.603 -27.933 1.00 48.84 331 ALA A C 1
ATOM 2416 O O . ALA A 1 331 ? 25.602 -3.386 -26.758 1.00 48.84 331 ALA A O 1
ATOM 2417 N N . SER A 1 332 ? 25.904 -2.615 -28.830 1.00 54.47 332 SER A N 1
ATOM 2418 C CA . SER A 1 332 ? 25.532 -1.224 -28.542 1.00 54.47 332 SER A CA 1
ATOM 2419 C C . SER A 1 332 ? 24.097 -0.922 -28.965 1.00 54.47 332 SER A C 1
ATOM 2421 O O . SER A 1 332 ? 23.576 -1.596 -29.853 1.00 54.47 332 SER A O 1
ATOM 2423 N N . PHE A 1 333 ? 23.476 0.084 -28.334 1.00 61.50 333 PHE A N 1
ATOM 2424 C CA . PHE A 1 333 ? 22.176 0.634 -28.735 1.00 61.50 333 PHE A CA 1
ATOM 2425 C C . PHE A 1 333 ? 22.043 2.143 -28.547 1.00 61.50 333 PHE A C 1
ATOM 2427 O O . PHE A 1 333 ? 22.760 2.756 -27.750 1.00 61.50 333 PHE A O 1
ATOM 2434 N N . THR A 1 334 ? 21.158 2.755 -29.341 1.00 60.44 334 THR A N 1
ATOM 2435 C CA . THR A 1 334 ? 20.834 4.189 -29.252 1.00 60.44 334 THR A CA 1
ATOM 2436 C C . THR A 1 334 ? 19.594 4.441 -28.414 1.00 60.44 334 THR A C 1
ATOM 2438 O O . THR A 1 334 ? 19.542 5.453 -27.723 1.00 60.44 334 THR A O 1
ATOM 2441 N N . ASP A 1 335 ? 18.628 3.524 -28.459 1.00 69.00 335 ASP A N 1
ATOM 2442 C CA . ASP A 1 335 ? 17.329 3.656 -27.810 1.00 69.00 335 ASP A CA 1
ATOM 2443 C C . ASP A 1 335 ? 16.911 2.317 -27.198 1.00 69.00 335 ASP A C 1
ATOM 2445 O O . ASP A 1 335 ? 17.153 1.256 -27.776 1.00 69.00 335 ASP A O 1
ATOM 2449 N N . MET A 1 336 ? 16.255 2.369 -26.042 1.00 75.12 336 MET A N 1
ATOM 2450 C CA . MET A 1 336 ? 15.499 1.248 -25.494 1.00 75.12 336 MET A CA 1
ATOM 2451 C C . MET A 1 336 ? 14.023 1.612 -25.602 1.00 75.12 336 MET A C 1
ATOM 2453 O O . MET A 1 336 ? 13.629 2.705 -25.223 1.00 75.12 336 MET A O 1
ATOM 2457 N N . VAL A 1 337 ? 13.184 0.735 -26.135 1.00 78.75 337 VAL A N 1
ATOM 2458 C CA . VAL A 1 337 ? 11.747 1.021 -26.220 1.00 78.75 337 VAL A CA 1
ATOM 2459 C C . VAL A 1 337 ? 10.924 -0.103 -25.642 1.00 78.75 337 VAL A C 1
ATOM 2461 O O . VAL A 1 337 ? 11.250 -1.270 -25.850 1.00 78.75 337 VAL A O 1
ATOM 2464 N N . VAL A 1 338 ? 9.862 0.245 -24.920 1.00 82.12 338 VAL A N 1
ATOM 2465 C CA . VAL A 1 338 ? 8.905 -0.729 -24.393 1.00 82.12 338 VAL A CA 1
ATOM 2466 C C . VAL A 1 338 ? 8.058 -1.230 -25.550 1.00 82.12 338 VAL A C 1
ATOM 2468 O O . VAL A 1 338 ? 7.478 -0.438 -26.288 1.00 82.12 338 VAL A O 1
ATOM 2471 N N . ILE A 1 339 ? 7.987 -2.548 -25.720 1.00 76.75 339 ILE A N 1
ATOM 2472 C CA . ILE A 1 339 ? 7.216 -3.168 -26.801 1.00 76.75 339 ILE A CA 1
ATOM 2473 C C . ILE A 1 339 ? 6.028 -3.918 -26.202 1.00 76.75 339 ILE A C 1
ATOM 2475 O O . ILE A 1 339 ? 6.202 -4.622 -25.204 1.00 76.75 339 ILE A O 1
ATOM 2479 N N . PRO A 1 340 ? 4.833 -3.830 -26.823 1.00 64.31 340 PRO A N 1
ATOM 2480 C CA . PRO A 1 340 ? 3.684 -4.610 -26.396 1.00 64.31 340 PRO A CA 1
ATOM 2481 C C . PRO A 1 340 ? 4.039 -6.087 -26.371 1.00 64.31 340 PRO A C 1
ATOM 2483 O O . PRO A 1 340 ? 4.479 -6.667 -27.369 1.00 64.31 340 PRO A O 1
ATOM 2486 N N . SER A 1 341 ? 3.844 -6.698 -25.216 1.00 59.97 341 SER A N 1
ATOM 2487 C CA . SER A 1 341 ? 4.145 -8.099 -25.003 1.00 59.97 341 SER A CA 1
ATOM 2488 C C . SER A 1 341 ? 2.964 -8.749 -24.296 1.00 59.97 341 SER A C 1
ATOM 2490 O O . SER A 1 341 ? 2.309 -8.146 -23.449 1.00 59.97 341 SER A O 1
ATOM 2492 N N . THR A 1 342 ? 2.635 -9.972 -24.702 1.00 55.00 342 THR A N 1
ATOM 2493 C CA . THR A 1 342 ? 1.603 -10.762 -24.023 1.00 55.00 342 THR A CA 1
ATOM 2494 C C . THR A 1 342 ? 2.291 -11.791 -23.146 1.00 55.00 342 THR A C 1
ATOM 2496 O O . THR A 1 342 ? 3.176 -12.517 -23.606 1.00 55.00 342 THR A O 1
ATOM 2499 N N . THR A 1 343 ? 1.912 -11.853 -21.873 1.00 48.16 343 THR A N 1
ATOM 2500 C CA . THR A 1 343 ? 2.375 -12.893 -20.956 1.00 48.16 343 THR A CA 1
ATOM 2501 C C . THR A 1 343 ? 1.532 -14.146 -21.171 1.00 48.16 343 THR A C 1
ATOM 2503 O O . THR A 1 343 ? 0.349 -14.181 -20.845 1.00 48.16 343 THR A O 1
ATOM 2506 N N . THR A 1 344 ? 2.137 -15.202 -21.719 1.00 42.12 344 THR A N 1
ATOM 2507 C CA . THR A 1 344 ? 1.517 -16.537 -21.756 1.00 42.12 344 THR A CA 1
ATOM 2508 C C . THR A 1 344 ? 2.431 -17.501 -21.011 1.00 42.12 344 THR A C 1
ATOM 2510 O O . THR A 1 344 ? 3.543 -17.769 -21.451 1.00 42.12 344 THR A O 1
ATOM 2513 N N . GLY A 1 345 ? 1.995 -17.992 -19.846 1.00 37.03 345 GLY A N 1
ATOM 2514 C CA . GLY A 1 345 ? 2.774 -18.953 -19.051 1.00 37.03 345 GLY A CA 1
ATOM 2515 C C . GLY A 1 345 ? 4.099 -18.413 -18.493 1.00 37.03 345 GLY A C 1
ATOM 2516 O O . GLY A 1 345 ? 5.044 -19.178 -18.353 1.00 37.03 345 GLY A O 1
ATOM 2517 N N . GLY A 1 346 ? 4.191 -17.107 -18.211 1.00 40.56 346 GLY A N 1
ATOM 2518 C CA . GLY A 1 346 ? 5.408 -16.471 -17.679 1.00 40.56 346 GLY A CA 1
ATOM 2519 C C . GLY A 1 346 ? 6.469 -16.124 -18.730 1.00 40.56 346 GLY A C 1
ATOM 2520 O O . GLY A 1 346 ? 7.443 -15.461 -18.400 1.00 40.56 346 GLY A O 1
ATOM 2521 N N . ALA A 1 347 ? 6.265 -16.504 -19.995 1.00 40.59 347 ALA A N 1
ATOM 2522 C CA . ALA A 1 347 ? 7.099 -16.071 -21.110 1.00 40.59 347 ALA A CA 1
ATOM 2523 C C . ALA A 1 347 ? 6.423 -14.921 -21.867 1.00 40.59 347 ALA A C 1
ATOM 2525 O O . ALA A 1 347 ? 5.247 -14.999 -22.247 1.00 40.59 347 ALA A O 1
ATOM 2526 N N . TYR A 1 348 ? 7.180 -13.855 -22.114 1.00 51.56 348 TYR A N 1
ATOM 2527 C CA . TYR A 1 348 ? 6.747 -12.776 -22.989 1.00 51.56 348 TYR A CA 1
ATOM 2528 C C . TYR A 1 348 ? 6.751 -13.248 -24.434 1.00 51.56 348 TYR A C 1
ATOM 2530 O O . TYR A 1 348 ? 7.791 -13.577 -25.003 1.00 51.56 348 TYR A O 1
ATOM 2538 N N . THR A 1 349 ? 5.564 -13.285 -25.034 1.00 51.50 349 THR A N 1
ATOM 2539 C CA . THR A 1 349 ? 5.410 -13.634 -26.442 1.00 51.50 349 THR A CA 1
ATOM 2540 C C . THR A 1 349 ? 5.225 -12.351 -27.235 1.00 51.50 349 THR A C 1
ATOM 2542 O O . THR A 1 349 ? 4.206 -11.662 -27.120 1.00 51.50 349 THR A O 1
ATOM 2545 N N . PHE A 1 350 ? 6.238 -12.021 -28.031 1.00 61.56 350 PHE A N 1
ATOM 2546 C CA . PHE A 1 350 ? 6.195 -10.922 -28.987 1.00 61.56 350 PHE A CA 1
ATOM 2547 C C . PHE A 1 350 ? 5.667 -11.426 -30.325 1.00 61.56 350 PHE A C 1
ATOM 2549 O O . PHE A 1 350 ? 5.937 -12.559 -30.732 1.00 61.56 350 PHE A O 1
ATOM 2556 N N . ASN A 1 351 ? 4.967 -10.566 -31.062 1.00 65.50 351 ASN A N 1
ATOM 2557 C CA . ASN A 1 351 ? 4.653 -10.873 -32.450 1.00 65.50 351 ASN A CA 1
ATOM 2558 C C . ASN A 1 351 ? 5.940 -10.798 -33.287 1.00 65.50 351 ASN A C 1
ATOM 2560 O O . ASN A 1 351 ? 6.378 -9.719 -33.696 1.00 65.50 351 ASN A O 1
ATOM 2564 N N . ALA A 1 352 ? 6.533 -11.966 -33.552 1.00 63.81 352 ALA A N 1
ATOM 2565 C CA . ALA A 1 352 ? 7.775 -12.108 -34.307 1.00 63.81 352 ALA A CA 1
ATOM 2566 C C . ALA A 1 352 ? 7.724 -11.447 -35.701 1.00 63.81 352 ALA A C 1
ATOM 2568 O O . ALA A 1 352 ? 8.764 -11.035 -36.213 1.00 63.81 352 ALA A O 1
ATOM 2569 N N . ALA A 1 353 ? 6.534 -11.313 -36.299 1.00 66.75 353 ALA A N 1
ATOM 2570 C CA . ALA A 1 353 ? 6.364 -10.739 -37.630 1.00 66.75 353 ALA A CA 1
ATOM 2571 C C . ALA A 1 353 ? 6.367 -9.201 -37.644 1.00 66.75 353 ALA A C 1
ATOM 2573 O O . ALA A 1 353 ? 6.746 -8.611 -38.654 1.00 66.75 353 ALA A O 1
ATOM 2574 N N . THR A 1 354 ? 5.958 -8.540 -36.554 1.00 76.12 354 THR A N 1
ATOM 2575 C CA . THR A 1 354 ? 5.722 -7.082 -36.554 1.00 76.12 354 THR A CA 1
ATOM 2576 C C . THR A 1 354 ? 6.549 -6.301 -35.541 1.00 76.12 354 THR A C 1
ATOM 2578 O O . THR A 1 354 ? 6.641 -5.083 -35.676 1.00 76.12 354 THR A O 1
ATOM 2581 N N . TRP A 1 355 ? 7.189 -6.959 -34.568 1.00 76.62 355 TRP A N 1
ATOM 2582 C CA . TRP A 1 355 ? 7.858 -6.273 -33.454 1.00 76.62 355 TRP A CA 1
ATOM 2583 C C . TRP A 1 355 ? 8.900 -5.240 -33.890 1.00 76.62 355 TRP A C 1
ATOM 2585 O O . TRP A 1 355 ? 9.020 -4.207 -33.246 1.00 76.62 355 TRP A O 1
ATOM 2595 N N . LYS A 1 356 ? 9.631 -5.480 -34.989 1.00 81.56 356 LYS A N 1
ATOM 2596 C CA . LYS A 1 356 ? 10.633 -4.530 -35.506 1.00 81.56 356 LYS A CA 1
ATOM 2597 C C . LYS A 1 356 ? 9.987 -3.230 -35.956 1.00 81.56 356 LYS A C 1
ATOM 2599 O O . LYS A 1 356 ? 10.493 -2.155 -35.670 1.00 81.56 356 LYS A O 1
ATOM 2604 N N . ALA A 1 357 ? 8.860 -3.341 -36.652 1.00 81.75 357 ALA A N 1
ATOM 2605 C CA . ALA A 1 357 ? 8.120 -2.179 -37.106 1.00 81.75 357 ALA A CA 1
ATOM 2606 C C . ALA A 1 357 ? 7.502 -1.423 -35.924 1.00 81.75 357 ALA A C 1
ATOM 2608 O O . ALA A 1 357 ? 7.551 -0.198 -35.905 1.00 81.75 357 ALA A O 1
ATOM 2609 N N . THR A 1 358 ? 6.996 -2.146 -34.918 1.00 82.75 358 THR A N 1
ATOM 2610 C CA . THR A 1 358 ? 6.533 -1.550 -33.658 1.00 82.75 358 THR A CA 1
ATOM 2611 C C . THR A 1 358 ? 7.668 -0.810 -32.956 1.00 82.75 358 THR A C 1
ATOM 2613 O O . THR A 1 358 ? 7.543 0.379 -32.723 1.00 82.75 358 THR A O 1
ATOM 2616 N N . ALA A 1 359 ? 8.818 -1.450 -32.733 1.00 80.94 359 ALA A N 1
ATOM 2617 C CA . ALA A 1 359 ? 9.985 -0.847 -32.087 1.00 80.94 359 ALA A CA 1
ATOM 2618 C C . ALA A 1 359 ? 10.443 0.461 -32.755 1.00 80.94 359 ALA A C 1
ATOM 2620 O O . ALA A 1 359 ? 10.848 1.401 -32.079 1.00 80.94 359 ALA A O 1
ATOM 2621 N N . VAL A 1 360 ? 10.376 0.530 -34.087 1.00 83.75 360 VAL A N 1
ATOM 2622 C CA . VAL A 1 360 ? 10.712 1.741 -34.850 1.00 83.75 360 VAL A CA 1
ATOM 2623 C C . VAL A 1 360 ? 9.690 2.849 -34.620 1.00 83.75 360 VAL A C 1
ATOM 2625 O O . VAL A 1 360 ? 10.086 3.993 -34.408 1.00 83.75 360 VAL A O 1
ATOM 2628 N N . VAL A 1 361 ? 8.396 2.520 -34.623 1.00 84.75 361 VAL A N 1
ATOM 2629 C CA . VAL A 1 361 ? 7.330 3.477 -34.296 1.00 84.75 361 VAL A CA 1
ATOM 2630 C C . VAL A 1 361 ? 7.501 3.994 -32.871 1.00 84.75 361 VAL A C 1
ATOM 2632 O O . VAL A 1 361 ? 7.588 5.203 -32.698 1.00 84.75 361 VAL A O 1
ATOM 2635 N N . GLU A 1 362 ? 7.659 3.111 -31.884 1.00 83.12 362 GLU A N 1
ATOM 2636 C CA . GLU A 1 362 ? 7.857 3.497 -30.479 1.00 83.12 362 GLU A CA 1
ATOM 2637 C C . GLU A 1 362 ? 9.130 4.346 -30.285 1.00 83.12 362 GLU A C 1
ATOM 2639 O O . GLU A 1 362 ? 9.147 5.291 -29.500 1.00 83.12 362 GLU A O 1
ATOM 2644 N N . CYS A 1 363 ? 10.201 4.061 -31.038 1.00 79.38 363 CYS A N 1
ATOM 2645 C CA . CYS A 1 363 ? 11.445 4.837 -31.011 1.00 79.38 363 CYS A CA 1
ATOM 2646 C C . CYS A 1 363 ? 11.246 6.263 -31.539 1.00 79.38 363 CYS A C 1
ATOM 2648 O O . CYS A 1 363 ? 11.667 7.228 -30.905 1.00 79.38 363 CYS A O 1
ATOM 2650 N N . GLU A 1 364 ? 10.556 6.428 -32.667 1.00 76.62 364 GLU A N 1
ATOM 2651 C CA . GLU A 1 364 ? 10.253 7.764 -33.189 1.00 76.62 364 GLU A CA 1
ATOM 2652 C C . GLU A 1 364 ? 9.183 8.483 -32.358 1.00 76.62 364 GLU A C 1
ATOM 2654 O O . GLU A 1 364 ? 9.213 9.710 -32.236 1.00 76.62 364 GLU A O 1
ATOM 2659 N N . GLN A 1 365 ? 8.252 7.738 -31.760 1.00 74.31 365 GLN A N 1
ATOM 2660 C CA . GLN A 1 365 ? 7.228 8.286 -30.883 1.00 74.31 365 GLN A CA 1
ATOM 2661 C C . GLN A 1 365 ? 7.844 8.828 -29.594 1.00 74.31 365 GLN A C 1
ATOM 2663 O O . GLN A 1 365 ? 7.558 9.969 -29.237 1.00 74.31 365 GLN A O 1
ATOM 2668 N N . SER A 1 366 ? 8.726 8.067 -28.936 1.00 72.44 366 SER A N 1
ATOM 2669 C CA . SER A 1 366 ? 9.405 8.470 -27.695 1.00 72.44 366 SER A CA 1
ATOM 2670 C C . SER A 1 366 ? 10.217 9.759 -27.853 1.00 72.44 366 SER A C 1
ATOM 2672 O O . SER A 1 366 ? 10.264 10.589 -26.944 1.00 72.44 366 SER A O 1
ATOM 2674 N N . ARG A 1 367 ? 10.776 9.965 -29.052 1.00 70.94 367 ARG A N 1
ATOM 2675 C CA . ARG A 1 367 ? 11.502 11.173 -29.474 1.00 70.94 367 ARG A CA 1
ATOM 2676 C C . ARG A 1 367 ? 10.592 12.335 -29.887 1.00 70.94 367 ARG A C 1
ATOM 2678 O O . ARG A 1 367 ? 11.066 13.449 -30.083 1.00 70.94 367 ARG A O 1
ATOM 2685 N N . GLY A 1 368 ? 9.287 12.100 -30.028 1.00 69.19 368 GLY A N 1
ATOM 2686 C CA . GLY A 1 368 ? 8.303 13.101 -30.452 1.00 69.19 368 GLY A CA 1
ATOM 2687 C C . GLY A 1 368 ? 8.270 13.361 -31.961 1.00 69.19 368 GLY A C 1
ATOM 2688 O O . GLY A 1 368 ? 7.566 14.267 -32.411 1.00 69.19 368 GLY A O 1
ATOM 2689 N N . ASN A 1 369 ? 8.971 12.553 -32.761 1.00 71.12 369 ASN A N 1
ATOM 2690 C CA . ASN A 1 369 ? 9.090 12.750 -34.206 1.00 71.12 369 ASN A CA 1
ATOM 2691 C C . ASN A 1 369 ? 7.773 12.470 -34.957 1.00 71.12 369 ASN A C 1
ATOM 2693 O O . ASN A 1 369 ? 7.586 12.951 -36.073 1.00 71.12 369 ASN A O 1
ATOM 2697 N N . LEU A 1 370 ? 6.835 11.734 -34.350 1.00 72.19 370 LEU A N 1
ATOM 2698 C CA . LEU A 1 370 ? 5.563 11.331 -34.970 1.00 72.19 370 LEU A CA 1
ATOM 2699 C C . LEU A 1 370 ? 4.403 12.319 -34.782 1.00 72.19 370 LEU A C 1
ATOM 2701 O O . LEU A 1 370 ? 3.302 12.058 -35.271 1.00 72.19 370 LEU A O 1
ATOM 2705 N N . ALA A 1 371 ? 4.631 13.476 -34.152 1.00 68.38 371 ALA A N 1
ATOM 2706 C CA . ALA A 1 371 ? 3.565 14.442 -33.870 1.00 68.38 371 ALA A CA 1
ATOM 2707 C C . ALA A 1 371 ? 2.806 14.886 -35.136 1.00 68.38 371 ALA A C 1
ATOM 2709 O O . ALA A 1 371 ? 1.587 15.044 -35.116 1.00 68.38 371 ALA A O 1
ATOM 2710 N N . ASN A 1 372 ? 3.515 15.080 -36.252 1.00 72.31 372 ASN A N 1
ATOM 2711 C CA . ASN A 1 372 ? 2.936 15.309 -37.576 1.00 72.31 372 ASN A CA 1
ATOM 2712 C C . ASN A 1 372 ? 3.991 15.101 -38.676 1.00 72.31 372 ASN A C 1
ATOM 2714 O O . ASN A 1 372 ? 5.186 14.985 -38.403 1.00 72.31 372 ASN A O 1
ATOM 2718 N N . ILE A 1 373 ? 3.551 15.095 -39.939 1.00 76.56 373 ILE A N 1
ATOM 2719 C CA . ILE A 1 373 ? 4.436 14.871 -41.091 1.00 76.56 373 ILE A CA 1
ATOM 2720 C C . ILE A 1 373 ? 5.543 15.930 -41.214 1.00 76.56 373 ILE A C 1
ATOM 2722 O O . ILE A 1 373 ? 6.636 15.619 -41.679 1.00 76.56 373 ILE A O 1
ATOM 2726 N N . THR A 1 374 ? 5.292 17.170 -40.788 1.00 72.31 374 THR A N 1
ATOM 2727 C CA . THR A 1 374 ? 6.285 18.252 -40.822 1.00 72.31 374 THR A CA 1
ATOM 2728 C C . THR A 1 374 ? 7.395 17.999 -39.810 1.00 72.31 374 THR A C 1
ATOM 2730 O O . THR A 1 374 ? 8.562 18.117 -40.169 1.00 72.31 374 THR A O 1
ATOM 2733 N N . VAL A 1 375 ? 7.050 17.598 -38.584 1.00 67.75 375 VAL A N 1
ATOM 2734 C CA . VAL A 1 375 ? 8.013 17.228 -37.533 1.00 67.75 375 VAL A CA 1
ATOM 2735 C C . VAL A 1 375 ? 8.806 15.992 -37.948 1.00 67.75 375 VAL A C 1
ATOM 2737 O O . VAL A 1 375 ? 10.032 16.010 -37.876 1.00 67.75 375 VAL A O 1
ATOM 2740 N N . LEU A 1 376 ? 8.142 14.968 -38.490 1.00 70.62 376 LEU A N 1
ATOM 2741 C CA . LEU A 1 376 ? 8.817 13.763 -38.970 1.00 70.62 376 LEU A CA 1
ATOM 2742 C C . LEU A 1 376 ? 9.802 14.072 -40.110 1.00 70.62 376 LEU A C 1
ATOM 2744 O O . LEU A 1 376 ? 10.930 13.583 -40.098 1.00 70.62 376 LEU A O 1
ATOM 2748 N N . ASN A 1 377 ? 9.413 14.932 -41.058 1.00 68.19 377 ASN A N 1
ATOM 2749 C CA . ASN A 1 377 ? 10.295 15.415 -42.127 1.00 68.19 377 ASN A CA 1
ATOM 2750 C C . ASN A 1 377 ? 11.413 16.339 -41.614 1.00 68.19 377 ASN A C 1
ATOM 2752 O O . ASN A 1 377 ? 12.438 16.453 -42.278 1.00 68.19 377 ASN A O 1
ATOM 2756 N N . ALA A 1 378 ? 11.210 17.032 -40.491 1.00 62.69 378 ALA A N 1
ATOM 2757 C CA . ALA A 1 378 ? 12.185 17.940 -39.888 1.00 62.69 378 ALA A CA 1
ATOM 2758 C C . ALA A 1 378 ? 13.152 17.241 -38.921 1.00 62.69 378 ALA A C 1
ATOM 2760 O O . ALA A 1 378 ? 14.219 17.789 -38.639 1.00 62.69 378 ALA A O 1
ATOM 2761 N N . SER A 1 379 ? 12.817 16.038 -38.438 1.00 60.22 379 SER A N 1
ATOM 2762 C CA . SER A 1 379 ? 13.775 15.150 -37.774 1.00 60.22 379 SER A CA 1
ATOM 2763 C C . SER A 1 379 ? 14.980 14.927 -38.704 1.00 60.22 379 SER A C 1
ATOM 2765 O O . SER A 1 379 ? 14.833 15.025 -39.925 1.00 60.22 379 SER A O 1
ATOM 2767 N N . ASN A 1 380 ? 16.181 14.676 -38.164 1.00 51.38 380 ASN A N 1
ATOM 2768 C CA . ASN A 1 380 ? 17.474 14.768 -38.878 1.00 51.38 380 ASN A CA 1
ATOM 2769 C C . ASN A 1 380 ? 17.719 13.734 -40.019 1.00 51.38 380 ASN A C 1
ATOM 2771 O O . ASN A 1 380 ? 18.846 13.310 -40.258 1.00 51.38 380 ASN A O 1
ATOM 2775 N N . GLY A 1 381 ? 16.678 13.349 -40.764 1.00 50.41 381 GLY A N 1
ATOM 2776 C CA . GLY A 1 381 ? 16.729 12.652 -42.046 1.00 50.41 381 GLY A CA 1
ATOM 2777 C C . GLY A 1 381 ? 15.953 13.295 -43.213 1.00 50.41 381 GLY A C 1
ATOM 2778 O O . GLY A 1 381 ? 16.129 12.854 -44.352 1.00 50.41 381 GLY A O 1
ATOM 2779 N N . GLY A 1 382 ? 15.137 14.337 -43.009 1.00 53.56 382 GLY A N 1
ATOM 2780 C CA . GLY A 1 382 ? 14.471 15.035 -44.124 1.00 53.56 382 GLY A CA 1
ATOM 2781 C C . GLY A 1 382 ? 13.331 14.252 -44.809 1.00 53.56 382 GLY A C 1
ATOM 2782 O O . GLY A 1 382 ? 13.048 13.100 -44.494 1.00 53.56 382 GLY A O 1
ATOM 2783 N N . ALA A 1 383 ? 12.708 14.827 -45.846 1.00 56.03 383 ALA A N 1
ATOM 2784 C CA . ALA A 1 383 ? 11.743 14.108 -46.702 1.00 56.03 383 ALA A CA 1
ATOM 2785 C C . ALA A 1 383 ? 12.377 12.921 -47.469 1.00 56.03 383 ALA A C 1
ATOM 2787 O O . ALA A 1 383 ? 11.698 11.961 -47.843 1.00 56.03 383 ALA A O 1
ATOM 2788 N N . THR A 1 384 ? 13.697 12.967 -47.683 1.00 55.56 384 THR A N 1
ATOM 2789 C CA . THR A 1 384 ? 14.495 11.897 -48.305 1.00 55.56 384 THR A CA 1
ATOM 2790 C C . THR A 1 384 ? 14.585 10.651 -47.416 1.00 55.56 384 THR A C 1
ATOM 2792 O O . THR A 1 384 ? 14.584 9.537 -47.939 1.00 55.56 384 THR A O 1
ATOM 2795 N N . TYR A 1 385 ? 14.581 10.814 -46.087 1.00 65.62 385 TYR A N 1
ATOM 2796 C CA . TYR A 1 385 ? 14.539 9.716 -45.116 1.00 65.62 385 TYR A CA 1
ATOM 2797 C C . TYR A 1 385 ? 13.265 8.888 -45.236 1.00 65.62 385 TYR A C 1
ATOM 2799 O O . TYR A 1 385 ? 13.339 7.677 -45.426 1.00 65.62 385 TYR A O 1
ATOM 2807 N N . LEU A 1 386 ? 12.096 9.532 -45.204 1.00 65.12 386 LEU A N 1
ATOM 2808 C CA . LEU A 1 386 ? 10.813 8.833 -45.283 1.00 65.12 386 LEU A CA 1
ATOM 2809 C C . LEU A 1 386 ? 10.664 8.052 -46.588 1.00 65.12 386 LEU A C 1
ATOM 2811 O O . LEU A 1 386 ? 10.086 6.974 -46.593 1.00 65.12 386 LEU A O 1
ATOM 2815 N N . ASN A 1 387 ? 11.177 8.569 -47.702 1.00 67.44 387 ASN A N 1
ATOM 2816 C CA . ASN A 1 387 ? 11.026 7.901 -48.993 1.00 67.44 387 ASN A CA 1
ATOM 2817 C C . ASN A 1 387 ? 11.866 6.626 -49.136 1.00 67.44 387 ASN A C 1
ATOM 2819 O O . ASN A 1 387 ? 11.474 5.755 -49.907 1.00 67.44 387 ASN A O 1
ATOM 2823 N N . ASN A 1 388 ? 12.956 6.504 -48.375 1.00 68.88 388 ASN A N 1
ATOM 2824 C CA . ASN A 1 388 ? 13.909 5.398 -48.483 1.00 68.88 388 ASN A CA 1
ATOM 2825 C C . ASN A 1 388 ? 13.960 4.504 -47.232 1.00 68.88 388 ASN A C 1
ATOM 2827 O O . ASN A 1 388 ? 14.691 3.516 -47.221 1.00 68.88 388 ASN A O 1
ATOM 2831 N N . ASN A 1 389 ? 13.200 4.837 -46.186 1.00 73.75 389 ASN A N 1
ATOM 2832 C CA . ASN A 1 389 ? 13.123 4.052 -44.960 1.00 73.75 389 ASN A CA 1
ATOM 2833 C C . ASN A 1 389 ? 12.239 2.799 -45.165 1.00 73.75 389 ASN A C 1
ATOM 2835 O O . ASN A 1 389 ? 11.075 2.938 -45.560 1.00 73.75 389 ASN A O 1
ATOM 2839 N N . PRO A 1 390 ? 12.730 1.583 -44.849 1.00 78.06 390 PRO A N 1
ATOM 2840 C CA . PRO A 1 390 ? 11.946 0.348 -44.965 1.00 78.06 390 PRO A CA 1
ATOM 2841 C C . PRO A 1 390 ? 10.685 0.312 -44.080 1.00 78.06 390 PRO A C 1
ATOM 2843 O O . PRO A 1 390 ? 9.767 -0.456 -44.360 1.00 78.06 390 PRO A O 1
ATOM 2846 N N . TYR A 1 391 ? 10.611 1.157 -43.049 1.00 82.44 391 TYR A N 1
ATOM 2847 C CA . TYR A 1 391 ? 9.486 1.283 -42.115 1.00 82.44 391 TYR A CA 1
ATOM 2848 C C . TYR A 1 391 ? 8.584 2.499 -42.394 1.00 82.44 391 TYR A C 1
ATOM 2850 O O . TYR A 1 391 ? 7.766 2.874 -41.551 1.00 82.44 391 TYR A O 1
ATOM 2858 N N . LYS A 1 392 ? 8.708 3.137 -43.571 1.00 83.12 392 LYS A N 1
ATOM 2859 C CA . LYS A 1 392 ? 7.918 4.323 -43.960 1.00 83.12 392 LYS A CA 1
ATOM 2860 C C . LYS A 1 392 ? 6.425 4.146 -43.714 1.00 83.12 392 LYS A C 1
ATOM 2862 O O . LYS A 1 392 ? 5.793 5.022 -43.133 1.00 83.12 392 LYS A O 1
ATOM 2867 N N . THR A 1 393 ? 5.856 3.044 -44.198 1.00 84.94 393 THR A N 1
ATOM 2868 C CA . THR A 1 393 ? 4.410 2.801 -44.138 1.00 84.94 393 THR A CA 1
ATOM 2869 C C . THR A 1 393 ? 3.909 2.836 -42.698 1.00 84.94 393 THR A C 1
ATOM 2871 O O . THR A 1 393 ? 2.865 3.419 -42.427 1.00 84.94 393 THR A O 1
ATOM 2874 N N . GLN A 1 394 ? 4.677 2.264 -41.772 1.00 86.88 394 GLN A N 1
ATOM 2875 C CA . GLN A 1 394 ? 4.335 2.196 -40.357 1.00 86.88 394 GLN A CA 1
ATOM 2876 C C . GLN A 1 394 ? 4.521 3.547 -39.665 1.00 86.88 394 GLN A C 1
ATOM 2878 O O . GLN A 1 394 ? 3.636 3.972 -38.931 1.00 86.88 394 GLN A O 1
ATOM 2883 N N . LEU A 1 395 ? 5.603 4.269 -39.970 1.00 82.69 395 LEU A N 1
ATOM 2884 C CA . LEU A 1 395 ? 5.839 5.616 -39.440 1.00 82.69 395 LEU A CA 1
ATOM 2885 C C . LEU A 1 395 ? 4.774 6.623 -39.894 1.00 82.69 395 LEU A C 1
ATOM 2887 O O . LEU A 1 395 ? 4.295 7.420 -39.095 1.00 82.69 395 LEU A O 1
ATOM 2891 N N . VAL A 1 396 ? 4.363 6.568 -41.166 1.00 83.62 396 VAL A N 1
ATOM 2892 C CA . VAL A 1 396 ? 3.293 7.426 -41.702 1.00 83.62 396 VAL A CA 1
ATOM 2893 C C . VAL A 1 396 ? 1.936 7.060 -41.099 1.00 83.62 396 VAL A C 1
ATOM 2895 O O . VAL A 1 396 ? 1.145 7.951 -40.799 1.00 83.62 396 VAL A O 1
ATOM 2898 N N . ALA A 1 397 ? 1.666 5.768 -40.893 1.00 86.50 397 ALA A N 1
ATOM 2899 C CA . ALA A 1 397 ? 0.435 5.314 -40.246 1.00 86.50 397 ALA A CA 1
ATOM 2900 C C . ALA A 1 397 ? 0.341 5.735 -38.767 1.00 86.50 397 ALA A C 1
ATOM 2902 O O . ALA A 1 397 ? -0.763 5.861 -38.246 1.00 86.50 397 ALA A O 1
ATOM 2903 N N . ALA A 1 398 ? 1.478 5.968 -38.110 1.00 83.19 398 ALA A N 1
ATOM 2904 C CA . ALA A 1 398 ? 1.569 6.368 -36.708 1.00 83.19 398 ALA A CA 1
ATOM 2905 C C . ALA A 1 398 ? 1.615 7.896 -36.489 1.00 83.19 398 ALA A C 1
ATOM 2907 O O . ALA A 1 398 ? 1.800 8.357 -35.365 1.00 83.19 398 ALA A O 1
ATOM 2908 N N . LEU A 1 399 ? 1.445 8.706 -37.541 1.00 80.38 399 LEU A N 1
ATOM 2909 C CA . LEU A 1 399 ? 1.413 10.165 -37.413 1.00 80.38 399 LEU A CA 1
ATOM 2910 C C . LEU A 1 399 ? 0.260 10.648 -36.521 1.00 80.38 399 LEU A C 1
ATOM 2912 O O . LEU A 1 399 ? -0.847 10.115 -36.563 1.00 80.38 399 LEU A O 1
ATOM 2916 N N . GLY A 1 400 ? 0.515 11.714 -35.761 1.00 69.31 400 GLY A N 1
ATOM 2917 C CA . GLY A 1 400 ? -0.412 12.256 -34.763 1.00 69.31 400 GLY A CA 1
ATOM 2918 C C . GLY A 1 400 ? -0.187 11.695 -33.358 1.00 69.31 400 GLY A C 1
ATOM 2919 O O . GLY A 1 400 ? -0.840 12.143 -32.417 1.00 69.31 400 GLY A O 1
ATOM 2920 N N . GLN A 1 401 ? 0.742 10.748 -33.205 1.00 76.75 401 GLN A N 1
ATOM 2921 C CA . GLN A 1 401 ? 1.147 10.219 -31.909 1.00 76.75 401 GLN A CA 1
ATOM 2922 C C . GLN A 1 401 ? 2.194 11.121 -31.243 1.00 76.75 401 GLN A C 1
ATOM 2924 O O . GLN A 1 401 ? 3.123 11.609 -31.891 1.00 76.75 401 GLN A O 1
ATOM 2929 N N . THR A 1 402 ? 2.054 11.347 -29.938 1.00 69.25 402 THR A N 1
ATOM 2930 C CA . THR A 1 402 ? 2.945 12.206 -29.145 1.00 69.25 402 THR A CA 1
ATOM 2931 C C . THR A 1 402 ? 3.907 11.387 -28.286 1.00 69.25 402 THR A C 1
ATOM 2933 O O . THR A 1 402 ? 3.624 10.242 -27.926 1.00 69.25 402 THR A O 1
ATOM 2936 N N . ALA A 1 403 ? 5.025 12.004 -27.889 1.00 68.44 403 ALA A N 1
ATOM 2937 C CA . ALA A 1 403 ? 5.961 11.404 -26.938 1.00 68.44 403 ALA A CA 1
ATOM 2938 C C . ALA A 1 403 ? 5.300 11.095 -25.591 1.00 68.44 403 ALA A C 1
ATOM 2940 O O . ALA A 1 403 ? 5.528 10.033 -25.027 1.00 68.44 403 ALA A O 1
ATOM 2941 N N . GLN A 1 404 ? 4.418 11.971 -25.101 1.00 69.44 404 GLN A N 1
ATOM 2942 C CA . GLN A 1 404 ? 3.682 11.740 -23.856 1.00 69.44 404 GLN A CA 1
ATOM 2943 C C . GLN A 1 404 ? 2.812 10.476 -23.922 1.00 69.44 404 GLN A C 1
ATOM 2945 O O . GLN A 1 404 ? 2.761 9.716 -22.961 1.00 69.44 404 GLN A O 1
ATOM 2950 N N . GLN A 1 405 ? 2.165 10.216 -25.065 1.00 71.62 405 GLN A N 1
ATOM 2951 C CA . GLN A 1 405 ? 1.391 8.987 -25.255 1.00 71.62 405 GLN A CA 1
ATOM 2952 C C . GLN A 1 405 ? 2.279 7.742 -25.173 1.00 71.62 405 GLN A C 1
ATOM 2954 O O . GLN A 1 405 ? 1.867 6.757 -24.565 1.00 71.62 405 GLN A O 1
ATOM 2959 N N . TYR A 1 406 ? 3.495 7.800 -25.725 1.00 76.88 406 TYR A N 1
ATOM 2960 C CA . TYR A 1 406 ? 4.462 6.715 -25.583 1.00 76.88 406 TYR A CA 1
ATOM 2961 C C . TYR A 1 406 ? 4.905 6.547 -24.130 1.00 76.88 406 TYR A C 1
ATOM 2963 O O . TYR A 1 406 ? 4.900 5.436 -23.618 1.00 76.88 406 TYR A O 1
ATOM 2971 N N . TRP A 1 407 ? 5.255 7.632 -23.439 1.00 74.88 407 TRP A N 1
ATOM 2972 C CA . TRP A 1 407 ? 5.721 7.551 -22.055 1.00 74.88 407 TRP A CA 1
ATOM 2973 C C . TRP A 1 407 ? 4.656 6.987 -21.123 1.00 74.88 407 TRP A C 1
ATOM 2975 O O . TRP A 1 407 ? 4.955 6.121 -20.304 1.00 74.88 407 TRP A O 1
ATOM 2985 N N . ALA A 1 408 ? 3.407 7.414 -21.286 1.00 75.62 408 ALA A N 1
ATOM 2986 C CA . ALA A 1 408 ? 2.282 6.846 -20.562 1.00 75.62 408 ALA A CA 1
ATOM 2987 C C . ALA A 1 408 ? 2.065 5.362 -20.881 1.00 75.62 408 ALA A C 1
ATOM 2989 O O . ALA A 1 408 ? 1.796 4.568 -19.981 1.00 75.62 408 ALA A O 1
ATOM 2990 N N . TYR A 1 409 ? 2.213 4.980 -22.149 1.00 80.50 409 TYR A N 1
ATOM 2991 C CA . TYR A 1 409 ? 2.150 3.587 -22.568 1.00 80.50 409 TYR A CA 1
ATOM 2992 C C . TYR A 1 409 ? 3.280 2.752 -21.941 1.00 80.50 409 TYR A C 1
ATOM 2994 O O . TYR A 1 409 ? 3.007 1.722 -21.325 1.00 80.50 409 TYR A O 1
ATOM 3002 N N . ALA A 1 410 ? 4.530 3.209 -22.034 1.00 79.44 410 ALA A N 1
ATOM 3003 C CA . ALA A 1 410 ? 5.697 2.548 -21.464 1.00 79.44 410 ALA A CA 1
ATOM 3004 C C . ALA A 1 410 ? 5.522 2.339 -19.956 1.00 79.44 410 ALA A C 1
ATOM 3006 O O . ALA A 1 410 ? 5.695 1.228 -19.470 1.00 79.44 410 ALA A O 1
ATOM 3007 N N . ALA A 1 411 ? 5.071 3.372 -19.244 1.00 79.12 411 ALA A N 1
ATOM 3008 C CA . ALA A 1 411 ? 4.878 3.349 -17.799 1.00 79.12 411 ALA A CA 1
ATOM 3009 C C . ALA A 1 411 ? 3.741 2.429 -17.325 1.00 79.12 411 ALA A C 1
ATOM 3011 O O . ALA A 1 411 ? 3.782 1.928 -16.208 1.00 79.12 411 ALA A O 1
ATOM 3012 N N . GLN A 1 412 ? 2.742 2.160 -18.171 1.00 82.44 412 GLN A N 1
ATOM 3013 C CA . GLN A 1 412 ? 1.697 1.165 -17.892 1.00 82.44 412 GLN A CA 1
ATOM 3014 C C . GLN A 1 412 ? 2.133 -0.272 -18.195 1.00 82.44 412 GLN A C 1
ATOM 3016 O O . GLN A 1 412 ? 1.489 -1.221 -17.749 1.00 82.44 412 GLN A O 1
ATOM 3021 N N . ASN A 1 413 ? 3.199 -0.433 -18.978 1.00 81.56 413 ASN A N 1
ATOM 3022 C CA . ASN A 1 413 ? 3.711 -1.727 -19.416 1.00 81.56 413 ASN A CA 1
ATOM 3023 C C . ASN A 1 413 ? 5.053 -2.079 -18.755 1.00 81.56 413 ASN A C 1
ATOM 3025 O O . ASN A 1 413 ? 5.656 -3.088 -19.125 1.00 81.56 413 ASN A O 1
ATOM 3029 N N . THR A 1 414 ? 5.496 -1.298 -17.765 1.00 82.38 414 THR A N 1
ATOM 3030 C CA . THR A 1 414 ? 6.632 -1.657 -16.918 1.00 82.38 414 THR A CA 1
ATOM 3031 C C . THR A 1 414 ? 6.237 -2.733 -15.914 1.00 82.38 414 THR A C 1
ATOM 3033 O O . THR A 1 414 ? 5.253 -2.618 -15.179 1.00 82.38 414 THR A O 1
ATOM 3036 N N . ASN A 1 415 ? 6.994 -3.820 -15.883 1.00 82.56 415 ASN A N 1
ATOM 3037 C CA . ASN A 1 415 ? 6.711 -5.000 -15.091 1.00 82.56 415 ASN A CA 1
ATOM 3038 C C . ASN A 1 415 ? 7.970 -5.397 -14.302 1.00 82.56 415 ASN A C 1
ATOM 3040 O O . ASN A 1 415 ? 9.027 -5.574 -14.910 1.00 82.56 415 ASN A O 1
ATOM 3044 N N . PRO A 1 416 ? 7.862 -5.602 -12.981 1.00 83.50 416 PRO A N 1
ATOM 3045 C CA . PRO A 1 416 ? 6.631 -5.573 -12.178 1.00 83.50 416 PRO A CA 1
ATOM 3046 C C . PRO A 1 416 ? 6.259 -4.270 -11.503 1.00 83.50 416 PRO A C 1
ATOM 3048 O O . PRO A 1 416 ? 5.203 -4.229 -10.866 1.00 83.50 416 PRO A O 1
ATOM 3051 N N . SER A 1 417 ? 7.074 -3.230 -11.641 1.00 86.19 417 SER A N 1
ATOM 3052 C CA . SER A 1 417 ? 6.875 -1.939 -10.978 1.00 86.19 417 SER A CA 1
ATOM 3053 C C . SER A 1 417 ? 5.433 -1.422 -11.026 1.00 86.19 417 SER A C 1
ATOM 3055 O O . SER A 1 417 ? 4.874 -1.114 -9.973 1.00 86.19 417 SER A O 1
ATOM 3057 N N . TYR A 1 418 ? 4.778 -1.412 -12.195 1.00 86.75 418 TYR A N 1
ATOM 3058 C CA . TYR A 1 418 ? 3.397 -0.930 -12.323 1.00 86.75 418 TYR A CA 1
ATOM 3059 C C . TYR A 1 418 ? 2.411 -1.717 -11.444 1.00 86.75 418 TYR A C 1
ATOM 3061 O O . TYR A 1 418 ? 1.611 -1.144 -10.698 1.00 86.75 418 TYR A O 1
ATOM 3069 N N . LEU A 1 419 ? 2.479 -3.050 -11.507 1.00 87.25 419 LEU A N 1
ATOM 3070 C CA . LEU A 1 419 ? 1.589 -3.940 -10.760 1.00 87.25 419 LEU A CA 1
ATOM 3071 C C . LEU A 1 419 ? 1.885 -3.910 -9.258 1.00 87.25 419 LEU A C 1
ATOM 3073 O O . LEU A 1 419 ? 0.956 -3.988 -8.453 1.00 87.25 419 LEU A O 1
ATOM 3077 N N . ALA A 1 420 ? 3.155 -3.766 -8.879 1.00 90.25 420 ALA A N 1
ATOM 3078 C CA . ALA A 1 420 ? 3.563 -3.630 -7.490 1.00 90.25 420 ALA A CA 1
ATOM 3079 C C . ALA A 1 420 ? 3.048 -2.322 -6.875 1.00 90.25 420 ALA A C 1
ATOM 3081 O O . ALA A 1 420 ? 2.446 -2.354 -5.799 1.00 90.25 420 ALA A O 1
ATOM 3082 N N . LEU A 1 421 ? 3.219 -1.190 -7.570 1.00 90.00 421 LEU A N 1
ATOM 3083 C CA . LEU A 1 421 ? 2.705 0.115 -7.139 1.00 90.00 421 LEU A CA 1
ATOM 3084 C C . LEU A 1 421 ? 1.178 0.080 -7.006 1.00 90.00 421 LEU A C 1
ATOM 3086 O O . LEU A 1 421 ? 0.635 0.441 -5.962 1.00 90.00 421 LEU A O 1
ATOM 3090 N N . SER A 1 422 ? 0.485 -0.476 -8.006 1.00 89.25 422 SER A N 1
ATOM 3091 C CA . SER A 1 422 ? -0.968 -0.675 -7.953 1.00 89.25 422 SER A CA 1
ATOM 3092 C C . SER A 1 422 ? -1.402 -1.524 -6.748 1.00 89.25 422 SER A C 1
ATOM 3094 O O . SER A 1 422 ? -2.357 -1.171 -6.053 1.00 89.25 422 SER A O 1
ATOM 3096 N N . ALA A 1 423 ? -0.690 -2.616 -6.448 1.00 90.81 423 ALA A N 1
ATOM 3097 C CA . ALA A 1 423 ? -1.005 -3.469 -5.304 1.00 90.81 423 ALA A CA 1
ATOM 3098 C C . ALA A 1 423 ? -0.766 -2.771 -3.954 1.00 90.81 423 ALA A C 1
ATOM 3100 O O . ALA A 1 423 ? -1.606 -2.872 -3.055 1.00 90.81 423 ALA A O 1
ATOM 3101 N N . GLY A 1 424 ? 0.325 -2.009 -3.827 1.00 92.12 424 GLY A N 1
ATOM 3102 C CA . GLY A 1 424 ? 0.598 -1.179 -2.651 1.00 92.12 424 GLY A CA 1
ATOM 3103 C C . GLY A 1 424 ? -0.458 -0.086 -2.450 1.00 92.12 424 GLY A C 1
ATOM 3104 O O . GLY A 1 424 ? -0.950 0.113 -1.337 1.00 92.12 424 GLY A O 1
ATOM 3105 N N . GLN A 1 425 ? -0.885 0.575 -3.528 1.00 90.94 425 GLN A N 1
ATOM 3106 C CA . GLN A 1 425 ? -1.950 1.576 -3.476 1.00 90.94 425 GLN A CA 1
ATOM 3107 C C . GLN A 1 425 ? -3.293 0.962 -3.039 1.00 90.94 425 GLN A C 1
ATOM 3109 O O . GLN A 1 425 ? -3.976 1.508 -2.165 1.00 90.94 425 GLN A O 1
ATOM 3114 N N . ASN A 1 426 ? -3.648 -0.209 -3.581 1.00 89.31 426 ASN A N 1
ATOM 3115 C CA . ASN A 1 426 ? -4.847 -0.953 -3.178 1.00 89.31 426 ASN A CA 1
ATOM 3116 C C . ASN A 1 426 ? -4.805 -1.355 -1.698 1.00 89.31 426 ASN A C 1
ATOM 3118 O O . ASN A 1 426 ? -5.833 -1.296 -1.016 1.00 89.31 426 ASN A O 1
ATOM 3122 N N . PHE A 1 427 ? -3.633 -1.744 -1.189 1.00 91.00 427 PHE A N 1
ATOM 3123 C CA . PHE A 1 427 ? -3.434 -2.055 0.225 1.00 91.00 427 PHE A CA 1
ATOM 3124 C C . PHE A 1 427 ? -3.728 -0.845 1.115 1.00 91.00 427 PHE A C 1
ATOM 3126 O O . PHE A 1 427 ? -4.572 -0.941 2.008 1.00 91.00 427 PHE A O 1
ATOM 3133 N N . VAL A 1 428 ? -3.092 0.299 0.841 1.00 90.38 428 VAL A N 1
ATOM 3134 C CA . VAL A 1 428 ? -3.278 1.535 1.621 1.00 90.38 428 VAL A CA 1
ATOM 3135 C C . VAL A 1 428 ? -4.744 1.977 1.598 1.00 90.38 428 VAL A C 1
ATOM 3137 O O . VAL A 1 428 ? -5.312 2.276 2.647 1.00 90.38 428 VAL A O 1
ATOM 3140 N N . SER A 1 429 ? -5.395 1.925 0.432 1.00 86.75 429 SER A N 1
ATOM 3141 C CA . SER A 1 429 ? -6.826 2.225 0.297 1.00 86.75 429 SER A CA 1
ATOM 3142 C C . SER A 1 429 ? -7.701 1.295 1.143 1.00 86.75 429 SER A C 1
ATOM 3144 O O . SER A 1 429 ? -8.505 1.760 1.951 1.00 86.75 429 SER A O 1
ATOM 3146 N N . THR A 1 430 ? -7.505 -0.020 1.019 1.00 82.19 430 THR A N 1
ATOM 3147 C CA . THR A 1 430 ? -8.297 -1.030 1.742 1.00 82.19 430 THR A CA 1
ATOM 3148 C C . THR A 1 430 ? -8.161 -0.873 3.257 1.00 82.19 430 THR A C 1
ATOM 3150 O O . THR A 1 430 ? -9.154 -0.921 3.989 1.00 82.19 430 THR A O 1
ATOM 3153 N N . MET A 1 431 ? -6.933 -0.655 3.730 1.00 85.31 431 MET A N 1
ATOM 3154 C CA . MET A 1 431 ? -6.641 -0.492 5.151 1.00 85.31 431 MET A CA 1
ATOM 3155 C C . MET A 1 431 ? -7.215 0.811 5.708 1.00 85.31 431 MET A C 1
ATOM 3157 O O . MET A 1 431 ? -7.806 0.787 6.786 1.00 85.31 431 MET A O 1
ATOM 3161 N N . ASN A 1 432 ? -7.128 1.919 4.966 1.00 83.31 432 ASN A N 1
ATOM 3162 C CA . ASN A 1 432 ? -7.676 3.211 5.388 1.00 83.31 432 ASN A CA 1
ATOM 3163 C C . ASN A 1 432 ? -9.194 3.179 5.610 1.00 83.31 432 ASN A C 1
ATOM 3165 O O . ASN A 1 432 ? -9.724 3.908 6.438 1.00 83.31 432 ASN A O 1
ATOM 3169 N N . LEU A 1 433 ? -9.899 2.329 4.867 1.00 76.00 433 LEU A N 1
ATOM 3170 C CA . LEU A 1 433 ? -11.351 2.196 4.972 1.00 76.00 433 LEU A CA 1
ATOM 3171 C C . LEU A 1 433 ? -11.787 1.230 6.072 1.00 76.00 433 LEU A C 1
ATOM 3173 O O . LEU A 1 433 ? -12.848 1.398 6.664 1.00 76.00 433 LEU A O 1
ATOM 3177 N N . SER A 1 434 ? -10.970 0.213 6.338 1.00 75.31 434 SER A N 1
ATOM 3178 C CA . SER A 1 434 ? -11.304 -0.849 7.294 1.00 75.31 434 SER A CA 1
ATOM 3179 C C . SER A 1 434 ? -10.783 -0.565 8.706 1.00 75.31 434 SER A C 1
ATOM 3181 O O . SER A 1 434 ? -11.168 -1.248 9.655 1.00 75.31 434 SER A O 1
ATOM 3183 N N . THR A 1 435 ? -9.877 0.407 8.863 1.00 82.12 435 THR A N 1
ATOM 3184 C CA . THR A 1 435 ? -9.193 0.709 10.128 1.00 82.12 435 THR A CA 1
ATOM 3185 C C . THR A 1 435 ? -9.007 2.206 10.346 1.00 82.12 435 THR A C 1
ATOM 3187 O O . THR A 1 435 ? -9.025 2.995 9.408 1.00 82.12 435 THR A O 1
ATOM 3190 N N . ASP A 1 436 ? -8.767 2.600 11.597 1.00 85.12 436 ASP A N 1
ATOM 3191 C CA . ASP A 1 436 ? -8.236 3.920 11.941 1.00 85.12 436 ASP A CA 1
ATOM 3192 C C . ASP A 1 436 ? -6.717 3.880 11.650 1.00 85.12 436 ASP A C 1
ATOM 3194 O O . ASP A 1 436 ? -5.899 3.687 12.554 1.00 85.12 436 ASP A O 1
ATOM 3198 N N . ALA A 1 437 ? -6.348 3.945 10.364 1.00 87.12 437 ALA A N 1
ATOM 3199 C CA . ALA A 1 437 ? -4.977 3.748 9.889 1.00 87.12 437 ALA A CA 1
ATOM 3200 C C . ALA A 1 437 ? -4.141 5.041 9.870 1.00 87.12 437 ALA A C 1
ATOM 3202 O O . ALA A 1 437 ? -4.659 6.131 9.625 1.00 87.12 437 ALA A O 1
ATOM 3203 N N . ARG A 1 438 ? -2.826 4.911 10.056 1.00 90.94 438 ARG A N 1
ATOM 3204 C CA . ARG A 1 438 ? -1.809 5.858 9.571 1.00 90.94 438 ARG A CA 1
ATOM 3205 C C . ARG A 1 438 ? -0.773 5.096 8.763 1.00 90.94 438 ARG A C 1
ATOM 3207 O O . ARG A 1 438 ? -0.428 3.967 9.117 1.00 90.94 438 ARG A O 1
ATOM 3214 N N . PHE A 1 439 ? -0.281 5.725 7.702 1.00 93.12 439 PHE A N 1
ATOM 3215 C CA . PHE A 1 439 ? 0.654 5.096 6.775 1.00 93.12 439 PHE A CA 1
ATOM 3216 C C . PHE A 1 439 ? 1.987 5.828 6.756 1.00 93.12 439 PHE A C 1
ATOM 3218 O O . PHE A 1 439 ? 2.048 7.013 6.452 1.00 93.12 439 PHE A O 1
ATOM 3225 N N . GLY A 1 440 ? 3.053 5.106 7.067 1.00 94.44 440 GLY A N 1
ATOM 3226 C CA . GLY A 1 440 ? 4.403 5.512 6.718 1.00 94.44 440 GLY A CA 1
ATOM 3227 C C . GLY A 1 440 ? 4.830 4.831 5.424 1.00 94.44 440 GLY A C 1
ATOM 3228 O O . GLY A 1 440 ? 4.376 3.725 5.118 1.00 94.44 440 GLY A O 1
ATOM 3229 N N . LEU A 1 441 ? 5.697 5.483 4.663 1.00 94.62 441 LEU A N 1
ATOM 3230 C CA . LEU A 1 441 ? 6.284 4.939 3.446 1.00 94.62 441 LEU A CA 1
ATOM 3231 C C . LEU A 1 441 ? 7.756 5.326 3.389 1.00 94.62 441 LEU A C 1
ATOM 3233 O O . LEU A 1 441 ? 8.096 6.505 3.466 1.00 94.62 441 LEU A O 1
ATOM 3237 N N . SER A 1 442 ? 8.610 4.333 3.187 1.00 93.12 442 SER A N 1
ATOM 3238 C CA . SER A 1 442 ? 9.983 4.523 2.757 1.00 93.12 442 SER A CA 1
ATOM 3239 C C . SER A 1 442 ? 10.191 3.720 1.489 1.00 93.12 442 SER A C 1
ATOM 3241 O O . SER A 1 442 ? 10.165 2.490 1.510 1.00 93.12 442 SER A 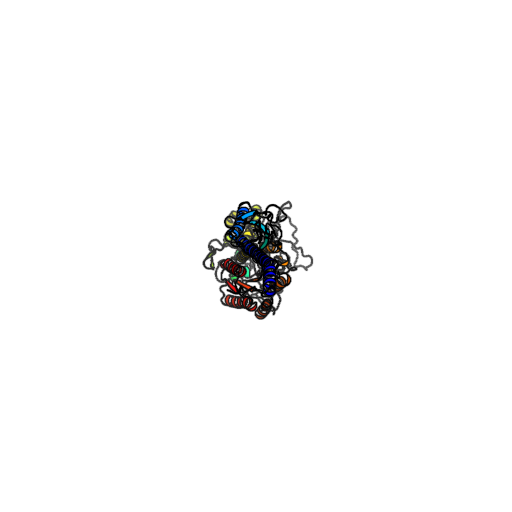O 1
ATOM 3243 N N . THR A 1 443 ? 10.371 4.414 0.375 1.00 91.56 443 THR A N 1
ATOM 3244 C CA . THR A 1 443 ? 10.856 3.772 -0.848 1.00 91.56 443 THR A CA 1
ATOM 3245 C C . THR A 1 443 ? 12.375 3.637 -0.799 1.00 91.56 443 THR A C 1
ATOM 3247 O O . THR A 1 443 ? 13.031 4.444 -0.129 1.00 91.56 443 THR A O 1
ATOM 3250 N N . PHE A 1 444 ? 12.947 2.626 -1.454 1.00 88.38 444 PHE A N 1
ATOM 3251 C CA . PHE A 1 444 ? 14.395 2.415 -1.433 1.00 88.38 444 PHE A CA 1
ATOM 3252 C C . PHE A 1 444 ? 14.964 1.893 -2.749 1.00 88.38 444 PHE A C 1
ATOM 3254 O O . PHE A 1 444 ? 14.302 1.176 -3.488 1.00 88.38 444 PHE A O 1
ATOM 3261 N N . ALA A 1 445 ? 16.208 2.292 -2.997 1.00 81.69 445 ALA A N 1
ATOM 3262 C CA . ALA A 1 445 ? 17.054 1.894 -4.113 1.00 81.69 445 ALA A CA 1
ATOM 3263 C C . ALA A 1 445 ? 18.503 1.755 -3.584 1.00 81.69 445 ALA A C 1
ATOM 3265 O O . ALA A 1 445 ? 18.727 1.036 -2.607 1.00 81.69 445 ALA A O 1
ATOM 3266 N N . ASP A 1 446 ? 19.483 2.495 -4.134 1.00 75.38 446 ASP A N 1
ATOM 3267 C CA . ASP A 1 446 ? 20.865 2.556 -3.603 1.00 75.38 446 ASP A CA 1
ATOM 3268 C C . ASP A 1 446 ? 20.908 2.939 -2.112 1.00 75.38 446 ASP A C 1
ATOM 3270 O O . ASP A 1 446 ? 21.786 2.521 -1.353 1.00 75.38 446 ASP A O 1
ATOM 3274 N N . TYR A 1 447 ? 19.933 3.737 -1.699 1.00 78.38 447 TYR A N 1
ATOM 3275 C CA . TYR A 1 447 ? 19.641 4.135 -0.331 1.00 78.38 447 TYR A CA 1
ATOM 3276 C C . TYR A 1 447 ? 18.129 4.255 -0.167 1.00 78.38 447 TYR A C 1
ATOM 3278 O O . TYR A 1 447 ? 17.378 4.237 -1.147 1.00 78.38 447 TYR A O 1
ATOM 3286 N N . ALA A 1 448 ? 17.672 4.383 1.074 1.00 85.50 448 ALA A N 1
ATOM 3287 C CA . ALA A 1 448 ? 16.266 4.613 1.356 1.00 85.50 448 ALA A CA 1
ATOM 3288 C C . ALA A 1 448 ? 15.915 6.097 1.413 1.00 85.50 448 ALA A C 1
ATOM 3290 O O . ALA A 1 448 ? 16.717 6.947 1.809 1.00 85.50 448 ALA A O 1
ATOM 3291 N N . SER A 1 449 ? 14.670 6.385 1.059 1.00 86.88 449 SER A N 1
ATOM 3292 C CA . SER A 1 449 ? 14.056 7.684 1.284 1.00 86.88 449 SER A CA 1
ATOM 3293 C C . SER A 1 449 ? 14.045 8.047 2.769 1.00 86.88 449 SER A C 1
ATOM 3295 O O . SER A 1 449 ? 13.965 7.186 3.657 1.00 86.88 449 SER A O 1
ATOM 3297 N N . SER A 1 450 ? 14.107 9.345 3.034 1.00 83.44 450 SER A N 1
ATOM 3298 C CA . SER A 1 450 ? 14.047 9.927 4.370 1.00 83.44 450 SER A CA 1
ATOM 3299 C C . SER A 1 450 ? 13.388 11.314 4.316 1.00 83.44 450 SER A C 1
ATOM 3301 O O . SER A 1 450 ? 13.201 11.862 3.224 1.00 83.44 450 SER A O 1
ATOM 3303 N N . PRO A 1 451 ? 13.091 11.946 5.467 1.00 77.56 451 PRO A N 1
ATOM 3304 C CA . PRO A 1 451 ? 12.539 13.303 5.502 1.00 77.56 451 PRO A CA 1
ATOM 3305 C C . PRO A 1 451 ? 13.382 14.353 4.759 1.00 77.56 451 PRO A C 1
ATOM 3307 O O . PRO A 1 451 ? 12.858 15.389 4.358 1.00 77.56 451 PRO A O 1
ATOM 3310 N N . THR A 1 452 ? 14.686 14.112 4.594 1.00 78.38 452 THR A N 1
ATOM 3311 C CA . THR A 1 452 ? 15.626 15.028 3.928 1.00 78.38 452 THR A CA 1
ATOM 3312 C C . THR A 1 452 ? 16.117 14.516 2.575 1.00 78.38 452 THR A C 1
ATOM 3314 O O . THR A 1 452 ? 16.829 15.239 1.880 1.00 78.38 452 THR A O 1
ATOM 3317 N N . LEU A 1 453 ? 15.741 13.294 2.192 1.00 78.38 453 LEU A N 1
ATOM 3318 C CA . LEU A 1 453 ? 16.192 12.629 0.975 1.00 78.38 453 LEU A CA 1
ATOM 3319 C C . LEU A 1 453 ? 15.002 11.950 0.299 1.00 78.38 453 LEU A C 1
ATOM 3321 O O . LEU A 1 453 ? 14.640 10.826 0.626 1.00 78.38 453 LEU A O 1
ATOM 3325 N N . ASN A 1 454 ? 14.386 12.659 -0.639 1.00 76.44 454 ASN A N 1
ATOM 3326 C CA . ASN A 1 454 ? 13.188 12.223 -1.358 1.00 76.44 454 ASN A CA 1
ATOM 3327 C C . ASN A 1 454 ? 13.441 11.976 -2.853 1.00 76.44 454 ASN A C 1
ATOM 3329 O O . ASN A 1 454 ? 12.504 11.847 -3.641 1.00 76.44 454 ASN A O 1
ATOM 3333 N N . THR A 1 455 ? 14.709 11.975 -3.255 1.00 73.69 455 THR A N 1
ATOM 3334 C CA . THR A 1 455 ? 15.133 11.723 -4.624 1.00 73.69 455 THR A CA 1
ATOM 3335 C C . THR A 1 455 ? 16.490 11.036 -4.646 1.00 73.69 455 THR A C 1
ATOM 3337 O O . THR A 1 455 ? 17.278 11.189 -3.711 1.00 73.69 455 THR A O 1
ATOM 3340 N N . ILE A 1 456 ? 16.766 10.307 -5.725 1.00 69.62 456 ILE A N 1
ATOM 3341 C CA . ILE A 1 456 ? 18.068 9.705 -5.994 1.00 69.62 456 ILE A CA 1
ATOM 3342 C C . ILE A 1 456 ? 18.636 10.206 -7.316 1.00 69.62 456 ILE A C 1
ATOM 3344 O O . ILE A 1 456 ? 17.967 10.213 -8.348 1.00 69.62 456 ILE A O 1
ATOM 3348 N N . ALA A 1 457 ? 19.889 10.659 -7.274 1.00 64.88 457 ALA A N 1
ATOM 3349 C CA . ALA A 1 457 ? 20.647 10.976 -8.473 1.00 64.88 457 ALA A CA 1
ATOM 3350 C C . ALA A 1 457 ? 21.191 9.672 -9.061 1.00 64.88 457 ALA A C 1
ATOM 3352 O O . ALA A 1 457 ? 22.096 9.068 -8.488 1.00 64.88 457 ALA A O 1
ATOM 3353 N N . GLY A 1 458 ? 20.644 9.239 -10.193 1.00 53.44 458 GLY A N 1
ATOM 3354 C CA . GLY A 1 458 ? 21.123 8.045 -10.884 1.00 53.44 458 GLY A CA 1
ATOM 3355 C C . GLY A 1 458 ? 22.071 8.401 -12.034 1.00 53.44 458 GLY A C 1
ATOM 3356 O O . GLY A 1 458 ? 21.802 9.357 -12.770 1.00 53.44 458 GLY A O 1
ATOM 3357 N N . PRO A 1 459 ? 23.172 7.654 -12.239 1.00 48.06 459 PRO A N 1
ATOM 3358 C CA . PRO A 1 459 ? 23.916 7.728 -13.486 1.00 48.06 459 PRO A CA 1
ATOM 3359 C C . PRO A 1 459 ? 23.083 7.134 -14.633 1.00 48.06 459 PRO A C 1
ATOM 3361 O O . PRO A 1 459 ? 22.388 6.129 -14.470 1.00 48.06 459 PRO A O 1
ATOM 3364 N N . ASN A 1 460 ? 23.206 7.719 -15.827 1.00 43.78 460 ASN A N 1
ATOM 3365 C CA . ASN A 1 460 ? 22.894 7.005 -17.063 1.00 43.78 460 ASN A CA 1
ATOM 3366 C C . ASN A 1 460 ? 23.891 5.855 -17.173 1.00 43.78 460 ASN A C 1
ATOM 3368 O O . ASN A 1 460 ? 25.086 6.096 -17.368 1.00 43.78 460 ASN A O 1
ATOM 3372 N N . TYR A 1 461 ? 23.428 4.629 -16.944 1.00 37.44 461 TYR A N 1
ATOM 3373 C CA . TYR A 1 461 ? 24.336 3.508 -16.774 1.00 37.44 461 TYR A CA 1
ATOM 3374 C C . TYR A 1 461 ? 25.154 3.261 -18.045 1.00 37.44 461 TYR A C 1
ATOM 3376 O O . TYR A 1 461 ? 24.623 3.136 -19.148 1.00 37.44 461 TYR A O 1
ATOM 3384 N N . LEU A 1 462 ? 26.472 3.180 -17.878 1.00 34.66 462 LEU A N 1
ATOM 3385 C CA . LEU A 1 462 ? 27.377 2.655 -18.889 1.00 34.66 462 LEU A CA 1
ATOM 3386 C C . LEU A 1 462 ? 27.383 1.139 -18.746 1.00 34.66 462 LEU A C 1
ATOM 3388 O O . LEU A 1 462 ? 27.738 0.641 -17.681 1.00 34.66 462 LEU A O 1
ATOM 3392 N N . ILE A 1 463 ? 27.081 0.397 -19.814 1.00 34.84 463 ILE A N 1
ATOM 3393 C CA . ILE A 1 463 ? 27.416 -1.031 -19.885 1.00 34.84 463 ILE A CA 1
ATOM 3394 C C . ILE A 1 463 ? 28.948 -1.135 -19.943 1.00 34.84 463 ILE A C 1
ATOM 3396 O O . ILE A 1 463 ? 29.569 -1.231 -20.999 1.00 34.84 463 ILE A O 1
ATOM 3400 N N . SER A 1 464 ? 29.579 -1.041 -18.780 1.00 34.31 464 SER A N 1
ATOM 3401 C CA . SER A 1 464 ? 31.007 -1.216 -18.557 1.00 34.31 464 SER A CA 1
ATOM 3402 C C . SER A 1 464 ? 31.186 -2.594 -17.934 1.00 34.31 464 SER A C 1
ATOM 3404 O O . SER A 1 464 ? 31.151 -2.730 -16.714 1.00 34.31 464 SER A O 1
ATOM 3406 N N . GLY A 1 465 ? 31.330 -3.634 -18.761 1.00 31.69 465 GLY A N 1
ATOM 3407 C CA . GLY A 1 465 ? 31.410 -4.988 -18.203 1.00 31.69 465 GLY A CA 1
ATOM 3408 C C . GLY A 1 465 ? 31.953 -6.129 -19.059 1.00 31.69 465 GLY A C 1
ATOM 3409 O O . GLY A 1 465 ? 32.134 -7.205 -18.508 1.00 31.69 465 GLY A O 1
ATOM 3410 N N . ALA A 1 466 ? 32.260 -5.952 -20.351 1.00 32.22 466 ALA A N 1
ATOM 3411 C CA . ALA A 1 466 ? 32.790 -7.065 -21.164 1.00 32.22 466 ALA A CA 1
ATOM 3412 C C . ALA A 1 466 ? 34.054 -6.754 -21.984 1.00 32.22 466 ALA A C 1
ATOM 3414 O O . ALA A 1 466 ? 34.661 -7.669 -22.535 1.00 32.22 466 ALA A O 1
ATOM 3415 N N . PHE A 1 467 ? 34.498 -5.498 -22.051 1.00 36.59 467 PHE A N 1
ATOM 3416 C CA . PHE A 1 467 ? 35.661 -5.119 -22.857 1.00 36.59 467 PHE A CA 1
ATOM 3417 C C . PHE A 1 467 ? 36.754 -4.559 -21.956 1.00 36.59 467 PHE A C 1
ATOM 3419 O O . PHE A 1 467 ? 36.768 -3.382 -21.604 1.00 36.59 467 PHE A O 1
ATOM 3426 N N . GLY A 1 468 ? 37.643 -5.457 -21.534 1.00 29.97 468 GLY A N 1
ATOM 3427 C CA . GLY A 1 468 ? 38.786 -5.144 -20.694 1.00 29.97 468 GLY A CA 1
ATOM 3428 C C . GLY A 1 468 ? 39.682 -4.038 -21.263 1.00 29.97 468 GLY A C 1
ATOM 3429 O O . GLY A 1 468 ? 39.900 -3.930 -22.469 1.00 29.97 468 GLY A O 1
ATOM 3430 N N . THR A 1 469 ? 40.215 -3.243 -20.334 1.00 30.39 469 THR A N 1
ATOM 3431 C CA . THR A 1 469 ? 41.554 -2.621 -20.342 1.00 30.39 469 THR A CA 1
ATOM 3432 C C . THR A 1 469 ? 41.996 -1.696 -21.487 1.00 30.39 469 THR A C 1
ATOM 3434 O O . THR A 1 469 ? 43.075 -1.123 -21.356 1.00 30.39 469 THR A O 1
ATOM 3437 N N . TRP A 1 470 ? 41.213 -1.446 -22.543 1.00 28.23 470 TRP A N 1
ATOM 3438 C CA . TRP A 1 470 ? 41.696 -0.677 -23.711 1.00 28.23 470 TRP A CA 1
ATOM 3439 C C . TRP A 1 470 ? 41.166 0.749 -23.910 1.00 28.23 470 TRP A C 1
ATOM 3441 O O . TRP A 1 470 ? 41.625 1.414 -24.835 1.00 28.23 470 TRP A O 1
ATOM 3451 N N . TYR A 1 471 ? 40.283 1.278 -23.059 1.00 30.02 471 TYR A N 1
ATOM 3452 C CA . TYR A 1 471 ? 39.827 2.668 -23.205 1.00 30.02 471 TYR A CA 1
ATOM 3453 C C . TYR A 1 471 ? 39.741 3.407 -21.864 1.00 30.02 471 TYR A C 1
ATOM 3455 O O . TYR A 1 471 ? 38.849 3.127 -21.064 1.00 30.02 471 TYR A O 1
ATOM 3463 N N . PRO A 1 472 ? 40.638 4.378 -21.607 1.00 27.30 472 PRO A N 1
ATOM 3464 C CA . PRO A 1 472 ? 40.516 5.281 -20.478 1.00 27.30 472 PRO A CA 1
ATOM 3465 C C . PRO A 1 472 ? 39.660 6.486 -20.890 1.00 27.30 472 PRO A C 1
ATOM 3467 O O . PRO A 1 472 ? 40.155 7.377 -21.568 1.00 27.30 472 PRO A O 1
ATOM 3470 N N . SER A 1 473 ? 38.383 6.525 -20.501 1.00 30.08 473 SER A N 1
ATOM 3471 C CA . SER A 1 473 ? 37.703 7.771 -20.097 1.00 30.08 473 SER A CA 1
ATOM 3472 C C . SER A 1 473 ? 36.273 7.488 -19.612 1.00 30.08 473 SER A C 1
ATOM 3474 O O . SER A 1 473 ? 35.523 6.821 -20.326 1.00 30.08 473 SER A O 1
ATOM 3476 N N . PRO A 1 474 ? 35.850 8.038 -18.456 1.00 28.42 474 PRO A N 1
ATOM 3477 C CA . PRO A 1 474 ? 34.446 8.075 -18.060 1.00 28.42 474 PRO A CA 1
ATOM 3478 C C . PRO A 1 474 ? 33.648 8.916 -19.066 1.00 28.42 474 PRO A C 1
ATOM 3480 O O . PRO A 1 474 ? 34.116 9.944 -19.557 1.00 28.42 474 PRO A O 1
ATOM 3483 N N . TYR A 1 475 ? 32.459 8.438 -19.412 1.00 29.47 475 TYR A N 1
ATOM 3484 C CA . TYR A 1 475 ? 31.589 9.020 -20.426 1.00 29.47 475 TYR A CA 1
ATOM 3485 C C . TYR A 1 475 ? 30.572 9.979 -19.788 1.00 29.47 475 TYR A C 1
ATOM 3487 O O . TYR A 1 475 ? 29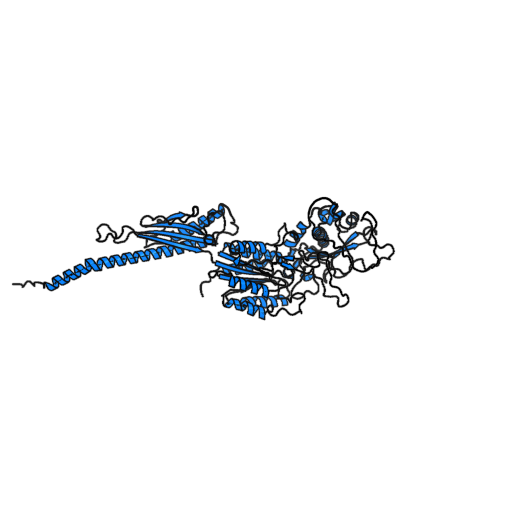.934 9.638 -18.795 1.00 29.47 475 TYR A O 1
ATOM 3495 N N . THR A 1 476 ? 30.411 11.171 -20.368 1.00 25.47 476 THR A N 1
ATOM 3496 C CA . THR A 1 476 ? 29.499 12.239 -19.924 1.00 25.47 476 THR A CA 1
ATOM 3497 C C . THR A 1 476 ? 28.355 12.445 -20.953 1.00 25.47 476 THR A C 1
ATOM 3499 O O . THR A 1 476 ? 28.628 12.843 -22.088 1.00 25.47 476 THR A O 1
ATOM 3502 N N . PRO A 1 477 ? 27.077 12.141 -20.616 1.00 30.12 477 PRO A N 1
ATOM 3503 C CA . PRO A 1 477 ? 25.934 12.165 -21.551 1.00 30.12 477 PRO A CA 1
ATOM 3504 C C . PRO A 1 477 ? 25.365 13.552 -21.930 1.00 30.12 477 PRO A C 1
ATOM 3506 O O . PRO A 1 477 ? 25.531 14.541 -21.219 1.00 30.12 477 PRO A O 1
ATOM 3509 N N . GLY A 1 478 ? 24.640 13.584 -23.062 1.00 28.89 478 GLY A N 1
ATOM 3510 C CA . GLY A 1 478 ? 23.874 14.705 -23.643 1.00 28.89 478 GLY A CA 1
ATOM 3511 C C . GLY A 1 478 ? 22.540 14.978 -22.941 1.00 28.89 478 GLY A C 1
ATOM 3512 O O . GLY A 1 478 ? 21.470 14.886 -23.524 1.00 28.89 478 GLY A O 1
ATOM 3513 N N . GLY A 1 479 ? 22.668 15.310 -21.672 1.00 33.97 479 GLY A N 1
ATOM 3514 C CA . GLY A 1 479 ? 21.661 15.537 -20.647 1.00 33.97 479 GLY A CA 1
ATOM 3515 C C . GLY A 1 479 ? 22.512 15.462 -19.392 1.00 33.97 479 GLY A C 1
ATOM 3516 O O . GLY A 1 479 ? 23.217 14.465 -19.251 1.00 33.97 479 GLY A O 1
ATOM 3517 N N . GLN A 1 480 ? 22.613 16.576 -18.655 1.00 29.78 480 GLN A N 1
ATOM 3518 C CA . GLN A 1 480 ? 23.759 16.903 -17.793 1.00 29.78 480 GLN A CA 1
ATOM 3519 C C . GLN A 1 480 ? 24.427 15.664 -17.158 1.00 29.78 480 GLN A C 1
ATOM 3521 O O . GLN A 1 480 ? 23.725 14.827 -16.593 1.00 29.78 480 GLN A O 1
ATOM 3526 N N . PRO A 1 481 ? 25.773 15.562 -17.154 1.00 31.80 481 PRO A N 1
ATOM 3527 C CA . PRO A 1 481 ? 26.511 14.447 -16.536 1.00 31.80 481 PRO A CA 1
ATOM 3528 C C . PRO A 1 481 ? 26.297 14.294 -15.020 1.00 31.80 481 PRO A C 1
ATOM 3530 O O . PRO A 1 481 ? 26.889 13.434 -14.376 1.00 31.80 481 PRO A O 1
ATOM 3533 N N . SER A 1 482 ? 25.448 15.152 -14.474 1.00 35.84 482 SER A N 1
ATOM 3534 C CA . SER A 1 482 ? 24.901 15.204 -13.139 1.00 35.84 482 SER A CA 1
ATOM 3535 C C . SER A 1 482 ? 23.377 15.341 -13.253 1.00 35.84 482 SER A C 1
ATOM 3537 O O . SER A 1 482 ? 22.900 16.366 -13.736 1.00 35.84 482 SER A O 1
ATOM 3539 N N . GLY A 1 483 ? 22.616 14.367 -12.748 1.00 44.94 483 GLY A N 1
ATOM 3540 C CA . GLY A 1 483 ? 21.266 14.655 -12.249 1.00 44.94 483 GLY A CA 1
ATOM 3541 C C . GLY A 1 483 ? 20.081 14.230 -13.114 1.00 44.94 483 GLY A C 1
ATOM 3542 O O . GLY A 1 483 ? 19.193 15.039 -13.365 1.00 44.94 483 GLY A O 1
ATOM 3543 N N . GLY A 1 484 ? 19.996 12.948 -13.478 1.00 52.94 484 GLY A N 1
ATOM 3544 C CA . GLY A 1 484 ? 18.679 12.317 -13.539 1.00 52.94 484 GLY A CA 1
ATOM 3545 C C . GLY A 1 484 ? 18.182 12.130 -12.106 1.00 52.94 484 GLY A C 1
ATOM 3546 O O . GLY A 1 484 ? 18.758 11.336 -11.364 1.00 52.94 484 GLY A O 1
ATOM 3547 N N . THR A 1 485 ? 17.186 12.909 -11.694 1.00 64.06 485 THR A N 1
ATOM 3548 C CA . THR A 1 485 ? 16.609 12.838 -10.348 1.00 64.06 485 THR A CA 1
ATOM 3549 C C . THR A 1 485 ? 15.414 11.896 -10.378 1.00 64.06 485 THR A C 1
ATOM 3551 O O . THR A 1 485 ? 14.362 12.240 -10.911 1.00 64.06 485 THR A O 1
ATOM 3554 N N . PHE A 1 486 ? 15.578 10.704 -9.817 1.00 71.44 486 PHE A N 1
ATOM 3555 C CA . PHE A 1 486 ? 14.491 9.751 -9.642 1.00 71.44 486 PHE A CA 1
ATOM 3556 C C . PHE A 1 486 ? 13.747 10.068 -8.346 1.00 71.44 486 PHE A C 1
ATOM 3558 O O . PHE A 1 486 ? 14.400 10.238 -7.310 1.00 71.44 486 PHE A O 1
ATOM 3565 N N . PRO A 1 487 ? 12.410 10.149 -8.362 1.00 77.19 487 PRO A N 1
ATOM 3566 C CA . PRO A 1 487 ? 11.641 10.294 -7.138 1.00 77.19 487 PRO A CA 1
ATOM 3567 C C . PRO A 1 487 ? 11.843 9.082 -6.228 1.00 77.19 487 PRO A C 1
ATOM 3569 O O . PRO A 1 487 ? 11.704 7.939 -6.659 1.00 77.19 487 PRO A O 1
ATOM 3572 N N . LEU A 1 488 ? 12.129 9.349 -4.957 1.00 82.19 488 LEU A N 1
ATOM 3573 C CA . LEU A 1 488 ? 12.244 8.349 -3.900 1.00 82.19 488 LEU A CA 1
ATOM 3574 C C . LEU A 1 488 ? 11.310 8.775 -2.751 1.00 82.19 488 LEU A C 1
ATOM 3576 O O . LEU A 1 488 ? 11.768 9.362 -1.769 1.00 82.19 488 LEU A O 1
ATOM 3580 N N . PRO A 1 489 ? 9.982 8.593 -2.898 1.00 87.75 489 PRO A N 1
ATOM 3581 C CA . PRO A 1 489 ? 9.002 9.103 -1.944 1.00 87.75 489 PRO A CA 1
ATOM 3582 C C . PRO A 1 489 ? 9.228 8.638 -0.499 1.00 87.75 489 PRO A C 1
ATOM 3584 O O . PRO A 1 489 ? 9.454 7.451 -0.248 1.00 87.75 489 PRO A O 1
ATOM 3587 N N . TRP A 1 490 ? 9.072 9.579 0.437 1.00 90.06 490 TRP A N 1
ATOM 3588 C CA . TRP A 1 490 ? 9.000 9.360 1.883 1.00 90.06 490 TRP A CA 1
ATOM 3589 C C . TRP A 1 490 ? 7.676 9.902 2.422 1.00 90.06 490 TRP A C 1
ATOM 3591 O O . TRP A 1 490 ? 7.261 11.003 2.057 1.00 90.06 490 TRP A O 1
ATOM 3601 N N . VAL A 1 491 ? 7.050 9.158 3.330 1.00 92.25 491 VAL A N 1
ATOM 3602 C CA . VAL A 1 491 ? 5.880 9.595 4.099 1.00 92.25 491 VAL A CA 1
ATOM 3603 C C . VAL A 1 491 ? 6.090 9.194 5.551 1.00 92.25 491 VAL A C 1
ATOM 3605 O O . VAL A 1 491 ? 6.342 8.023 5.836 1.00 92.25 491 VAL A O 1
ATOM 3608 N N . SER A 1 492 ? 5.987 10.150 6.474 1.00 91.94 492 SER A N 1
ATOM 3609 C CA . SER A 1 492 ? 6.106 9.866 7.907 1.00 91.94 492 SER A CA 1
ATOM 3610 C C . SER A 1 492 ? 4.738 9.566 8.515 1.00 91.94 492 SER A C 1
ATOM 3612 O O . SER A 1 492 ? 3.732 10.187 8.167 1.00 91.94 492 SER A O 1
ATOM 3614 N N . LEU A 1 493 ? 4.703 8.695 9.525 1.00 91.19 493 LEU A N 1
ATOM 3615 C CA . LEU A 1 493 ? 3.531 8.518 10.389 1.00 91.19 493 LEU A CA 1
ATOM 3616 C C . LEU A 1 493 ? 3.159 9.804 11.152 1.00 91.19 493 LEU A C 1
ATOM 3618 O O . LEU A 1 493 ? 2.018 9.947 11.609 1.00 91.19 493 LEU A O 1
ATOM 3622 N N . SER A 1 494 ? 4.108 10.739 11.291 1.00 87.62 494 SER A N 1
ATOM 3623 C CA . SER A 1 494 ? 3.897 12.050 11.920 1.00 87.62 494 SER A CA 1
ATOM 3624 C C . SER A 1 494 ? 3.098 13.033 11.061 1.00 87.62 494 SER A C 1
ATOM 3626 O O . SER A 1 494 ? 2.536 13.974 11.621 1.00 87.62 494 SER A O 1
ATOM 3628 N N . ASP A 1 495 ? 2.931 12.772 9.756 1.00 81.00 495 ASP A N 1
ATOM 3629 C CA . ASP A 1 495 ? 2.139 13.612 8.839 1.00 81.00 495 ASP A CA 1
ATOM 3630 C C . ASP A 1 495 ? 0.642 13.664 9.224 1.00 81.00 495 ASP A C 1
ATOM 3632 O O . ASP A 1 495 ? -0.143 14.425 8.653 1.00 81.00 495 ASP A O 1
ATOM 3636 N N . GLY A 1 496 ? 0.229 12.856 10.209 1.00 67.38 496 GLY A N 1
ATOM 3637 C CA . GLY A 1 496 ? -1.130 12.803 10.736 1.00 67.38 496 GLY A CA 1
ATOM 3638 C C . GLY A 1 496 ? -2.127 12.244 9.720 1.00 67.38 496 GLY A C 1
ATOM 3639 O O . GLY A 1 496 ? -1.765 11.820 8.628 1.00 67.38 496 GLY A O 1
ATOM 3640 N N . THR A 1 497 ? -3.410 12.220 10.063 1.00 63.88 497 THR A N 1
ATOM 3641 C CA . THR A 1 497 ? -4.485 11.907 9.104 1.00 63.88 497 THR A CA 1
ATOM 3642 C C . THR A 1 497 ? -5.195 13.206 8.733 1.00 63.88 497 THR A C 1
ATOM 3644 O O . THR A 1 497 ? -5.438 14.005 9.638 1.00 63.88 497 THR A O 1
ATOM 3647 N N . PRO A 1 498 ? -5.565 13.436 7.455 1.00 64.94 498 PRO A N 1
ATOM 3648 C CA . PRO A 1 498 ? -5.426 12.536 6.298 1.00 64.94 498 PRO A CA 1
ATOM 3649 C C . PRO A 1 498 ? -4.081 12.632 5.566 1.00 64.94 498 PRO A C 1
ATOM 3651 O O . PRO A 1 498 ? -3.918 11.971 4.545 1.00 64.94 498 PRO A O 1
ATOM 3654 N N . GLY A 1 499 ? -3.124 13.422 6.072 1.00 76.19 499 GLY A N 1
ATOM 3655 C CA . GLY A 1 499 ? -1.824 13.662 5.431 1.00 76.19 499 GLY A CA 1
ATOM 3656 C C . GLY A 1 499 ? -1.076 12.379 5.065 1.00 76.19 499 GLY A C 1
ATOM 3657 O O . GLY A 1 499 ? -0.812 12.140 3.893 1.00 76.19 499 GLY A O 1
ATOM 3658 N N . SER A 1 500 ? -0.835 11.505 6.041 1.00 84.06 500 SER A N 1
ATOM 3659 C CA . SER A 1 500 ? -0.142 10.221 5.862 1.00 84.06 500 SER A CA 1
ATOM 3660 C C . SER A 1 500 ? -0.815 9.298 4.834 1.00 84.06 500 SER A C 1
ATOM 3662 O O . SER A 1 500 ? -0.139 8.744 3.972 1.00 84.06 500 SER A O 1
ATOM 3664 N N . TYR A 1 501 ? -2.150 9.177 4.854 1.00 86.94 501 TYR A N 1
ATOM 3665 C CA . TYR A 1 501 ? -2.892 8.397 3.856 1.00 86.94 501 TYR A CA 1
ATOM 3666 C C . TYR A 1 501 ? -2.775 8.995 2.452 1.00 86.94 501 TYR A C 1
ATOM 3668 O O . TYR A 1 501 ? -2.375 8.294 1.526 1.00 86.94 501 TYR A O 1
ATOM 3676 N N . ASN A 1 502 ? -3.101 10.280 2.286 1.00 86.19 502 ASN A N 1
ATOM 3677 C CA . ASN A 1 502 ? -3.098 10.929 0.974 1.00 86.19 502 ASN A CA 1
ATOM 3678 C C . ASN A 1 502 ? -1.695 10.922 0.356 1.00 86.19 502 ASN A C 1
ATOM 3680 O O . ASN A 1 502 ? -1.552 10.645 -0.834 1.00 86.19 502 ASN A O 1
ATOM 3684 N N . ASN A 1 503 ? -0.667 11.173 1.171 1.00 88.19 503 ASN A N 1
ATOM 3685 C CA . ASN A 1 503 ? 0.725 11.172 0.738 1.00 88.19 503 ASN A CA 1
ATOM 3686 C C . ASN A 1 503 ? 1.170 9.761 0.324 1.00 88.19 503 ASN A C 1
ATOM 3688 O O . ASN A 1 503 ? 1.733 9.603 -0.757 1.00 88.19 503 ASN A O 1
ATOM 3692 N N . ALA A 1 504 ? 0.875 8.727 1.125 1.00 89.56 504 ALA A N 1
ATOM 3693 C CA . ALA A 1 504 ? 1.235 7.346 0.789 1.00 89.56 504 ALA A CA 1
ATOM 3694 C C . ALA A 1 504 ? 0.470 6.836 -0.443 1.00 89.56 504 ALA A C 1
ATOM 3696 O O . ALA A 1 504 ? 1.056 6.210 -1.326 1.00 89.56 504 ALA A O 1
ATOM 3697 N N . PHE A 1 505 ? -0.825 7.147 -0.543 1.00 89.56 505 PHE A N 1
ATOM 3698 C CA . PHE A 1 505 ? -1.664 6.787 -1.685 1.00 89.56 505 PHE A CA 1
ATOM 3699 C C . PHE A 1 505 ? -1.182 7.444 -2.985 1.00 89.56 505 PHE A C 1
ATOM 3701 O O . PHE A 1 505 ? -1.168 6.793 -4.031 1.00 89.56 505 PHE A O 1
ATOM 3708 N N . ALA A 1 506 ? -0.777 8.717 -2.925 1.00 85.88 506 ALA A N 1
ATOM 3709 C CA . ALA A 1 506 ? -0.229 9.440 -4.070 1.00 85.88 506 ALA A CA 1
ATOM 3710 C C . ALA A 1 506 ? 1.174 8.944 -4.455 1.00 85.88 506 ALA A C 1
ATOM 3712 O O . ALA A 1 506 ? 1.463 8.814 -5.641 1.00 85.88 506 ALA A O 1
ATOM 3713 N N . ALA A 1 507 ? 2.026 8.634 -3.474 1.00 86.44 507 ALA A N 1
ATOM 3714 C CA . ALA A 1 507 ? 3.379 8.127 -3.704 1.00 86.44 507 ALA A CA 1
ATOM 3715 C C . ALA A 1 507 ? 3.402 6.728 -4.343 1.00 86.44 507 ALA A C 1
ATOM 3717 O O . ALA A 1 507 ? 4.287 6.431 -5.142 1.00 86.44 507 ALA A O 1
ATOM 3718 N N . LEU A 1 508 ? 2.420 5.883 -4.013 1.00 89.56 508 LEU A N 1
ATOM 3719 C CA . LEU A 1 508 ? 2.244 4.547 -4.595 1.00 89.56 508 LEU A CA 1
ATOM 3720 C C . LEU A 1 508 ? 1.380 4.555 -5.864 1.00 89.56 508 LEU A C 1
ATOM 3722 O O . LEU A 1 508 ? 1.060 3.490 -6.387 1.00 89.56 508 LEU A O 1
ATOM 3726 N N . ALA A 1 509 ? 0.965 5.725 -6.356 1.00 85.62 509 ALA A N 1
ATOM 3727 C CA . ALA A 1 509 ? 0.146 5.799 -7.554 1.00 85.62 509 ALA A CA 1
ATOM 3728 C C . ALA A 1 509 ? 0.958 5.358 -8.779 1.00 85.62 509 ALA A C 1
ATOM 3730 O O . ALA A 1 509 ? 1.950 6.016 -9.110 1.00 85.62 509 ALA A O 1
ATOM 3731 N N . PRO A 1 510 ? 0.546 4.282 -9.477 1.00 77.50 510 PRO A N 1
ATOM 3732 C CA . PRO A 1 510 ? 1.213 3.908 -10.706 1.00 77.50 510 PRO A CA 1
ATOM 3733 C C . PRO A 1 510 ? 1.008 5.007 -11.767 1.00 77.50 510 PRO A C 1
ATOM 3735 O O . PRO A 1 510 ? -0.013 5.709 -11.748 1.00 77.50 510 PRO A O 1
ATOM 3738 N N . PRO A 1 511 ? 1.946 5.163 -12.714 1.00 71.50 511 PRO A N 1
ATOM 3739 C CA . PRO A 1 511 ? 1.832 6.150 -13.782 1.00 71.50 511 PRO A CA 1
ATOM 3740 C C . PRO A 1 511 ? 0.530 6.019 -14.590 1.00 71.50 511 PRO A C 1
ATOM 3742 O O . PRO A 1 511 ? 0.065 4.922 -14.903 1.00 71.50 511 PRO A O 1
ATOM 3745 N N . THR A 1 512 ? -0.081 7.153 -14.940 1.00 70.81 512 THR A N 1
ATOM 3746 C CA . THR A 1 512 ? -1.374 7.214 -15.645 1.00 70.81 512 THR A CA 1
ATOM 3747 C C . THR A 1 512 ? -1.199 7.569 -17.124 1.00 70.81 512 THR A C 1
ATOM 3749 O O . THR A 1 512 ? -0.095 7.824 -17.598 1.00 70.81 512 THR A O 1
ATOM 3752 N N . SER A 1 513 ? -2.306 7.642 -17.874 1.00 64.06 513 SER A N 1
ATOM 3753 C CA . SER A 1 513 ? -2.321 8.071 -19.284 1.00 64.06 513 SER A CA 1
ATOM 3754 C C . SER A 1 513 ? -1.764 9.484 -19.529 1.00 64.06 513 SER A C 1
ATOM 3756 O O . SER A 1 513 ? -1.566 9.867 -20.678 1.00 64.06 513 SER A O 1
ATOM 3758 N N . SER A 1 514 ? -1.555 10.272 -18.470 1.00 63.50 514 SER A N 1
ATOM 3759 C CA . SER A 1 514 ? -0.988 11.622 -18.516 1.00 63.50 514 SER A CA 1
ATOM 3760 C C . SER A 1 514 ? 0.463 11.688 -18.033 1.00 63.50 514 SER A C 1
ATOM 3762 O O . SER A 1 514 ? 0.955 12.794 -17.822 1.00 63.50 514 SER A O 1
ATOM 3764 N N . TYR A 1 515 ? 1.128 10.546 -17.819 1.00 64.50 515 TYR A N 1
ATOM 3765 C CA . TYR A 1 515 ? 2.518 10.507 -17.368 1.00 64.50 515 TYR A CA 1
ATOM 3766 C C . TYR A 1 515 ? 3.419 11.355 -18.269 1.00 64.50 515 TYR A C 1
ATOM 3768 O O . TYR A 1 515 ? 3.414 11.208 -19.493 1.00 64.50 515 TYR A O 1
ATOM 3776 N N . ASP A 1 516 ? 4.176 12.250 -17.643 1.00 61.66 516 ASP A N 1
ATOM 3777 C CA . ASP A 1 516 ? 5.132 13.123 -18.304 1.00 61.66 516 ASP A CA 1
ATOM 3778 C C . ASP A 1 516 ? 6.397 13.219 -17.439 1.00 61.66 516 ASP A C 1
ATOM 3780 O O . ASP A 1 516 ? 6.384 13.890 -16.400 1.00 61.66 516 ASP A O 1
ATOM 3784 N N . PRO A 1 517 ? 7.509 12.604 -17.875 1.00 56.53 517 PRO A N 1
ATOM 3785 C CA . PRO A 1 517 ? 8.751 12.562 -17.110 1.00 56.53 517 PRO A CA 1
ATOM 3786 C C . PRO A 1 517 ? 9.373 13.950 -16.867 1.00 56.53 517 PRO A C 1
ATOM 3788 O O . PRO A 1 517 ? 10.303 14.058 -16.070 1.00 56.53 517 PRO A O 1
ATOM 3791 N N . THR A 1 518 ? 8.890 15.019 -17.519 1.00 52.91 518 THR A N 1
ATOM 3792 C CA . THR A 1 518 ? 9.365 16.397 -17.280 1.00 52.91 518 THR A CA 1
ATOM 3793 C C . THR A 1 518 ? 8.647 17.126 -16.153 1.00 52.91 518 THR A C 1
ATOM 3795 O O . THR A 1 518 ? 9.176 18.110 -15.634 1.00 52.91 518 THR A O 1
ATOM 3798 N N . THR A 1 519 ? 7.453 16.670 -15.772 1.00 47.81 519 THR A N 1
ATOM 3799 C CA . THR A 1 519 ? 6.588 17.373 -14.814 1.00 47.81 519 THR A CA 1
ATOM 3800 C C . THR A 1 519 ? 6.164 16.503 -13.631 1.00 47.81 519 THR A C 1
ATOM 3802 O O . THR A 1 519 ? 5.825 17.041 -12.575 1.00 47.81 519 THR A O 1
ATOM 3805 N N . THR A 1 520 ? 6.230 15.171 -13.741 1.00 50.88 520 THR A N 1
ATOM 3806 C CA . THR A 1 520 ? 5.862 14.250 -12.656 1.00 50.88 520 THR A CA 1
ATOM 3807 C C . THR A 1 520 ? 7.053 13.957 -11.739 1.00 50.88 520 THR A C 1
ATOM 3809 O O . THR A 1 520 ? 7.764 12.972 -11.914 1.00 50.88 520 THR A O 1
ATOM 3812 N N . THR A 1 521 ? 7.270 14.804 -10.732 1.00 49.53 521 THR A N 1
ATOM 3813 C CA . THR A 1 521 ? 8.377 14.672 -9.760 1.00 49.53 521 THR A CA 1
ATOM 3814 C C . THR A 1 521 ? 8.074 13.753 -8.571 1.00 49.53 521 THR A C 1
ATOM 3816 O O . THR A 1 521 ? 8.920 13.590 -7.695 1.00 49.53 521 THR A O 1
ATOM 3819 N N . THR A 1 522 ? 6.877 13.166 -8.505 1.00 50.94 522 THR A N 1
ATOM 3820 C CA . THR A 1 522 ? 6.397 12.404 -7.336 1.00 50.94 522 THR A CA 1
ATOM 3821 C C . THR A 1 522 ? 6.201 10.913 -7.588 1.00 50.94 522 THR A C 1
ATOM 3823 O O . THR A 1 522 ? 5.981 10.174 -6.632 1.00 50.94 522 THR A O 1
ATOM 3826 N N . GLN A 1 523 ? 6.250 10.461 -8.843 1.00 64.31 523 GLN A N 1
ATOM 3827 C CA . GLN A 1 523 ? 5.976 9.064 -9.174 1.00 64.31 523 GLN A CA 1
ATOM 3828 C C . GLN A 1 523 ? 7.228 8.209 -9.004 1.00 64.31 523 GLN A C 1
ATOM 3830 O O . GLN A 1 523 ? 8.281 8.513 -9.558 1.00 64.31 523 GLN A O 1
ATOM 3835 N N . ALA A 1 524 ? 7.086 7.144 -8.224 1.00 74.44 524 ALA A N 1
ATOM 3836 C CA . ALA A 1 524 ? 8.113 6.148 -7.983 1.00 74.44 524 ALA A CA 1
ATOM 3837 C C . ALA A 1 524 ? 8.540 5.462 -9.295 1.00 74.44 524 ALA A C 1
ATOM 3839 O O . ALA A 1 524 ? 7.707 4.892 -9.999 1.00 74.44 524 ALA A O 1
ATOM 3840 N N . VAL A 1 525 ? 9.836 5.510 -9.610 1.00 75.12 525 VAL A N 1
ATOM 3841 C CA . VAL A 1 525 ? 10.427 4.890 -10.808 1.00 75.12 525 VAL A CA 1
ATOM 3842 C C . VAL A 1 525 ? 11.584 3.984 -10.372 1.00 75.12 525 VAL A C 1
ATOM 3844 O O . VAL A 1 525 ? 12.431 4.454 -9.609 1.00 75.12 525 VAL A O 1
ATOM 3847 N N . PRO A 1 526 ? 11.643 2.722 -10.844 1.00 78.94 526 PRO A N 1
ATOM 3848 C CA . PRO A 1 526 ? 12.751 1.812 -10.562 1.00 78.94 526 PRO A CA 1
ATOM 3849 C C . PRO A 1 526 ? 14.114 2.389 -10.955 1.00 78.94 526 PRO A C 1
ATOM 3851 O O . PRO A 1 526 ? 14.264 2.958 -12.036 1.00 78.94 526 PRO A O 1
ATOM 3854 N N . THR A 1 527 ? 15.123 2.240 -10.103 1.00 73.88 527 THR A N 1
ATOM 3855 C CA . THR A 1 527 ? 16.488 2.701 -10.353 1.00 73.88 527 THR A CA 1
ATOM 3856 C C . THR A 1 527 ? 17.480 2.079 -9.380 1.00 73.88 527 THR A C 1
ATOM 3858 O O . THR A 1 527 ? 17.135 1.724 -8.260 1.00 73.88 527 THR A O 1
ATOM 3861 N N . GLY A 1 528 ? 18.745 2.002 -9.779 1.00 71.31 528 GLY A N 1
ATOM 3862 C CA . GLY A 1 528 ? 19.826 1.663 -8.860 1.00 71.31 528 GLY A CA 1
ATOM 3863 C C . GLY A 1 528 ? 19.726 0.251 -8.275 1.00 71.31 528 GLY A C 1
ATOM 3864 O O . GLY A 1 528 ? 19.452 -0.718 -8.979 1.00 71.31 528 GLY A O 1
ATOM 3865 N N . GLN A 1 529 ? 20.031 0.152 -6.991 1.00 75.75 529 GLN A N 1
ATOM 3866 C CA . GLN A 1 529 ? 20.347 -1.059 -6.244 1.00 75.75 529 GLN A CA 1
ATOM 3867 C C . GLN A 1 529 ? 19.331 -1.383 -5.149 1.00 75.75 529 GLN A C 1
ATOM 3869 O O . GLN A 1 529 ? 18.353 -0.671 -4.995 1.00 75.75 529 GLN A O 1
ATOM 3874 N N . THR A 1 530 ? 19.571 -2.436 -4.361 1.00 82.06 530 THR A N 1
ATOM 3875 C CA . THR A 1 530 ? 18.651 -2.900 -3.313 1.00 82.06 530 THR A CA 1
ATOM 3876 C C . THR A 1 530 ? 19.247 -2.684 -1.912 1.00 82.06 530 THR A C 1
ATOM 3878 O O . THR A 1 530 ? 20.030 -3.496 -1.405 1.00 82.06 530 THR A O 1
ATOM 3881 N N . ASN A 1 531 ? 18.881 -1.581 -1.248 1.00 85.06 531 ASN A N 1
ATOM 3882 C CA . ASN A 1 531 ? 19.301 -1.261 0.124 1.00 85.06 531 ASN A CA 1
ATOM 3883 C C . ASN A 1 531 ? 18.157 -1.398 1.142 1.00 85.06 531 ASN A C 1
ATOM 3885 O O . ASN A 1 531 ? 17.533 -0.426 1.569 1.00 85.06 531 ASN A O 1
ATOM 3889 N N . ILE A 1 532 ? 17.909 -2.645 1.548 1.00 91.25 532 ILE A N 1
ATOM 3890 C CA . ILE A 1 532 ? 16.838 -3.007 2.486 1.00 91.25 532 ILE A CA 1
ATOM 3891 C C . ILE A 1 532 ? 17.110 -2.443 3.885 1.00 91.25 532 ILE A C 1
ATOM 3893 O O . ILE A 1 532 ? 16.175 -2.056 4.590 1.00 91.25 532 ILE A O 1
ATOM 3897 N N . TRP A 1 533 ? 18.377 -2.399 4.309 1.00 91.44 533 TRP A N 1
ATOM 3898 C CA . TRP A 1 533 ? 18.723 -2.015 5.678 1.00 91.44 533 TRP A CA 1
ATOM 3899 C C . TRP A 1 533 ? 18.350 -0.570 5.988 1.00 91.44 533 TRP A C 1
ATOM 3901 O O . TRP A 1 533 ? 17.736 -0.333 7.026 1.00 91.44 533 TRP A O 1
ATOM 3911 N N . ASP A 1 534 ? 18.646 0.373 5.089 1.00 88.50 534 ASP A N 1
ATOM 3912 C CA . ASP A 1 534 ? 18.297 1.782 5.305 1.00 88.50 534 ASP A CA 1
ATOM 3913 C C . ASP A 1 534 ? 16.776 1.963 5.420 1.00 88.50 534 ASP A C 1
ATOM 3915 O O . ASP A 1 534 ? 16.295 2.661 6.314 1.00 88.50 534 ASP A O 1
ATOM 3919 N N . ALA A 1 535 ? 16.009 1.285 4.560 1.00 91.69 535 ALA A N 1
ATOM 3920 C CA . ALA A 1 535 ? 14.553 1.397 4.529 1.00 91.69 535 ALA A CA 1
ATOM 3921 C C . ALA A 1 535 ? 13.930 0.837 5.804 1.00 91.69 535 ALA A C 1
ATOM 3923 O O . ALA A 1 535 ? 13.071 1.472 6.422 1.00 91.69 535 ALA A O 1
ATOM 3924 N N . LEU A 1 536 ? 14.401 -0.342 6.219 1.00 94.19 536 LEU A N 1
ATOM 3925 C CA . LEU A 1 536 ? 13.949 -0.990 7.439 1.00 94.19 536 LEU A CA 1
ATOM 3926 C C . LEU A 1 536 ? 14.351 -0.174 8.673 1.00 94.19 536 LEU A C 1
ATOM 3928 O O . LEU A 1 536 ? 13.543 -0.008 9.583 1.00 94.19 536 LEU A O 1
ATOM 3932 N N . ASN A 1 537 ? 15.561 0.386 8.701 1.00 93.25 537 ASN A N 1
ATOM 3933 C CA . ASN A 1 537 ? 16.023 1.213 9.811 1.00 93.25 537 ASN A CA 1
ATOM 3934 C C . ASN A 1 537 ? 15.178 2.490 9.933 1.00 93.25 537 ASN A C 1
ATOM 3936 O O . ASN A 1 537 ? 14.709 2.806 11.028 1.00 93.25 537 ASN A O 1
ATOM 3940 N N . ASN A 1 538 ? 14.915 3.182 8.821 1.00 92.44 538 ASN A N 1
ATOM 3941 C CA . ASN A 1 538 ? 14.074 4.381 8.818 1.00 92.44 538 ASN A CA 1
ATOM 3942 C C . ASN A 1 538 ? 12.633 4.062 9.247 1.00 92.44 538 ASN A C 1
ATOM 3944 O O . ASN A 1 538 ? 12.056 4.799 10.048 1.00 92.44 538 ASN A O 1
ATOM 3948 N N . ALA A 1 539 ? 12.075 2.938 8.786 1.00 95.12 539 ALA A N 1
ATOM 3949 C CA . ALA A 1 539 ? 10.754 2.474 9.201 1.00 95.12 539 ALA A CA 1
ATOM 3950 C C . ALA A 1 539 ? 10.682 2.198 10.709 1.00 95.12 539 ALA A C 1
ATOM 3952 O O . ALA A 1 539 ? 9.765 2.662 11.384 1.00 95.12 539 ALA A O 1
ATOM 3953 N N . ILE A 1 540 ? 11.665 1.481 11.263 1.00 94.69 540 ILE A N 1
ATOM 3954 C CA . ILE A 1 540 ? 11.724 1.175 12.700 1.00 94.69 540 ILE A CA 1
ATOM 3955 C C . ILE A 1 540 ? 11.810 2.462 13.521 1.00 94.69 540 ILE A C 1
ATOM 3957 O O . ILE A 1 540 ? 11.102 2.596 14.525 1.00 94.69 540 ILE A O 1
ATOM 3961 N N . GLN A 1 541 ? 12.640 3.415 13.094 1.00 93.75 541 GLN A N 1
ATOM 3962 C CA . GLN A 1 541 ? 12.779 4.704 13.769 1.00 93.75 541 GLN A CA 1
ATOM 3963 C C . GLN A 1 541 ? 11.464 5.494 13.756 1.00 93.75 541 GLN A C 1
ATOM 3965 O O . GLN A 1 541 ? 11.023 5.939 14.817 1.00 93.75 541 GLN A O 1
ATOM 3970 N N . ASP A 1 542 ? 10.798 5.612 12.604 1.00 93.94 542 ASP A N 1
ATOM 3971 C CA . ASP A 1 542 ? 9.550 6.378 12.481 1.00 93.94 542 ASP A CA 1
ATOM 3972 C C . ASP A 1 542 ? 8.381 5.708 13.224 1.00 93.94 542 ASP A C 1
ATOM 3974 O O . ASP A 1 542 ? 7.669 6.366 13.978 1.00 93.94 542 ASP A O 1
ATOM 3978 N N . VAL A 1 543 ? 8.224 4.384 13.125 1.00 93.31 543 VAL A N 1
ATOM 3979 C CA . VAL A 1 543 ? 7.182 3.632 13.858 1.00 93.31 543 VAL A CA 1
ATOM 3980 C C . VAL A 1 543 ? 7.376 3.717 15.375 1.00 93.31 543 VAL A C 1
ATOM 3982 O O . VAL A 1 543 ? 6.404 3.790 16.143 1.00 93.31 543 VAL A O 1
ATOM 3985 N N . THR A 1 544 ? 8.628 3.715 15.830 1.00 92.75 544 THR A N 1
ATOM 3986 C CA . THR A 1 544 ? 8.948 3.815 17.258 1.00 92.75 544 THR A CA 1
ATOM 3987 C C . THR A 1 544 ? 8.735 5.235 17.777 1.00 92.75 544 THR A C 1
ATOM 3989 O O . THR A 1 544 ? 8.140 5.395 18.842 1.00 92.75 544 THR A O 1
ATOM 3992 N N . ALA A 1 545 ? 9.168 6.255 17.029 1.00 92.62 545 ALA A N 1
ATOM 3993 C CA . ALA A 1 545 ? 9.086 7.655 17.444 1.00 92.62 545 ALA A CA 1
ATOM 3994 C C . ALA A 1 545 ? 7.683 8.259 17.271 1.00 92.62 545 ALA A C 1
ATOM 3996 O O . ALA A 1 545 ? 7.201 8.962 18.157 1.00 92.62 545 ALA A O 1
ATOM 3997 N N . ASN A 1 546 ? 7.026 7.972 16.145 1.00 92.38 546 ASN A N 1
ATOM 3998 C CA . ASN A 1 546 ? 5.812 8.657 15.694 1.00 92.38 546 ASN A CA 1
ATOM 3999 C C . ASN A 1 546 ? 4.561 7.765 15.706 1.00 92.38 546 ASN A C 1
ATOM 4001 O O . ASN A 1 546 ? 3.441 8.273 15.606 1.00 92.38 546 ASN A O 1
ATOM 4005 N N . GLY A 1 547 ? 4.720 6.446 15.860 1.00 89.88 547 GLY A N 1
ATOM 4006 C CA . GLY A 1 547 ? 3.591 5.530 16.007 1.00 89.88 547 GLY A CA 1
ATOM 4007 C C . GLY A 1 547 ? 2.840 5.752 17.324 1.00 89.88 547 GLY A C 1
ATOM 4008 O O . GLY A 1 547 ? 3.439 5.801 18.404 1.00 89.88 547 GLY A O 1
ATOM 4009 N N . ARG A 1 548 ? 1.512 5.811 17.249 1.00 88.62 548 ARG A N 1
ATOM 4010 C CA . ARG A 1 548 ? 0.590 5.996 18.372 1.00 88.62 548 ARG A CA 1
ATOM 4011 C C . ARG A 1 548 ? 0.757 4.887 19.406 1.00 88.62 548 ARG A C 1
ATOM 4013 O O . ARG A 1 548 ? 0.918 3.716 19.077 1.00 88.62 548 ARG A O 1
ATOM 4020 N N . THR A 1 549 ? 0.664 5.258 20.678 1.00 85.94 549 THR A N 1
ATOM 4021 C CA . THR A 1 549 ? 0.815 4.334 21.814 1.00 85.94 549 THR A CA 1
ATOM 4022 C C . THR A 1 549 ? -0.314 3.308 21.909 1.00 85.94 549 THR A C 1
ATOM 4024 O O . THR A 1 549 ? -0.094 2.203 22.390 1.00 85.94 549 THR A O 1
ATOM 4027 N N . THR A 1 550 ? -1.513 3.667 21.450 1.00 84.12 550 THR A N 1
ATOM 4028 C CA . THR A 1 550 ? -2.718 2.823 21.471 1.00 84.12 550 THR A CA 1
ATOM 4029 C C .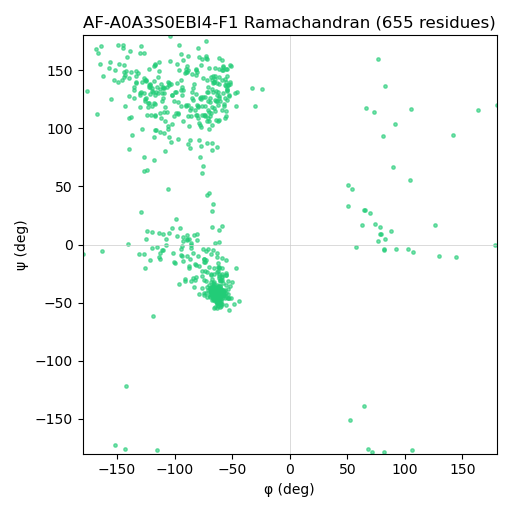 THR A 1 550 ? -2.935 2.035 20.180 1.00 84.12 550 THR A C 1
ATOM 4031 O O . THR A 1 550 ? -3.810 1.171 20.143 1.00 84.12 550 THR A O 1
ATOM 4034 N N . ALA A 1 551 ? -2.173 2.326 19.121 1.00 86.88 551 ALA A N 1
ATOM 4035 C CA . ALA A 1 551 ? -2.304 1.640 17.844 1.00 86.88 551 ALA A CA 1
ATOM 4036 C C . ALA A 1 551 ? -1.493 0.347 17.825 1.00 86.88 551 ALA A C 1
ATOM 4038 O O . ALA A 1 551 ? -0.392 0.264 18.375 1.00 86.88 551 ALA A O 1
ATOM 4039 N N . ARG A 1 552 ? -2.012 -0.657 17.115 1.00 88.44 552 ARG A N 1
ATOM 4040 C CA . ARG A 1 552 ? -1.164 -1.749 16.640 1.00 88.44 552 ARG A CA 1
ATOM 4041 C C . ARG A 1 552 ? -0.203 -1.183 15.603 1.00 88.44 552 ARG A C 1
ATOM 4043 O O . ARG A 1 552 ? -0.596 -0.365 14.777 1.00 88.44 552 ARG A O 1
ATOM 4050 N N . LYS A 1 553 ? 1.046 -1.622 15.647 1.00 92.06 553 LYS A N 1
ATOM 4051 C CA . LYS A 1 553 ? 2.103 -1.163 14.747 1.00 92.06 553 LYS A CA 1
ATOM 4052 C C . LYS A 1 553 ? 2.534 -2.320 13.862 1.00 92.06 553 LYS A C 1
ATOM 4054 O O . LYS A 1 553 ? 2.546 -3.453 14.331 1.00 92.06 553 LYS A O 1
ATOM 4059 N N . ALA A 1 554 ? 2.878 -2.058 12.610 1.00 94.81 554 ALA A N 1
ATOM 4060 C CA . ALA A 1 554 ? 3.420 -3.078 11.719 1.00 94.81 554 ALA A CA 1
ATOM 4061 C C . ALA A 1 554 ? 4.341 -2.464 10.669 1.00 94.81 554 ALA A C 1
ATOM 4063 O O . ALA A 1 554 ? 4.130 -1.333 10.233 1.00 94.81 554 ALA A O 1
ATOM 4064 N N . ILE A 1 555 ? 5.326 -3.242 10.232 1.00 96.94 555 ILE A N 1
ATOM 4065 C CA . ILE A 1 555 ? 6.164 -2.918 9.079 1.00 96.94 555 ILE A CA 1
ATOM 4066 C C . ILE A 1 555 ? 5.850 -3.927 7.976 1.00 96.94 555 ILE A C 1
ATOM 4068 O O . ILE A 1 555 ? 5.760 -5.126 8.238 1.00 96.94 555 ILE A O 1
ATOM 4072 N N . VAL A 1 556 ? 5.667 -3.447 6.750 1.00 97.25 556 VAL A N 1
ATOM 4073 C CA . VAL A 1 556 ? 5.505 -4.275 5.552 1.00 97.25 556 VAL A CA 1
ATOM 4074 C C . VAL A 1 556 ? 6.670 -3.977 4.624 1.00 97.25 556 VAL A C 1
ATOM 4076 O O . VAL A 1 556 ? 6.761 -2.878 4.091 1.00 97.25 556 VAL A O 1
ATOM 4079 N N . LEU A 1 557 ? 7.560 -4.945 4.440 1.00 96.88 557 LEU A N 1
ATOM 4080 C CA . LEU A 1 557 ? 8.685 -4.866 3.518 1.00 96.88 557 LEU A CA 1
ATOM 4081 C C . LEU A 1 557 ? 8.351 -5.631 2.240 1.00 96.88 557 LEU A C 1
ATOM 4083 O O . LEU A 1 557 ? 8.046 -6.821 2.285 1.00 96.88 557 LEU A O 1
ATOM 4087 N N . PHE A 1 558 ? 8.435 -4.949 1.109 1.00 95.69 558 PHE A N 1
ATOM 4088 C CA . PHE A 1 558 ? 8.258 -5.512 -0.221 1.00 95.69 558 PHE A CA 1
ATOM 4089 C C . PHE A 1 558 ? 9.544 -5.320 -1.032 1.00 95.69 558 PHE A C 1
ATOM 4091 O O . PHE A 1 558 ? 10.080 -4.214 -1.039 1.00 95.69 558 PHE A O 1
ATOM 4098 N N . THR A 1 559 ? 10.022 -6.381 -1.687 1.00 92.25 559 THR A N 1
ATOM 4099 C CA . THR A 1 559 ? 11.183 -6.382 -2.596 1.00 92.25 559 THR A CA 1
ATOM 4100 C C . THR A 1 559 ? 11.081 -7.543 -3.583 1.00 92.25 559 THR A C 1
ATOM 4102 O O . THR A 1 559 ? 10.380 -8.521 -3.311 1.00 92.25 559 THR A O 1
ATOM 4105 N N . ASP A 1 560 ? 11.747 -7.420 -4.728 1.00 84.69 560 ASP A N 1
ATOM 4106 C CA . ASP A 1 560 ? 11.916 -8.484 -5.725 1.00 84.69 560 ASP A CA 1
ATOM 4107 C C . ASP A 1 560 ? 13.346 -9.049 -5.767 1.00 84.69 560 ASP A C 1
ATOM 4109 O O . ASP A 1 560 ? 13.677 -9.877 -6.621 1.00 84.69 560 ASP A O 1
ATOM 4113 N N . GLY A 1 561 ? 14.204 -8.594 -4.849 1.00 80.38 561 GLY A N 1
ATOM 4114 C CA . GLY A 1 561 ? 15.635 -8.824 -4.914 1.00 80.38 561 GLY A CA 1
ATOM 4115 C C . GLY A 1 561 ? 16.298 -9.065 -3.563 1.00 80.38 561 GLY A C 1
ATOM 4116 O O . GLY A 1 561 ? 15.681 -9.164 -2.500 1.00 80.38 561 GLY A O 1
ATOM 4117 N N . ILE A 1 562 ? 17.624 -9.181 -3.626 1.00 81.62 562 ILE A N 1
ATOM 4118 C CA . ILE A 1 562 ? 18.502 -9.328 -2.465 1.00 81.62 562 ILE A CA 1
ATOM 4119 C C . ILE A 1 562 ? 19.447 -8.126 -2.364 1.00 81.62 562 ILE A C 1
ATOM 4121 O O . ILE A 1 562 ? 19.760 -7.512 -3.381 1.00 81.62 562 ILE A O 1
ATOM 4125 N N . PRO A 1 563 ? 19.948 -7.799 -1.161 1.00 82.50 563 PRO A N 1
ATOM 4126 C CA . PRO A 1 563 ? 20.889 -6.714 -0.945 1.00 82.50 563 PRO A CA 1
ATOM 4127 C C . PRO A 1 563 ? 22.072 -6.690 -1.914 1.00 82.50 563 PRO A C 1
ATOM 4129 O O . PRO A 1 563 ? 22.787 -7.684 -2.060 1.00 82.50 563 PRO A O 1
ATOM 4132 N N . THR A 1 564 ? 22.338 -5.524 -2.503 1.00 70.94 564 THR A N 1
ATOM 4133 C CA . THR A 1 564 ? 23.472 -5.308 -3.417 1.00 70.94 564 THR A CA 1
ATOM 4134 C C . THR A 1 564 ? 24.470 -4.270 -2.886 1.00 70.94 564 THR A C 1
ATOM 4136 O O . THR A 1 564 ? 24.101 -3.415 -2.078 1.00 70.94 564 THR A O 1
ATOM 4139 N N . PRO A 1 565 ? 25.756 -4.345 -3.286 1.00 57.53 565 PRO A N 1
ATOM 4140 C CA . PRO A 1 565 ? 26.794 -3.416 -2.831 1.00 57.53 565 PRO A CA 1
ATOM 4141 C C . PRO A 1 565 ? 26.729 -2.052 -3.550 1.00 57.53 565 PRO A C 1
ATOM 4143 O O . PRO A 1 565 ? 26.829 -2.049 -4.780 1.00 57.53 565 PRO A O 1
ATOM 4146 N N . PRO A 1 566 ? 26.665 -0.911 -2.827 1.00 49.97 566 PRO A N 1
ATOM 4147 C CA . PRO A 1 566 ? 26.395 0.417 -3.386 1.00 49.97 566 PRO A CA 1
ATOM 4148 C C . PRO A 1 566 ? 27.364 0.826 -4.508 1.00 49.97 566 PRO A C 1
ATOM 4150 O O . PRO A 1 566 ? 28.533 0.410 -4.495 1.00 49.97 566 PRO A O 1
ATOM 4153 N N . PRO A 1 567 ? 26.930 1.674 -5.464 1.00 43.59 567 PRO A N 1
ATOM 4154 C CA . PRO A 1 567 ? 27.758 2.068 -6.600 1.00 43.59 567 PRO A CA 1
ATOM 4155 C C . PRO A 1 567 ? 29.109 2.648 -6.152 1.00 43.59 567 PRO A C 1
ATOM 4157 O O . PRO A 1 567 ? 29.174 3.502 -5.272 1.00 43.59 567 PRO A O 1
ATOM 4160 N N . GLY A 1 568 ? 30.206 2.191 -6.762 1.00 38.88 568 GLY A N 1
ATOM 4161 C CA . GLY A 1 568 ? 31.551 2.723 -6.502 1.00 38.88 568 GLY A CA 1
ATOM 4162 C C . GLY A 1 568 ? 32.217 2.267 -5.195 1.00 38.88 568 GLY A C 1
ATOM 4163 O O . GLY A 1 568 ? 33.340 2.691 -4.920 1.00 38.88 568 GLY A O 1
ATOM 4164 N N . THR A 1 569 ? 31.583 1.390 -4.410 1.00 37.09 569 THR A N 1
ATOM 4165 C CA . THR A 1 569 ? 32.228 0.704 -3.276 1.00 37.09 569 THR A CA 1
ATOM 4166 C C . THR A 1 569 ? 32.801 -0.654 -3.714 1.00 37.09 569 THR A C 1
ATOM 4168 O O . THR A 1 569 ? 32.395 -1.173 -4.758 1.00 37.09 569 THR A O 1
ATOM 4171 N N . PRO A 1 570 ? 33.781 -1.247 -2.993 1.00 38.09 570 PRO A N 1
ATOM 4172 C CA . PRO A 1 570 ? 34.195 -2.625 -3.264 1.00 38.09 570 PRO A CA 1
ATOM 4173 C C . PRO A 1 570 ? 32.964 -3.542 -3.271 1.00 38.09 570 PRO A C 1
ATOM 4175 O O . PRO A 1 570 ? 31.989 -3.233 -2.595 1.00 38.09 570 PRO A O 1
ATOM 4178 N N . ALA A 1 571 ? 33.017 -4.678 -3.975 1.00 53.84 571 ALA A N 1
ATOM 4179 C CA . ALA A 1 571 ? 31.919 -5.647 -4.162 1.00 53.84 571 ALA A CA 1
ATOM 4180 C C . ALA A 1 571 ? 31.319 -6.271 -2.868 1.00 53.84 571 ALA A C 1
ATOM 4182 O O . ALA A 1 571 ? 30.653 -7.301 -2.909 1.00 53.84 571 ALA A O 1
ATOM 4183 N N . THR A 1 572 ? 31.578 -5.682 -1.706 1.00 55.62 572 THR A N 1
ATOM 4184 C CA . THR A 1 572 ? 31.075 -6.043 -0.388 1.00 55.62 572 THR A CA 1
ATOM 4185 C C . THR A 1 572 ? 29.832 -5.237 -0.040 1.00 55.62 572 THR A C 1
ATOM 4187 O O . THR A 1 572 ? 29.884 -4.015 0.089 1.00 55.62 572 THR A O 1
ATOM 4190 N N . ILE A 1 573 ? 28.727 -5.947 0.176 1.00 60.31 573 ILE A N 1
ATOM 4191 C CA . ILE A 1 573 ? 27.496 -5.410 0.761 1.00 60.31 573 ILE A CA 1
ATOM 4192 C C . ILE A 1 573 ? 27.846 -4.758 2.115 1.00 60.31 573 ILE A C 1
ATOM 4194 O O . ILE A 1 573 ? 28.558 -5.389 2.908 1.00 60.31 573 ILE A O 1
ATOM 4198 N N . PRO A 1 574 ? 27.385 -3.524 2.409 1.00 67.31 574 PRO A N 1
ATOM 4199 C CA . PRO A 1 574 ? 27.620 -2.884 3.699 1.00 67.31 574 PRO A CA 1
ATOM 4200 C C . PRO A 1 574 ? 27.204 -3.817 4.836 1.00 67.31 574 PRO A C 1
ATOM 4202 O O . PRO A 1 574 ? 26.171 -4.471 4.737 1.00 67.31 574 PRO A O 1
ATOM 4205 N N . ALA A 1 575 ? 27.978 -3.880 5.924 1.00 68.25 575 ALA A N 1
ATOM 4206 C CA . ALA A 1 575 ? 27.764 -4.871 6.986 1.00 68.25 575 ALA A CA 1
ATOM 4207 C C . ALA A 1 575 ? 26.314 -4.894 7.521 1.00 68.25 575 ALA A C 1
ATOM 4209 O O . ALA A 1 575 ? 25.779 -5.971 7.788 1.00 68.25 575 ALA A O 1
ATOM 4210 N N . GLY A 1 576 ? 25.660 -3.728 7.604 1.00 73.00 576 GLY A N 1
ATOM 4211 C CA . GLY A 1 576 ? 24.243 -3.608 7.964 1.00 73.00 576 GLY A CA 1
ATOM 4212 C C . GLY A 1 576 ? 23.294 -4.265 6.956 1.00 73.00 576 GLY A C 1
ATOM 4213 O O . GLY A 1 576 ? 22.383 -4.977 7.356 1.00 73.00 576 GLY A O 1
ATOM 4214 N N . ASN A 1 577 ? 23.557 -4.132 5.657 1.00 78.56 577 ASN A N 1
ATOM 4215 C CA . ASN A 1 577 ? 22.722 -4.666 4.577 1.00 78.56 577 ASN A CA 1
ATOM 4216 C C . ASN A 1 577 ? 22.999 -6.151 4.260 1.00 78.56 577 ASN A C 1
ATOM 4218 O O . ASN A 1 577 ? 22.480 -6.692 3.293 1.00 78.56 577 ASN A O 1
ATOM 4222 N N . THR A 1 578 ? 23.806 -6.842 5.072 1.00 85.31 578 THR A N 1
ATOM 4223 C CA . THR A 1 578 ? 23.948 -8.307 5.005 1.00 85.31 578 THR A CA 1
ATOM 4224 C C . THR A 1 578 ? 22.770 -9.004 5.688 1.00 85.31 578 THR A C 1
ATOM 4226 O O . THR A 1 578 ? 22.124 -8.412 6.550 1.00 85.31 578 THR A O 1
ATOM 4229 N N . ASN A 1 579 ? 22.536 -10.294 5.408 1.00 87.94 579 ASN A N 1
ATOM 4230 C CA . ASN A 1 579 ? 21.511 -11.081 6.115 1.00 87.94 579 ASN A CA 1
ATOM 4231 C C . ASN A 1 579 ? 21.653 -10.961 7.642 1.00 87.94 579 ASN A C 1
ATOM 4233 O O . ASN A 1 579 ? 20.679 -10.700 8.336 1.00 87.94 579 ASN A O 1
ATOM 4237 N N . ALA A 1 580 ? 22.876 -11.084 8.170 1.00 88.88 580 ALA A N 1
ATOM 4238 C CA . ALA A 1 580 ? 23.128 -10.979 9.606 1.00 88.88 580 ALA A CA 1
ATOM 4239 C C . ALA A 1 580 ? 22.794 -9.582 10.162 1.00 88.88 580 ALA A C 1
ATOM 4241 O O . ALA A 1 580 ? 22.181 -9.479 11.225 1.00 88.88 580 ALA A O 1
ATOM 4242 N N . GLY A 1 581 ? 23.164 -8.518 9.441 1.00 90.00 581 GLY A N 1
ATOM 4243 C CA . GLY A 1 581 ? 22.850 -7.141 9.825 1.00 90.00 581 GLY A CA 1
ATOM 4244 C C . GLY A 1 581 ? 21.348 -6.841 9.786 1.00 90.00 581 GLY A C 1
ATOM 4245 O O . GLY A 1 581 ? 20.816 -6.254 10.728 1.00 90.00 581 GLY A O 1
ATOM 4246 N N . LEU A 1 582 ? 20.648 -7.323 8.757 1.00 93.31 582 LEU A N 1
ATOM 4247 C CA . LEU A 1 582 ? 19.197 -7.199 8.608 1.00 93.31 582 LEU A CA 1
ATOM 4248 C C . LEU A 1 582 ? 18.439 -7.973 9.687 1.00 93.31 582 LEU A C 1
ATOM 4250 O O . LEU A 1 582 ? 17.480 -7.450 10.247 1.00 93.31 582 LEU A O 1
ATOM 4254 N N . PHE A 1 583 ? 18.884 -9.181 10.040 1.00 95.31 583 PHE A N 1
ATOM 4255 C CA . PHE A 1 583 ? 18.272 -9.956 11.123 1.00 95.31 583 PHE A CA 1
ATOM 4256 C C . PHE A 1 583 ? 18.491 -9.289 12.483 1.00 95.31 583 PHE A C 1
ATOM 4258 O O . PHE A 1 583 ? 17.567 -9.232 13.291 1.00 95.31 583 PHE A O 1
ATOM 4265 N N . ALA A 1 584 ? 19.686 -8.744 12.731 1.00 94.19 584 ALA A N 1
ATOM 4266 C CA . ALA A 1 584 ? 19.973 -8.004 13.957 1.00 94.19 584 ALA A CA 1
ATOM 4267 C C . ALA A 1 584 ? 19.122 -6.730 14.070 1.00 94.19 584 ALA A C 1
ATOM 4269 O O . ALA A 1 584 ? 18.591 -6.443 15.142 1.00 94.19 584 ALA A O 1
ATOM 4270 N N . LEU A 1 585 ? 18.950 -5.998 12.964 1.00 94.62 585 LEU A N 1
ATOM 4271 C CA . LEU A 1 585 ? 18.081 -4.826 12.909 1.00 94.62 585 LEU A CA 1
ATOM 4272 C C . LEU A 1 585 ? 16.612 -5.212 13.127 1.00 94.62 585 LEU A C 1
ATOM 4274 O O . LEU A 1 585 ? 15.954 -4.629 13.985 1.00 94.62 585 LEU A O 1
ATOM 4278 N N . ALA A 1 586 ? 16.116 -6.227 12.417 1.00 95.06 586 ALA A N 1
ATOM 4279 C CA . ALA A 1 586 ? 14.758 -6.739 12.581 1.00 95.06 586 ALA A CA 1
ATOM 4280 C C . ALA A 1 586 ? 14.486 -7.145 14.036 1.00 95.06 586 ALA A C 1
ATOM 4282 O O . ALA A 1 586 ? 13.456 -6.780 14.594 1.00 95.06 586 ALA A O 1
ATOM 4283 N N . ALA A 1 587 ? 15.442 -7.802 14.701 1.00 94.94 587 ALA A N 1
ATOM 4284 C CA . ALA A 1 587 ? 15.303 -8.226 16.093 1.00 94.94 587 ALA A CA 1
ATOM 4285 C C . ALA A 1 587 ? 15.045 -7.078 17.086 1.00 94.94 587 ALA A C 1
ATOM 4287 O O . ALA A 1 587 ? 14.493 -7.326 18.163 1.00 94.94 587 ALA A O 1
ATOM 4288 N N . THR A 1 588 ? 15.373 -5.831 16.730 1.00 94.50 588 THR A N 1
ATOM 4289 C CA . THR A 1 588 ? 15.045 -4.654 17.551 1.00 94.50 588 THR A CA 1
ATOM 4290 C C . THR A 1 588 ? 13.537 -4.398 17.656 1.00 94.50 588 THR A C 1
ATOM 4292 O O . THR A 1 588 ? 13.096 -3.792 18.631 1.00 94.50 588 THR A O 1
ATOM 4295 N N . CYS A 1 589 ? 12.728 -4.929 16.731 1.00 92.81 589 CYS A N 1
ATOM 4296 C CA . CYS A 1 589 ? 11.267 -4.824 16.736 1.00 92.81 589 CYS A CA 1
ATOM 4297 C C . CYS A 1 589 ? 10.566 -5.716 17.772 1.00 92.81 589 CYS A C 1
ATOM 4299 O O . CYS A 1 589 ? 9.388 -5.494 18.059 1.00 92.81 589 CYS A O 1
ATOM 4301 N N . ASN A 1 590 ? 11.277 -6.673 18.379 1.00 88.31 590 ASN A N 1
ATOM 4302 C CA . ASN A 1 590 ? 10.708 -7.563 19.394 1.00 88.31 590 ASN A CA 1
ATOM 4303 C C . ASN A 1 590 ? 10.278 -6.810 20.658 1.00 88.31 590 ASN A C 1
ATOM 4305 O O . ASN A 1 590 ? 9.184 -7.024 21.171 1.00 88.31 590 ASN A O 1
ATOM 4309 N N . ALA A 1 591 ? 11.127 -5.909 21.160 1.00 85.69 591 ALA A N 1
ATOM 4310 C CA . ALA A 1 591 ? 10.838 -5.141 22.370 1.00 85.69 591 ALA A CA 1
ATOM 4311 C C . ALA A 1 591 ? 9.602 -4.222 22.230 1.00 85.69 591 ALA A C 1
ATOM 4313 O O . ALA A 1 591 ? 8.761 -4.239 23.129 1.00 85.69 591 ALA A O 1
ATOM 4314 N N . PRO A 1 592 ? 9.431 -3.457 21.130 1.00 86.62 592 PRO A N 1
ATOM 4315 C CA . PRO A 1 592 ? 8.218 -2.672 20.893 1.00 86.62 592 PRO A CA 1
ATOM 4316 C C . PRO A 1 592 ? 7.036 -3.486 20.328 1.00 86.62 592 PRO A C 1
ATOM 4318 O O . PRO A 1 592 ? 5.995 -2.892 20.050 1.00 86.62 592 PRO A O 1
ATOM 4321 N N . ASN A 1 593 ? 7.166 -4.812 20.168 1.00 89.69 593 ASN A N 1
ATOM 4322 C CA . ASN A 1 593 ? 6.143 -5.712 19.618 1.00 89.69 593 ASN A CA 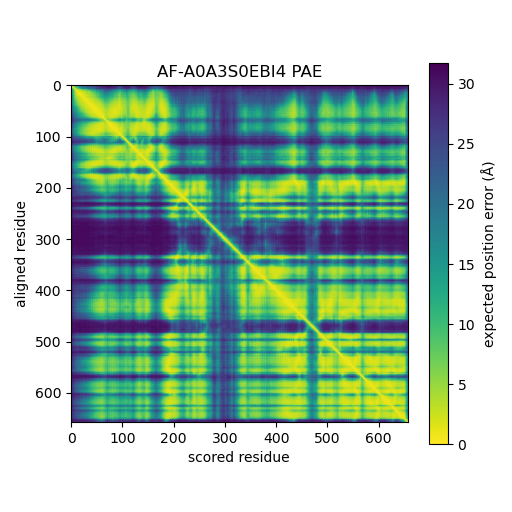1
ATOM 4323 C C . ASN A 1 593 ? 5.626 -5.278 18.228 1.00 89.69 593 ASN A C 1
ATOM 4325 O O . ASN A 1 593 ? 4.418 -5.191 17.995 1.00 89.69 593 ASN A O 1
ATOM 4329 N N . ILE A 1 594 ? 6.550 -4.964 17.314 1.00 92.50 594 ILE A N 1
ATOM 4330 C CA . ILE A 1 594 ? 6.242 -4.527 15.944 1.00 92.50 594 ILE A CA 1
ATOM 4331 C C . ILE A 1 594 ? 6.462 -5.713 14.985 1.00 92.50 594 ILE A C 1
ATOM 4333 O O . ILE A 1 594 ? 7.610 -6.022 14.669 1.00 92.50 594 ILE A O 1
ATOM 4337 N N . PRO A 1 595 ? 5.416 -6.400 14.492 1.00 94.19 595 PRO A N 1
ATOM 4338 C CA . PRO A 1 595 ? 5.577 -7.414 13.453 1.00 94.19 595 PRO A CA 1
ATOM 4339 C C . PRO A 1 595 ? 6.141 -6.824 12.158 1.00 94.19 595 PRO A C 1
ATOM 4341 O O . PRO A 1 595 ? 5.692 -5.772 11.692 1.00 94.19 595 PRO A O 1
ATOM 4344 N N . ILE A 1 596 ? 7.067 -7.563 11.544 1.00 96.06 596 ILE A N 1
ATOM 4345 C CA . ILE A 1 596 ? 7.570 -7.294 10.195 1.00 96.06 596 ILE A CA 1
ATOM 4346 C C . ILE A 1 596 ? 6.995 -8.348 9.249 1.00 96.06 596 ILE A C 1
ATOM 4348 O O . ILE A 1 596 ? 7.301 -9.537 9.354 1.00 96.06 596 ILE A O 1
ATOM 4352 N N . TYR A 1 597 ? 6.154 -7.910 8.322 1.00 96.69 597 TYR A N 1
ATOM 4353 C CA . TYR A 1 597 ? 5.669 -8.721 7.215 1.00 96.69 597 TYR A CA 1
ATOM 4354 C C . TYR A 1 597 ? 6.565 -8.503 6.010 1.00 96.69 597 TYR A C 1
ATOM 4356 O O . TYR A 1 597 ? 6.905 -7.366 5.694 1.00 96.69 597 TYR A O 1
ATOM 4364 N N . THR A 1 598 ? 6.937 -9.580 5.335 1.00 96.69 598 THR A N 1
ATOM 4365 C CA . THR A 1 598 ? 7.787 -9.514 4.148 1.00 96.69 598 THR A CA 1
ATOM 4366 C C . THR A 1 598 ? 7.049 -10.104 2.954 1.00 96.69 598 THR A C 1
ATOM 4368 O O . THR A 1 598 ? 6.418 -11.155 3.061 1.00 96.69 598 THR A O 1
ATOM 4371 N N . ILE A 1 599 ? 7.099 -9.424 1.814 1.00 96.00 599 ILE A N 1
ATOM 4372 C CA . ILE A 1 599 ? 6.598 -9.912 0.530 1.00 96.00 599 ILE A CA 1
ATOM 4373 C C . ILE A 1 599 ? 7.805 -10.004 -0.393 1.00 96.00 599 ILE A C 1
ATOM 4375 O O . ILE A 1 599 ? 8.477 -8.998 -0.610 1.00 96.00 599 ILE A O 1
ATOM 4379 N N . GLY A 1 600 ? 8.070 -11.207 -0.893 1.00 93.12 600 GLY A N 1
ATOM 4380 C CA . GLY A 1 600 ? 9.134 -11.451 -1.863 1.00 93.12 600 GLY A CA 1
ATOM 4381 C C . GLY A 1 600 ? 8.554 -11.707 -3.236 1.00 93.12 600 GLY A C 1
ATOM 4382 O O . GLY A 1 600 ? 7.574 -12.451 -3.349 1.00 93.12 600 GLY A O 1
ATOM 4383 N N . LEU A 1 601 ? 9.127 -11.092 -4.257 1.00 89.12 601 LEU A N 1
ATOM 4384 C CA . LEU A 1 601 ? 8.685 -11.163 -5.639 1.00 89.12 601 LEU A CA 1
ATOM 4385 C C . LEU A 1 601 ? 9.782 -11.785 -6.506 1.00 89.12 601 LEU A C 1
ATOM 4387 O O . LEU A 1 601 ? 10.399 -11.128 -7.336 1.00 89.12 601 LEU A O 1
ATOM 4391 N N . ALA A 1 602 ? 9.967 -13.094 -6.360 1.00 78.62 602 ALA A N 1
ATOM 4392 C CA . ALA A 1 602 ? 10.988 -13.841 -7.080 1.00 78.62 602 ALA A CA 1
ATOM 4393 C C . ALA A 1 602 ? 10.557 -14.101 -8.536 1.00 78.62 602 ALA A C 1
ATOM 4395 O O . ALA A 1 602 ? 9.955 -15.134 -8.851 1.00 78.62 602 ALA A O 1
ATOM 4396 N N . GLN A 1 603 ? 10.800 -13.143 -9.431 1.00 70.50 603 GLN A N 1
ATOM 4397 C CA . GLN A 1 603 ? 10.309 -13.211 -10.820 1.00 70.50 603 GLN A CA 1
ATOM 4398 C C . GLN A 1 603 ? 11.266 -13.863 -11.791 1.00 70.50 603 GLN A C 1
ATOM 4400 O O . GLN A 1 603 ? 10.843 -14.481 -12.769 1.00 70.50 603 GLN A O 1
ATOM 4405 N N . ASN A 1 604 ? 12.557 -13.743 -11.513 1.00 68.69 604 ASN A N 1
ATOM 4406 C CA . ASN A 1 604 ? 13.555 -14.477 -12.256 1.00 68.69 604 ASN A CA 1
ATOM 4407 C C . ASN A 1 604 ? 13.467 -15.932 -11.793 1.00 68.69 604 ASN A C 1
ATOM 4409 O O . ASN A 1 604 ? 13.676 -16.228 -10.618 1.00 68.69 604 ASN A O 1
ATOM 4413 N N . ALA A 1 605 ? 13.169 -16.855 -12.710 1.00 65.94 605 ALA A N 1
ATOM 4414 C CA . ALA A 1 605 ? 13.053 -18.285 -12.411 1.00 65.94 605 ALA A CA 1
ATOM 4415 C C . ALA A 1 605 ? 14.394 -18.952 -12.016 1.00 65.94 605 ALA A C 1
ATOM 4417 O O . ALA A 1 605 ? 14.489 -20.179 -12.031 1.00 65.94 605 ALA A O 1
ATOM 4418 N N . ASP A 1 606 ? 15.427 -18.168 -11.681 1.00 72.88 606 ASP A N 1
ATOM 4419 C CA . ASP A 1 606 ? 16.701 -18.647 -11.154 1.00 72.88 606 ASP A CA 1
ATOM 4420 C C . ASP A 1 606 ? 16.486 -19.210 -9.736 1.00 72.88 606 ASP A C 1
ATOM 4422 O O . ASP A 1 606 ? 16.204 -18.452 -8.799 1.00 72.88 606 ASP A O 1
ATOM 4426 N N . PRO A 1 607 ? 16.652 -20.531 -9.531 1.00 78.56 607 PRO A N 1
ATOM 4427 C CA . PRO A 1 607 ? 16.455 -21.153 -8.225 1.00 78.56 607 PRO A CA 1
ATOM 4428 C C . PRO A 1 607 ? 17.362 -20.582 -7.127 1.00 78.56 607 PRO A C 1
ATOM 4430 O O . PRO A 1 607 ? 17.015 -20.653 -5.945 1.00 78.56 607 PRO A O 1
ATOM 4433 N N . THR A 1 608 ? 18.516 -20.021 -7.496 1.00 78.56 608 THR A N 1
ATOM 4434 C CA . THR A 1 608 ? 19.490 -19.431 -6.570 1.00 78.56 608 THR A CA 1
ATOM 4435 C C . THR A 1 608 ? 18.973 -18.118 -5.999 1.00 78.56 608 THR A C 1
ATOM 4437 O O . THR A 1 608 ? 19.028 -17.937 -4.782 1.00 78.56 608 THR A O 1
ATOM 4440 N N . LEU A 1 609 ? 18.418 -17.240 -6.849 1.00 76.19 609 LEU A N 1
ATOM 4441 C CA . LEU A 1 609 ? 17.802 -15.985 -6.404 1.00 76.19 609 LEU A CA 1
ATOM 4442 C C . LEU A 1 609 ? 16.597 -16.276 -5.516 1.00 76.19 609 LEU A C 1
ATOM 4444 O O . LEU A 1 609 ? 16.550 -15.803 -4.385 1.00 76.19 609 LEU A O 1
ATOM 4448 N N . VAL A 1 610 ? 15.687 -17.133 -5.993 1.00 83.38 610 VAL A N 1
ATOM 4449 C CA . VAL A 1 610 ? 14.479 -17.530 -5.255 1.00 83.38 610 VAL A CA 1
ATOM 4450 C C . VAL A 1 610 ? 14.852 -18.053 -3.865 1.00 83.38 610 VAL A C 1
ATOM 4452 O O . VAL A 1 610 ? 14.258 -17.668 -2.862 1.00 83.38 610 VAL A O 1
ATOM 4455 N N . THR A 1 611 ? 15.865 -18.919 -3.772 1.00 87.38 611 THR A N 1
ATOM 4456 C CA . THR A 1 611 ? 16.308 -19.473 -2.484 1.00 87.38 611 THR A CA 1
ATOM 4457 C C . THR A 1 611 ? 16.930 -18.406 -1.582 1.00 87.38 611 THR A C 1
ATOM 4459 O O . THR A 1 611 ? 16.649 -18.388 -0.379 1.00 87.38 611 THR A O 1
ATOM 4462 N N . ALA A 1 612 ? 17.770 -17.526 -2.132 1.00 85.50 612 ALA A N 1
ATOM 4463 C CA . ALA A 1 612 ? 18.428 -16.463 -1.376 1.00 85.50 612 ALA A CA 1
ATOM 4464 C C . ALA A 1 612 ? 17.418 -15.441 -0.831 1.00 85.50 612 ALA A C 1
ATOM 4466 O O . ALA A 1 612 ? 17.450 -15.129 0.360 1.00 85.50 612 ALA A O 1
ATOM 4467 N N . GLU A 1 613 ? 16.487 -14.994 -1.672 1.00 88.81 613 GLU A N 1
ATOM 4468 C CA . GLU A 1 613 ? 15.410 -14.073 -1.315 1.00 88.81 613 GLU A CA 1
ATOM 4469 C C . GLU A 1 613 ? 14.475 -14.698 -0.273 1.00 88.81 613 GLU A C 1
ATOM 4471 O O . GLU A 1 613 ? 14.256 -14.112 0.789 1.00 88.81 613 GLU A O 1
ATOM 4476 N N . ASN A 1 614 ? 14.009 -15.934 -0.501 1.00 90.88 614 ASN A N 1
ATOM 4477 C CA . ASN A 1 614 ? 13.178 -16.656 0.466 1.00 90.88 614 ASN A CA 1
ATOM 4478 C C . ASN A 1 614 ? 13.870 -16.760 1.834 1.00 90.88 614 ASN A C 1
ATOM 4480 O O . ASN A 1 614 ? 13.247 -16.538 2.874 1.00 90.88 614 ASN A O 1
ATOM 4484 N N . THR A 1 615 ? 15.162 -17.099 1.851 1.00 91.69 615 THR A N 1
ATOM 4485 C CA . THR A 1 615 ? 15.953 -17.227 3.086 1.00 91.69 615 THR A CA 1
ATOM 4486 C C . THR A 1 615 ? 16.095 -15.885 3.798 1.00 91.69 615 THR A C 1
ATOM 4488 O O . THR A 1 615 ? 15.950 -15.811 5.018 1.00 91.69 615 THR A O 1
ATOM 4491 N N . LEU A 1 616 ? 16.357 -14.816 3.048 1.00 92.81 616 LEU A N 1
ATOM 4492 C CA . LEU A 1 616 ? 16.487 -13.475 3.598 1.00 92.81 616 LEU A CA 1
ATOM 4493 C C . LEU A 1 616 ? 15.163 -12.973 4.183 1.00 92.81 616 LEU A C 1
ATOM 4495 O O . LEU A 1 616 ? 15.110 -12.593 5.351 1.00 92.81 616 LEU A O 1
ATOM 4499 N N . LEU A 1 617 ? 14.091 -12.976 3.396 1.00 94.69 617 LEU A N 1
ATOM 4500 C CA . LEU A 1 617 ? 12.822 -12.360 3.777 1.00 94.69 617 LEU A CA 1
ATOM 4501 C C . LEU A 1 617 ? 12.094 -13.147 4.865 1.00 94.69 617 LEU A C 1
ATOM 4503 O O . LEU A 1 617 ? 11.523 -12.535 5.772 1.00 94.69 617 LEU A O 1
ATOM 4507 N N . SER A 1 618 ? 12.172 -14.482 4.837 1.00 94.75 618 SER A N 1
ATOM 4508 C CA . SER A 1 618 ? 11.692 -15.309 5.952 1.00 94.75 618 SER A CA 1
ATOM 4509 C C . SER A 1 618 ? 12.527 -15.111 7.217 1.00 94.75 618 SER A C 1
ATOM 4511 O O . SER A 1 618 ? 11.975 -15.089 8.321 1.00 94.75 618 SER A O 1
ATOM 4513 N N . GLY A 1 619 ? 13.839 -14.905 7.072 1.00 94.62 619 GLY A N 1
ATOM 4514 C CA . GLY A 1 619 ? 14.737 -14.570 8.171 1.00 94.62 619 GLY A CA 1
ATOM 4515 C C . GLY A 1 619 ? 14.407 -13.222 8.814 1.00 94.62 619 GLY A C 1
ATOM 4516 O O . GLY A 1 619 ? 14.304 -13.154 10.036 1.00 94.62 619 GLY A O 1
ATOM 4517 N N . ILE A 1 620 ? 14.151 -12.177 8.018 1.00 95.75 620 ILE A N 1
ATOM 4518 C CA . ILE A 1 620 ? 13.752 -10.844 8.507 1.00 95.75 620 ILE A CA 1
ATOM 4519 C C . ILE A 1 620 ? 12.426 -10.920 9.272 1.00 95.75 620 ILE A C 1
ATOM 4521 O O . ILE A 1 620 ? 12.361 -10.468 10.417 1.00 95.75 620 ILE A O 1
ATOM 4525 N N . SER A 1 621 ? 11.384 -11.525 8.684 1.00 94.62 621 SER A N 1
ATOM 4526 C CA . SER A 1 621 ? 10.075 -11.625 9.348 1.00 94.62 621 SER A CA 1
ATOM 4527 C C . SER A 1 621 ? 10.146 -12.444 10.639 1.00 94.62 621 SER A C 1
ATOM 4529 O O . SER A 1 621 ? 9.481 -12.116 11.619 1.00 94.62 621 SER A O 1
ATOM 4531 N N . SER A 1 622 ? 10.975 -13.495 10.659 1.00 93.75 622 SER A N 1
ATOM 4532 C CA . SER A 1 622 ? 11.167 -14.336 11.847 1.00 93.75 622 SER A CA 1
ATOM 4533 C C . SER A 1 622 ? 11.971 -13.624 12.934 1.00 93.75 622 SER A C 1
ATOM 4535 O O . SER A 1 622 ? 11.619 -13.705 14.108 1.00 93.75 622 SER A O 1
ATOM 4537 N N . ALA A 1 623 ? 13.033 -12.905 12.557 1.00 92.75 623 ALA A N 1
ATOM 4538 C CA . ALA A 1 623 ? 13.886 -12.174 13.489 1.00 92.75 623 ALA A CA 1
ATOM 4539 C C . ALA A 1 623 ? 13.144 -11.011 14.163 1.00 92.75 623 ALA A C 1
ATOM 4541 O O . ALA A 1 623 ? 13.337 -10.787 15.358 1.00 92.75 623 ALA A O 1
ATOM 4542 N N . GLY A 1 624 ? 12.255 -10.324 13.433 1.00 87.31 624 GLY A N 1
ATOM 4543 C CA . GLY A 1 624 ? 11.384 -9.280 13.989 1.00 87.31 624 GLY A CA 1
ATOM 4544 C C . GLY A 1 624 ? 10.404 -9.763 15.059 1.00 87.31 624 GLY A C 1
ATOM 4545 O O . GLY A 1 624 ? 9.902 -8.953 15.842 1.00 87.31 624 GLY A O 1
ATOM 4546 N N . GLY A 1 625 ? 10.150 -11.074 15.097 1.00 75.00 625 GLY A N 1
ATOM 4547 C CA . GLY A 1 625 ? 9.185 -11.709 15.985 1.00 75.00 625 GLY A CA 1
ATOM 4548 C C . GLY A 1 625 ? 7.800 -11.068 15.901 1.00 75.00 625 GLY A C 1
ATOM 4549 O O . GLY A 1 625 ? 7.375 -10.575 14.856 1.00 75.00 625 GLY A O 1
ATOM 4550 N N . SER A 1 626 ? 7.046 -11.112 16.998 1.00 79.31 626 SER A N 1
ATOM 4551 C CA . SER A 1 626 ? 5.769 -10.382 17.125 1.00 79.31 626 SER A CA 1
ATOM 4552 C C . SER A 1 626 ? 4.657 -10.792 16.137 1.00 79.31 626 SER A C 1
ATOM 4554 O O . SER A 1 626 ? 3.671 -10.078 15.974 1.00 79.31 626 SER A O 1
ATOM 4556 N N . GLY A 1 627 ? 4.776 -11.960 15.491 1.00 82.31 627 GLY A N 1
ATOM 4557 C CA . GLY A 1 627 ? 3.758 -12.508 14.583 1.00 82.31 627 GLY A CA 1
ATOM 4558 C C . GLY A 1 627 ? 3.870 -12.075 13.116 1.00 82.31 627 GLY A C 1
ATOM 4559 O O . GLY A 1 627 ? 2.940 -12.335 12.355 1.00 82.31 627 GLY A O 1
ATOM 4560 N N . GLY A 1 628 ? 4.984 -11.450 12.712 1.00 87.12 628 GLY A N 1
ATOM 4561 C CA . GLY A 1 628 ? 5.301 -11.190 11.304 1.00 87.12 628 GLY A CA 1
ATOM 4562 C C . GLY A 1 628 ? 5.358 -12.474 10.465 1.00 87.12 628 GLY A C 1
ATOM 4563 O O . GLY A 1 628 ? 5.589 -13.567 10.982 1.00 87.12 628 GLY A O 1
ATOM 4564 N N . THR A 1 629 ? 5.088 -12.376 9.164 1.00 92.81 629 THR A N 1
ATOM 4565 C CA . THR A 1 629 ? 5.058 -13.535 8.254 1.00 92.81 629 THR A CA 1
ATOM 4566 C C . THR A 1 629 ? 5.616 -13.163 6.887 1.00 92.81 629 THR A C 1
ATOM 4568 O O . THR A 1 629 ? 5.428 -12.037 6.424 1.00 92.81 629 THR A O 1
ATOM 4571 N N . TYR A 1 630 ? 6.277 -14.130 6.254 1.00 94.31 630 TYR A N 1
ATOM 4572 C CA . TYR A 1 630 ? 6.781 -14.033 4.893 1.00 94.31 630 TYR A CA 1
ATOM 4573 C C . TYR A 1 630 ? 5.774 -14.577 3.872 1.00 94.31 630 TYR A C 1
ATOM 4575 O O . TYR A 1 630 ? 5.241 -15.676 4.041 1.00 94.31 630 TYR A O 1
ATOM 4583 N N . PHE A 1 631 ? 5.556 -13.821 2.798 1.00 94.38 631 PHE A N 1
ATOM 4584 C CA . PHE A 1 631 ? 4.696 -14.169 1.672 1.00 94.38 631 PHE A CA 1
ATOM 4585 C C . PHE A 1 631 ? 5.528 -14.266 0.384 1.00 94.38 631 PHE A C 1
ATOM 4587 O O . PHE A 1 631 ? 5.809 -13.236 -0.236 1.00 94.38 631 PHE A O 1
ATOM 4594 N N . PRO A 1 632 ? 5.922 -15.480 -0.041 1.00 91.00 632 PRO A N 1
ATOM 4595 C CA . PRO A 1 632 ? 6.578 -15.672 -1.327 1.00 91.00 632 PRO A CA 1
ATOM 4596 C C . PRO A 1 632 ? 5.571 -15.493 -2.464 1.00 91.00 632 PRO A C 1
ATOM 4598 O O . PRO A 1 632 ? 4.492 -16.093 -2.462 1.00 91.00 632 PRO A O 1
ATOM 4601 N N . THR A 1 633 ? 5.942 -14.702 -3.463 1.00 88.25 633 THR A N 1
ATOM 4602 C CA . THR A 1 633 ? 5.185 -14.524 -4.701 1.00 88.25 633 THR A CA 1
ATOM 4603 C C . THR A 1 633 ? 6.084 -14.801 -5.897 1.00 88.25 633 THR A C 1
ATOM 4605 O O . THR A 1 633 ? 7.265 -14.476 -5.904 1.00 88.25 633 THR A O 1
ATOM 4608 N N . THR A 1 634 ? 5.516 -15.447 -6.911 1.00 79.94 634 THR A N 1
ATOM 4609 C CA . THR A 1 634 ? 6.231 -15.871 -8.135 1.00 79.94 634 THR A CA 1
ATOM 4610 C C . THR A 1 634 ? 5.782 -15.082 -9.363 1.00 79.94 634 THR A C 1
ATOM 4612 O O . THR A 1 634 ? 6.293 -15.256 -10.463 1.00 79.94 634 THR A O 1
ATOM 4615 N N . SER A 1 635 ? 4.774 -14.225 -9.194 1.00 79.56 635 SER A N 1
ATOM 4616 C CA . SER A 1 635 ? 4.206 -13.394 -10.246 1.00 79.56 635 SER A CA 1
ATOM 4617 C C . SER A 1 635 ? 3.617 -12.134 -9.635 1.00 79.56 635 SER A C 1
ATOM 4619 O O . SER A 1 635 ? 2.942 -12.197 -8.606 1.00 79.56 635 SER A O 1
ATOM 4621 N N . ALA A 1 636 ? 3.777 -11.003 -10.322 1.00 77.12 636 ALA A N 1
ATOM 4622 C CA . ALA A 1 636 ? 3.184 -9.729 -9.923 1.00 77.12 636 ALA A CA 1
ATOM 4623 C C . ALA A 1 636 ? 1.650 -9.792 -9.745 1.00 77.12 636 ALA A C 1
ATOM 4625 O O . ALA A 1 636 ? 1.082 -9.071 -8.929 1.00 77.12 636 ALA A O 1
ATOM 4626 N N . SER A 1 637 ? 0.970 -10.715 -10.438 1.00 78.12 637 SER A N 1
ATOM 4627 C CA . SER A 1 637 ? -0.474 -10.955 -10.274 1.00 78.12 637 SER A CA 1
ATOM 4628 C C . SER A 1 637 ? -0.872 -11.430 -8.865 1.00 78.12 637 SER A C 1
ATOM 4630 O O . SER A 1 637 ? -2.014 -11.235 -8.448 1.00 78.12 637 SER A O 1
ATOM 4632 N N . GLN A 1 638 ? 0.062 -12.020 -8.110 1.00 86.81 638 GLN A N 1
ATOM 4633 C CA . GLN A 1 638 ? -0.160 -12.531 -6.754 1.00 86.81 638 GLN A CA 1
ATOM 4634 C C . GLN A 1 638 ? 0.031 -11.455 -5.671 1.00 86.81 638 GLN A C 1
ATOM 4636 O O . GLN A 1 638 ? -0.391 -11.666 -4.533 1.00 86.81 638 GLN A O 1
ATOM 4641 N N . LEU A 1 639 ? 0.608 -10.293 -6.004 1.00 88.88 639 LEU A N 1
ATOM 4642 C CA . LEU A 1 639 ? 0.928 -9.241 -5.030 1.00 88.88 639 LEU A CA 1
ATOM 4643 C C . LEU A 1 639 ? -0.312 -8.723 -4.304 1.00 88.88 639 LEU A C 1
ATOM 4645 O O . LEU A 1 639 ? -0.309 -8.618 -3.081 1.00 88.88 639 LEU A O 1
ATOM 4649 N N . ASN A 1 640 ? -1.410 -8.489 -5.030 1.00 87.50 640 ASN A N 1
ATOM 4650 C CA . ASN A 1 640 ? -2.680 -8.086 -4.419 1.00 87.50 640 ASN A CA 1
ATOM 4651 C C . ASN A 1 640 ? -3.157 -9.104 -3.370 1.00 87.50 640 ASN A C 1
ATOM 4653 O O . ASN A 1 640 ? -3.639 -8.713 -2.310 1.00 87.50 640 ASN A O 1
ATOM 4657 N N . ALA A 1 641 ? -3.000 -10.405 -3.630 1.00 87.94 641 ALA A N 1
ATOM 4658 C CA . ALA A 1 641 ? -3.390 -11.442 -2.680 1.00 87.94 641 ALA A CA 1
ATOM 4659 C C . ALA A 1 641 ? -2.479 -11.454 -1.439 1.00 87.94 641 ALA A C 1
ATOM 4661 O O . ALA A 1 641 ? -2.984 -11.594 -0.325 1.00 87.94 641 ALA A O 1
ATOM 4662 N N . ALA A 1 642 ? -1.167 -11.254 -1.612 1.00 90.88 642 ALA A N 1
ATOM 4663 C CA . ALA A 1 642 ? -0.215 -11.153 -0.504 1.00 90.88 642 ALA A CA 1
ATOM 4664 C C . ALA A 1 642 ? -0.508 -9.935 0.391 1.00 90.88 642 ALA A C 1
ATOM 4666 O O . ALA A 1 642 ? -0.680 -10.081 1.603 1.00 90.88 642 ALA A O 1
ATOM 4667 N N . PHE A 1 643 ? -0.682 -8.751 -0.204 1.00 90.94 643 PHE A N 1
ATOM 4668 C CA . PHE A 1 643 ? -1.077 -7.545 0.527 1.00 90.94 643 PHE A CA 1
ATOM 4669 C C . PHE A 1 643 ? -2.429 -7.708 1.237 1.00 90.94 643 PHE A C 1
ATOM 4671 O O . PHE A 1 643 ? -2.577 -7.298 2.389 1.00 90.94 643 PHE A O 1
ATOM 4678 N N . GLN A 1 644 ? -3.412 -8.357 0.606 1.00 86.50 644 GLN A N 1
ATOM 4679 C CA . GLN A 1 644 ? -4.695 -8.654 1.251 1.00 86.50 644 GLN A CA 1
ATOM 4680 C C . GLN A 1 644 ? -4.567 -9.647 2.412 1.00 86.50 644 GLN A C 1
ATOM 4682 O O . GLN A 1 644 ? -5.314 -9.540 3.385 1.00 86.50 644 GLN A O 1
ATOM 4687 N N . ALA A 1 645 ? -3.658 -10.621 2.336 1.00 87.94 645 ALA A N 1
ATOM 4688 C CA . ALA A 1 645 ? -3.413 -11.551 3.434 1.00 87.94 645 ALA A CA 1
ATOM 4689 C C . ALA A 1 645 ? -2.844 -10.821 4.662 1.00 87.94 645 ALA A C 1
ATOM 4691 O O . ALA A 1 645 ? -3.317 -11.050 5.777 1.00 87.94 645 ALA A O 1
ATOM 4692 N N . ILE A 1 646 ? -1.917 -9.883 4.443 1.00 89.69 646 ILE A N 1
ATOM 4693 C CA . ILE A 1 646 ? -1.385 -8.998 5.491 1.00 89.69 646 ILE A CA 1
ATOM 4694 C C . ILE A 1 646 ? -2.487 -8.089 6.044 1.00 89.69 646 ILE A C 1
ATOM 4696 O O . ILE A 1 646 ? -2.652 -7.980 7.255 1.00 89.69 646 ILE A O 1
ATOM 4700 N N . ALA A 1 647 ? -3.301 -7.476 5.181 1.00 85.69 647 ALA A N 1
ATOM 4701 C CA . ALA A 1 647 ? -4.431 -6.660 5.623 1.00 85.69 647 ALA A CA 1
ATOM 4702 C C . ALA A 1 647 ? -5.345 -7.445 6.581 1.00 85.69 647 ALA A C 1
ATOM 4704 O O . ALA A 1 647 ? -5.676 -6.976 7.669 1.00 85.69 647 ALA A O 1
ATOM 4705 N N . ARG A 1 648 ? -5.678 -8.696 6.240 1.00 81.75 648 ARG A N 1
ATOM 4706 C CA . ARG A 1 648 ? -6.479 -9.565 7.115 1.00 81.75 648 ARG A CA 1
ATOM 4707 C C . ARG A 1 648 ? -5.772 -9.877 8.434 1.00 81.75 648 ARG A C 1
ATOM 4709 O O . ARG A 1 648 ? -6.435 -9.853 9.467 1.00 81.75 648 ARG A O 1
ATOM 4716 N N . SER A 1 649 ? -4.466 -10.154 8.440 1.00 83.50 649 SER A N 1
ATOM 4717 C CA . SER A 1 649 ? -3.743 -10.448 9.688 1.00 83.50 649 SER A CA 1
ATOM 4718 C C . SER A 1 649 ? -3.670 -9.243 10.630 1.00 83.50 649 SER A C 1
ATOM 4720 O O . SER A 1 649 ? -3.712 -9.420 11.847 1.00 83.50 649 SER A O 1
ATOM 4722 N N . LEU A 1 650 ? -3.615 -8.026 10.080 1.00 82.31 650 LEU A N 1
ATOM 4723 C CA . LEU A 1 650 ? -3.585 -6.779 10.847 1.00 82.31 650 LEU A CA 1
ATOM 4724 C C . LEU A 1 650 ? -4.958 -6.397 11.419 1.00 82.31 650 LEU A C 1
ATOM 4726 O O . LEU A 1 650 ? -5.030 -5.908 12.548 1.00 82.31 650 LEU A O 1
ATOM 4730 N N . VAL A 1 651 ? -6.035 -6.642 10.664 1.00 73.38 651 VAL A N 1
ATOM 4731 C CA . VAL A 1 651 ? -7.414 -6.290 11.054 1.00 73.38 651 VAL A CA 1
ATOM 4732 C C . VAL A 1 651 ? -8.055 -7.345 11.957 1.00 73.38 651 VAL A C 1
ATOM 4734 O O . VAL A 1 651 ? -8.893 -7.011 12.796 1.00 73.38 651 VAL A O 1
ATOM 4737 N N . LEU A 1 652 ? -7.668 -8.621 11.836 1.00 62.12 652 LEU A N 1
ATOM 4738 C CA . LEU A 1 652 ? -8.202 -9.669 12.700 1.00 62.12 652 LEU A CA 1
ATOM 4739 C C . LEU A 1 652 ? -7.840 -9.395 14.169 1.00 62.12 652 LEU A C 1
ATOM 4741 O O . LEU A 1 652 ? -6.673 -9.367 14.580 1.00 62.12 652 LEU A O 1
ATOM 4745 N N . LEU A 1 653 ? -8.883 -9.261 14.992 1.00 43.38 653 LEU A N 1
ATOM 4746 C CA . LEU A 1 653 ? -8.807 -9.366 16.444 1.00 43.38 653 LEU A CA 1
ATOM 4747 C C . LEU A 1 653 ? -8.368 -10.793 16.783 1.00 43.38 653 LEU A C 1
ATOM 4749 O O . LEU A 1 653 ? -9.190 -11.672 17.033 1.00 43.38 653 LEU A O 1
ATOM 4753 N N . ARG A 1 654 ? -7.061 -11.062 16.761 1.00 36.31 654 ARG A N 1
ATOM 4754 C CA . ARG A 1 654 ? -6.540 -12.283 17.368 1.00 36.31 654 ARG A CA 1
ATOM 4755 C C . ARG A 1 654 ? -6.888 -12.206 18.854 1.00 36.31 654 ARG A C 1
ATOM 4757 O O . ARG A 1 654 ? -6.345 -11.371 19.575 1.00 36.31 654 ARG A O 1
ATOM 4764 N N . ALA A 1 655 ? -7.857 -13.013 19.273 1.00 28.94 655 ALA A N 1
ATOM 4765 C CA . ALA A 1 655 ? -8.126 -13.252 20.677 1.00 28.94 655 ALA A CA 1
ATOM 4766 C C . ALA A 1 655 ? -6.893 -13.940 21.279 1.00 28.94 655 ALA A C 1
ATOM 4768 O O . ALA A 1 655 ? -6.486 -14.992 20.792 1.00 28.94 655 ALA A O 1
ATOM 4769 N N . GLY A 1 656 ? -6.321 -13.343 22.323 1.00 27.78 656 GLY A N 1
ATOM 4770 C CA . GLY A 1 656 ? -5.403 -14.017 23.240 1.00 27.78 656 GLY A CA 1
ATOM 4771 C C . GLY A 1 656 ? -3.918 -13.940 22.886 1.00 27.78 656 GLY A C 1
ATOM 4772 O O . GLY A 1 656 ? -3.416 -14.692 22.050 1.00 27.78 656 GLY A O 1
ATOM 4773 N N . GLY A 1 657 ? -3.222 -13.077 23.623 1.00 28.08 657 GLY A N 1
ATOM 4774 C CA . GLY A 1 657 ? -2.117 -13.483 24.489 1.00 28.08 657 GLY A CA 1
ATOM 4775 C C . GLY A 1 657 ? -2.469 -13.030 25.896 1.00 28.08 657 GLY A C 1
ATOM 4776 O O . GLY A 1 657 ? -2.738 -11.815 26.018 1.00 28.08 657 GLY A O 1
#

Nearest PDB structures (foldseek):
  2ww8-assembly1_A  TM=5.468E-01  e=4.481E-03  Streptococcus pneumoniae
  5ahw-assembly1_B  TM=4.798E-01  e=5.455E+00  Mycolicibacterium smegmatis MC2 155
  8s8y-assembly1_A  TM=4.463E-01  e=6.496E+00  Solanum lycopersicum
  6yfp-assembly1_AA  TM=2.660E-01  e=2.414E+00  Leviviridae sp.
  3ioy-assembly1_B  TM=3.367E-01  e=5.782E+00  Novosphingobium aromaticivorans DSM 12444

Solvent-accessible surface area (backbone atoms only — not comparable to full-atom values): 36298 Å² total; per-residue (Å²): 134,86,83,78,86,78,80,60,68,68,60,55,51,51,52,52,50,52,50,48,46,45,62,71,46,52,44,55,54,51,53,49,53,49,50,53,52,51,50,52,51,44,42,54,44,42,40,53,47,17,40,50,16,9,42,46,19,24,55,44,50,47,65,57,57,84,85,59,59,59,40,71,69,37,31,53,51,54,51,49,17,54,48,42,19,52,50,48,43,30,76,37,61,56,94,82,46,64,26,70,90,25,65,48,83,42,82,54,46,85,55,88,72,88,69,76,54,64,88,36,58,77,73,21,31,18,39,24,42,35,44,16,26,82,91,65,45,76,41,64,56,53,40,48,67,62,61,41,26,22,40,21,33,31,24,38,17,40,64,53,88,62,37,49,94,88,48,100,53,72,82,47,85,61,47,75,42,74,26,73,25,72,18,58,38,61,41,33,33,40,27,36,28,39,60,28,15,2,40,38,24,21,65,18,37,31,40,42,31,28,66,43,72,30,50,75,32,66,88,58,70,28,26,53,44,77,47,66,47,64,55,89,85,52,99,61,71,43,24,45,53,70,52,49,84,87,63,54,88,66,46,35,68,56,30,82,48,75,73,47,33,54,52,77,45,72,96,74,89,85,78,76,80,65,76,77,74,69,94,73,89,86,86,83,88,73,80,72,67,85,78,88,81,87,86,77,90,78,75,85,81,84,80,86,84,73,89,77,94,83,79,78,63,92,66,65,89,86,67,77,86,66,76,84,79,62,61,83,92,50,98,42,34,45,35,58,30,65,44,88,58,46,77,58,93,87,43,71,50,60,57,86,90,49,50,69,58,48,48,51,42,46,48,38,17,57,73,38,32,22,48,34,71,67,48,42,31,51,36,86,44,34,68,62,14,55,77,50,28,96,54,32,72,57,46,64,72,46,47,64,37,40,25,49,56,39,48,12,50,35,42,62,56,34,23,43,45,30,50,49,24,43,27,52,25,52,39,53,54,55,44,53,56,52,25,41,53,39,28,23,31,19,21,20,12,64,52,33,24,37,102,89,36,46,56,42,75,47,77,68,75,72,95,79,82,85,78,78,96,79,76,96,72,91,86,74,56,79,48,64,78,67,67,39,72,38,27,23,48,52,30,50,45,71,56,41,84,65,47,7,47,54,49,41,42,55,37,26,40,49,59,44,84,78,32,39,89,89,75,56,73,56,47,66,50,46,34,51,33,37,27,60,37,53,16,52,51,50,43,52,51,43,51,67,74,45,41,60,90,86,33,51,49,36,36,39,40,41,40,61,64,52,64,48,42,50,91,95,54,68,95,58,48,53,70,53,46,31,66,69,30,36,27,58,57,27,38,60,27,42,82,79,50,28,17,25,30,23,39,41,40,40,64,64,89,48,68,67,44,40,50,52,36,51,54,45,37,42,42,31,7,56,38,5,29,64,80,28,48,56,40,85,32,68,45,58,87,46,44,48,57,49,45,49,53,51,51,48,64,72,69,50,82,76,79,81,133

Sequence (657 aa):
MRLKNIRSRKGASMIVLITCIAFFIVLPLSLLGFEIGRYFLLITQVENVAGACALSGTGAIATIPSSASSGPGLQGLYNGCAQEAVFCLQLNSILGSAMSNNVQTICNNTLAPYVAPPTPPVGKANISISFLNQDGSWHQDLTTSGAVKMSVTISYTTKPIFSAPGLLMNLMPTETATASSTGGLPQLDVFLCFDLSGSMDDQTGVAYVNRYWDVTLGGGAGGVNYGFTANQNSNTPNTIYNQTPGIQINGTQVNALPPQNLAKCSTSLFFNEQVRCGAGSEAGQLPGGVVLVSGVPTPQPITYTGTAYGTQNPYISGSTPNPSWYNPGGASFTDMVVIPSTTTGGAYTFNAATWKATAVVECEQSRGNLANITVLNASNGGATYLNNNPYKTQLVAALGQTAQQYWAYAAQNTNPSYLALSAGQNFVSTMNLSTDARFGLSTFADYASSPTLNTIAGPNYLISGAFGTWYPSPYTPGGQPSGGTFPLPWVSLSDGTPGSYNNAFAALAPPTSSYDPTTTTTQAVPTGQTNIWDALNNAIQDVTANGRTTARKAIVLFTDGIPTPPPGTPATIPAGNTNAGLFALAATCNAPNIPIYTIGLAQNADPTLVTAENTLLSGISSAGGSGGTYFPTTSASQLNAAFQAIARSLVLLRAGG

Radius of gyration: 37.8 Å; Cα contacts (8 Å, |Δi|>4): 1254; chains: 1; bounding box: 102×52×145 Å

Mean predicted aligned error: 15.11 Å